Protein AF-0000000073267497 (afdb_homodimer)

Radius of gyration: 29.78 Å; Cα contacts (8 Å, |Δi|>4): 1611; chains: 2; bounding box: 82×82×64 Å

Secondary structure (DSSP, 8-state):
-TTHHHHHTSHHHHHHHHT-HHHHHHHHHHHHTTHHHHTT-EEEEET-TTSHHHHHHHHTT-SEEEEEESSTHHHHHHHHHHHTT-TTTEEEEES-TTT---SS-EEEEE----BTTBTTT--HHHHHHHHHHHEEEEEEEES-EEEEEEEEE--SHHHHHHHHHHHHHHHHHHHHHHHHHHH----GGGHHHHHHHHHHHHHSB-EEE---GGGBSSPPEEEEEEETTT--HHHHHSPEEEEEEEE-SS---EEEEEEEEEEEEEE-SSSEEEEEEEEE-S--TT---TT-EEEEEEEEEE---TT-EEEEEEEEEE-SS-TTSEEEEEEEEEEETTEE---EEEEEEE-/-THHHHHHTSHHHHHHHHT-HHHHHHHHHHHHTTHHHHTT-EEEEET-TTSHHHHHHHHTT-SEEEEEESSTHHHHHHHHHHHTT-TTTEEEEES-TTT---SS-EEEEE----BTTBTTT--HHHHHHHHHHHEEEEEEEES-EEEEEEEEE--SHHHHHHHHHHHHHHHHHHHHHHHHHHH----GGGHHHHHHHHHHHHHSB-EEE---GGGBSSPPEEEEEEETTT--HHHHHSPEEEEEEEE-SS---EEEEEEEEEEEEEE-SSSEEEEEEEEE-S--TT---TT-EEEEEEEEEE---TT-EEEEEEEEEE-SS-TTSEEEEEEEEEEETTEE---EEEEEEE-

Solvent-accessible surface area (backbone atoms only — not comparable to full-atom values): 35207 Å² total; per-residue (Å²): 86,30,42,54,72,63,42,66,50,32,60,70,49,52,51,59,56,56,67,27,52,66,58,45,44,37,56,45,44,43,27,62,56,22,26,79,76,28,45,71,27,34,33,34,22,53,61,28,50,63,29,62,64,42,50,40,40,45,74,21,37,25,54,34,27,43,27,29,14,62,52,70,28,32,59,55,13,43,52,43,37,44,73,71,70,33,58,86,34,43,45,69,41,73,35,50,73,90,73,58,85,72,100,63,66,24,44,31,40,36,46,85,45,70,32,53,64,47,60,31,62,52,40,55,59,55,52,50,51,43,44,74,73,33,46,38,90,58,34,25,31,40,54,21,32,39,36,33,34,40,24,44,21,46,62,72,58,53,58,51,37,51,49,49,45,49,48,50,52,50,50,47,53,52,47,36,51,47,41,28,71,76,66,70,43,77,51,66,86,48,46,65,61,45,52,51,54,45,44,44,56,56,52,17,39,41,35,79,37,72,51,47,55,86,32,48,29,33,62,64,27,71,46,46,76,44,52,61,88,72,58,46,71,67,64,66,73,41,68,45,73,26,59,46,60,36,50,25,72,36,56,50,50,36,26,26,37,39,26,22,31,36,36,28,31,43,30,20,94,77,44,53,43,82,42,65,35,73,41,70,28,55,61,31,89,91,53,52,49,92,59,21,23,34,35,41,54,40,83,75,52,45,80,44,52,56,67,26,30,43,37,36,36,41,37,38,37,62,33,90,92,41,65,45,26,32,35,36,40,38,36,36,27,45,33,49,89,91,45,70,50,73,77,43,80,46,62,35,31,44,122,65,54,34,53,72,62,43,67,50,33,59,69,49,52,50,59,57,57,67,27,51,67,59,45,43,38,57,45,45,44,28,62,55,22,26,79,76,29,45,70,27,35,33,35,21,52,60,28,51,64,29,60,63,41,49,40,40,44,74,20,36,24,54,32,28,44,26,28,13,64,52,71,26,32,59,55,14,44,52,44,37,44,74,70,70,32,58,87,33,43,45,69,43,71,36,49,75,91,73,59,82,70,99,64,67,23,43,32,41,36,48,84,46,70,32,53,62,46,60,30,61,51,41,55,58,52,52,50,50,44,43,75,73,32,47,37,92,61,34,24,30,38,54,19,33,39,36,32,34,40,24,46,20,45,59,72,59,52,59,52,36,49,51,51,45,50,49,50,53,50,51,47,53,53,48,36,51,47,40,27,72,76,69,70,42,78,52,65,87,47,47,64,60,43,51,50,55,45,44,45,57,57,52,17,39,42,35,79,37,73,52,47,55,85,32,47,28,32,62,64,25,72,47,46,76,44,51,61,88,72,58,45,71,68,65,66,72,39,67,43,74,29,58,47,62,37,51,24,72,37,57,50,50,35,27,26,37,39,26,21,31,36,36,29,29,43,28,20,96,78,45,54,43,83,43,63,34,71,43,70,30,56,62,31,89,91,53,50,49,93,59,20,22,35,35,42,54,39,84,76,51,43,80,43,51,55,68,25,30,42,37,37,36,40,37,38,36,63,33,91,92,41,65,48,26,34,36,35,40,38,36,35,28,45,32,49,92,92,46,71,49,73,75,44,78,45,64,35,30,43,124

InterPro domains:
  IPR025799 Protein arginine N-methyltransferase [PS51678] (1-329)
  IPR025799 Protein arginine N-methyltransferase [PTHR11006] (2-331)
  IPR029063 S-adenosyl-L-methionine-dependent methyltransferase superfamily [G3DSA:3.40.50.150] (1-143)
  IPR029063 S-adenosyl-L-methionine-dependent methyltransferase superfamily [SSF53335] (8-334)
  IPR041698 Methyltransferase domain 25 [PF13649] (43-139)
  IPR055135 Protein arginine N-methyltransferase domain [PF22528] (165-333)

Sequence (702 aa):
MANYFITYSYLYHQKDMLEDHKRTGAYYNACIQNMAQFKDKVVLDVGTGSGILAIFAARAGARKVYAVEATDMAKHARRLVAAQGLAGTVEVIQGVIESVELPEQVDIIISEWMGYFLLRESMLDSVLVARNKFLKPGGALYPSHARMFLAPITTNQTQRRQAELEAAVDGWSDFVREVKQYYDVDMSCLTEAYQEEQADYFSRTAAWADVHPSQALGPPACLKSYDLLMLTLEELKADLQASFKLRLLQPGPVEALAGYFDVQFRGSPENPADSPVTLTTAPDPTGATHWGQQVFFMHPGIQADEGTTIEGSLSMSRRSDNHRLMDVVVKHKVITGLREGQERTDLFHIEMANYFITYSYLYHQKDMLEDHKRTGAYYNACIQNMAQFKDKVVLDVGTGSGILAIFAARAGARKVYAVEATDMAKHARRLVAAQGLAGTVEVIQGVIESVELPEQVDIIISEWMGYFLLRESMLDSVLVARNKFLKPGGALYPSHARMFLAPITTNQTQRRQAELEAAVDGWSDFVREVKQYYDVDMSCLTEAYQEEQADYFSRTAAWADVHPSQALGPPACLKSYDLLMLTLEELKADLQASFKLRLLQPGPVEALAGYFDVQFRGSPENPADSPVTLTTAPDPTGATHWGQQVFFMHPGIQADEGTTIEGSLSMSRRSDNHRLMDVVVKHKVITGLREGQERTDLFHIE

Foldseek 3Di:
DPCPVVVLLDVVVVVQQCVQCLVVVLLLCLLQLQLVLLAQWEEEEAQCQQVSSVVSSVVSHHQAYEYEHAHCSLVNNCVVCVVVVNCNRYDRHHRQLLPDDDPAAGQEYEYDQAAALGCFQPSLLSVLSSCVPGHDVQGWYHQFKKWKKKFFFDDCVLVVLVVVLVVQLVVVVVVQVVCCVPPVDRPVVCSVVSSVVSCQVSAFAWDFDQDAPVGTQFDMWTFDMDRSNPDDSVNSQDKRKGKTKTAGQAWDQRFWMKMWMKTKRQIGPSRGGPDMGMRTQPRDNVTGNPSHITIRGDVPTHGGHHGKMKIWMKIKHQDPVGRSKIKIKIWIWIDDPPDIGDIDIGIHIYD/DPCPVVVLQDVVVVVQQCVQCLVVVLLLCLLQLQLVLLAQWEEEEAQCQQVSSVVSSVVSHHQAYEYEHAHPSLVNNCVVCVVVVNCNRYDRHHRQLLPDDDPAAGQEYEYDQAAALGCFQPSLLSVLSSCVPGHDVQGWYHQFKKWKKKFFFDDCVLVVLVVVLVVQLVVVVVVQVVCCVPPVDRPVVCSVVSSVVSCQVSAFAWDFDQDAPVGTQFDMWTFDMDRSNPDDSVNSQDKRKGKTKTAGQAWDQRFWMKMWMKTKRQIGPSRGGPDIGMRTQPRDNVTGNPSHITIRGDVPTHGGHHGKMKIWMKIKHADPVGRSKIKIKIWIWIDDPPDIGDIDIGIHIYD

Nearest PDB structures (foldseek):
  3r0q-assembly1_C  TM=9.680E-01  e=2.528E-49  Arabidopsis thaliana
  4y30-assembly1_A  TM=8.670E-01  e=1.097E-39  Homo sapiens
  4y2h-assembly1_A  TM=8.681E-01  e=3.129E-39  Homo sapiens
  6sq4-assembly1_B  TM=8.704E-01  e=3.463E-38  Mus musculus
  5lv4-assembly1_A-2  TM=8.665E-01  e=2.201E-37  Mus musculus

pLDDT: mean 93.8, std 9.79, range [26.23, 98.94]

Structure (mmCIF, N/CA/C/O backbone):
data_AF-0000000073267497-model_v1
#
loop_
_entity.id
_entity.type
_entity.pdbx_description
1 polymer 'Protein arginine N-methyltransferase PRMT10'
#
loop_
_atom_site.group_PDB
_atom_site.id
_atom_site.type_symbol
_atom_site.label_atom_id
_atom_site.label_alt_id
_atom_site.label_comp_id
_atom_site.label_asym_id
_atom_site.label_entity_id
_atom_site.label_seq_id
_atom_site.pdbx_PDB_ins_code
_atom_site.Cartn_x
_atom_site.Cartn_y
_atom_site.Cartn_z
_atom_site.occupancy
_atom_site.B_iso_or_equiv
_atom_site.auth_seq_id
_atom_site.auth_comp_id
_atom_site.auth_asym_id
_atom_site.auth_atom_id
_atom_site.pdbx_PDB_model_num
ATOM 1 N N . MET A 1 1 ? 1.474 -0.79 2.457 1 26.8 1 MET A N 1
ATOM 2 C CA . MET A 1 1 ? 2.162 -2.053 2.705 1 26.8 1 MET A CA 1
ATOM 3 C C . MET A 1 1 ? 1.304 -2.982 3.557 1 26.8 1 MET A C 1
ATOM 5 O O . MET A 1 1 ? 1.584 -4.18 3.652 1 26.8 1 MET A O 1
ATOM 9 N N . ALA A 1 2 ? 0.599 -2.273 4.539 1 31 2 ALA A N 1
ATOM 10 C CA . ALA A 1 2 ? -0.184 -3.055 5.492 1 31 2 ALA A CA 1
ATOM 11 C C . ALA A 1 2 ? -1.061 -4.078 4.777 1 31 2 ALA A C 1
ATOM 13 O O . ALA A 1 2 ? -1.445 -5.094 5.363 1 31 2 ALA A O 1
ATOM 14 N N . ASN A 1 3 ? -1.671 -3.688 3.6 1 35.66 3 ASN A N 1
ATOM 15 C CA . ASN A 1 3 ? -2.92 -4.387 3.316 1 35.66 3 ASN A CA 1
ATOM 16 C C . ASN A 1 3 ? -2.672 -5.699 2.576 1 35.66 3 ASN A C 1
ATOM 18 O O . ASN A 1 3 ? -3.457 -6.086 1.71 1 35.66 3 ASN A O 1
ATOM 22 N N . TYR A 1 4 ? -1.487 -6.035 2.604 1 34 4 TYR A N 1
ATOM 23 C CA . TYR A 1 4 ? -1.345 -7.195 1.735 1 34 4 TYR A CA 1
ATOM 24 C C . TYR A 1 4 ? -2.361 -8.273 2.096 1 34 4 TYR A C 1
ATOM 26 O O . TYR A 1 4 ? -3.094 -8.758 1.231 1 34 4 TYR A O 1
ATOM 34 N N . PHE A 1 5 ? -2.193 -8.852 3.416 1 36.09 5 PHE A N 1
ATOM 35 C CA . PHE A 1 5 ? -3.061 -9.977 3.74 1 36.09 5 PHE A CA 1
ATOM 36 C C . PHE A 1 5 ? -4.527 -9.586 3.625 1 36.09 5 PHE A C 1
ATOM 38 O O . PHE A 1 5 ? -5.371 -10.406 3.26 1 36.09 5 PHE A O 1
ATOM 45 N N . ILE A 1 6 ? -4.695 -8.328 3.842 1 46 6 ILE A N 1
ATOM 46 C CA . ILE A 1 6 ? -6.074 -7.852 3.795 1 46 6 ILE A CA 1
ATOM 47 C C . ILE A 1 6 ? -6.598 -7.922 2.363 1 46 6 ILE A C 1
ATOM 49 O O . ILE A 1 6 ? -7.758 -8.273 2.137 1 46 6 ILE A O 1
ATOM 53 N N . THR A 1 7 ? -5.492 -8.008 1.532 1 52.78 7 THR A N 1
ATOM 54 C CA . THR A 1 7 ? -5.945 -7.938 0.147 1 52.78 7 THR A CA 1
ATOM 55 C C . THR A 1 7 ? -6.402 -9.305 -0.345 1 52.78 7 THR A C 1
ATOM 57 O O . THR A 1 7 ? -7.363 -9.406 -1.113 1 52.78 7 THR A O 1
ATOM 60 N N . TYR A 1 8 ? -5.82 -10.344 0.304 1 55.31 8 TYR A N 1
ATOM 61 C CA . TYR A 1 8 ? -6.129 -11.672 -0.21 1 55.31 8 TYR A CA 1
ATOM 62 C C . TYR A 1 8 ? -7.496 -12.141 0.276 1 55.31 8 TYR A C 1
ATOM 64 O O . TYR A 1 8 ? -8.031 -13.133 -0.217 1 55.31 8 TYR A O 1
ATOM 72 N N . SER A 1 9 ? -8.047 -11.352 1.079 1 69.44 9 SER A N 1
ATOM 73 C CA . SER A 1 9 ? -9.336 -11.75 1.631 1 69.44 9 SER A CA 1
ATOM 74 C C . SER A 1 9 ? -10.484 -11.203 0.791 1 69.44 9 SER A C 1
ATOM 76 O O . SER A 1 9 ? -11.648 -11.516 1.049 1 69.44 9 SER A O 1
ATOM 78 N N . TYR A 1 10 ? -10.031 -10.641 -0.354 1 83.75 10 TYR A N 1
ATOM 79 C CA . TYR A 1 10 ? -11.086 -10.039 -1.159 1 83.75 10 TYR A CA 1
ATOM 80 C C . TYR A 1 10 ? -11.312 -10.828 -2.443 1 83.75 10 TYR A C 1
ATOM 82 O O . TYR A 1 10 ? -10.367 -11.328 -3.047 1 83.75 10 TYR A O 1
ATOM 90 N N . LEU A 1 11 ? -12.5 -10.883 -2.83 1 90.94 11 LEU A N 1
ATOM 91 C CA . LEU A 1 11 ? -12.891 -11.617 -4.027 1 90.94 11 LEU A CA 1
ATOM 92 C C . LEU A 1 11 ? -12.273 -11 -5.273 1 90.94 11 LEU A C 1
ATOM 94 O O . LEU A 1 11 ? -11.945 -11.703 -6.227 1 90.94 11 LEU A O 1
ATOM 98 N N . TYR A 1 12 ? -12.109 -9.711 -5.223 1 88.62 12 TYR A N 1
ATOM 99 C CA . TYR A 1 12 ? -11.523 -9.07 -6.395 1 88.62 12 TYR A CA 1
ATOM 100 C C . TYR A 1 12 ? -10.117 -9.602 -6.664 1 88.62 12 TYR A C 1
ATOM 102 O O . TYR A 1 12 ? -9.727 -9.781 -7.816 1 88.62 12 TYR A O 1
ATOM 110 N N . HIS A 1 13 ? -9.391 -9.852 -5.637 1 88.06 13 HIS A N 1
ATOM 111 C CA . HIS A 1 13 ? -8.039 -10.383 -5.789 1 88.06 13 HIS A CA 1
ATOM 112 C C . HIS A 1 13 ? -8.07 -11.812 -6.312 1 88.06 13 HIS A C 1
ATOM 114 O O . HIS A 1 13 ? -7.246 -12.188 -7.152 1 88.06 13 HIS A O 1
ATOM 120 N N . GLN A 1 14 ? -8.969 -12.594 -5.801 1 91.44 14 GLN A N 1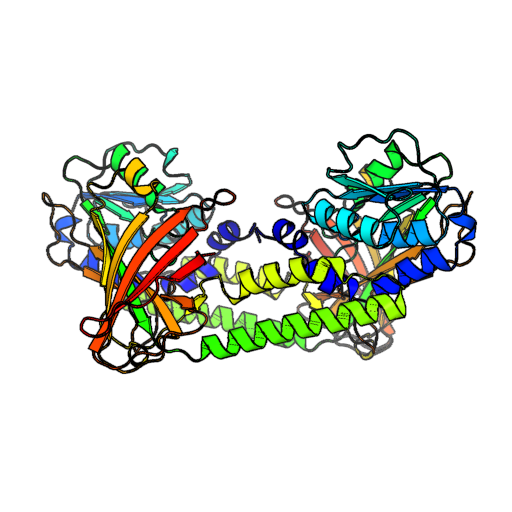
ATOM 121 C CA . GLN A 1 14 ? -9.133 -13.953 -6.305 1 91.44 14 GLN A CA 1
ATOM 122 C C . GLN A 1 14 ? -9.453 -13.953 -7.797 1 91.44 14 GLN A C 1
ATOM 124 O O . GLN A 1 14 ? -8.883 -14.734 -8.555 1 91.44 14 GLN A O 1
ATOM 129 N N . LYS A 1 15 ? -10.375 -13.07 -8.148 1 93.88 15 LYS A N 1
ATOM 130 C CA . LYS A 1 15 ? -10.742 -12.938 -9.555 1 93.88 15 LYS A CA 1
ATOM 131 C C . LYS A 1 15 ? -9.516 -12.641 -10.414 1 93.88 15 LYS A C 1
ATOM 133 O O . LYS A 1 15 ? -9.312 -13.281 -11.445 1 93.88 15 LYS A O 1
ATOM 138 N N . ASP A 1 16 ? -8.711 -11.703 -9.992 1 90.56 16 ASP A N 1
ATOM 139 C CA . ASP A 1 16 ? -7.527 -11.312 -10.742 1 90.56 16 ASP A CA 1
ATOM 140 C C . ASP A 1 16 ? -6.582 -12.492 -10.938 1 90.56 16 ASP A C 1
ATOM 142 O O . ASP A 1 16 ? -6.078 -12.727 -12.039 1 90.56 16 ASP A O 1
ATOM 146 N N . MET A 1 17 ? -6.418 -13.266 -9.922 1 92.25 17 MET A N 1
ATOM 147 C CA . MET A 1 17 ? -5.504 -14.398 -9.992 1 92.25 17 MET A CA 1
ATOM 148 C C . MET A 1 17 ? -6.07 -15.5 -10.883 1 92.25 17 MET A C 1
ATOM 150 O O . MET A 1 17 ? -5.348 -16.094 -11.68 1 92.25 17 MET A O 1
ATOM 154 N N . LEU A 1 18 ? -7.348 -15.75 -10.766 1 94.81 18 LEU A N 1
ATOM 155 C CA . LEU A 1 18 ? -7.977 -16.859 -11.477 1 94.81 18 LEU A CA 1
ATOM 156 C C . LEU A 1 18 ? -8.109 -16.547 -12.961 1 94.81 18 LEU A C 1
ATOM 158 O O . LEU A 1 18 ? -8.219 -17.453 -13.781 1 94.81 18 LEU A O 1
ATOM 162 N N . GLU A 1 19 ? -8.039 -15.242 -13.289 1 94.56 19 GLU A N 1
ATOM 163 C CA . GLU A 1 19 ? -8.125 -14.828 -14.688 1 94.56 19 GLU A CA 1
ATOM 164 C C . GLU A 1 19 ? -6.812 -15.078 -15.422 1 94.56 19 GLU A C 1
ATOM 166 O O . GLU A 1 19 ? -6.77 -15.039 -16.656 1 94.56 19 GLU A O 1
ATOM 171 N N . ASP A 1 20 ? -5.812 -15.375 -14.656 1 95.69 20 ASP A N 1
ATOM 172 C CA . ASP A 1 20 ? -4.582 -15.867 -15.266 1 95.69 20 ASP A CA 1
ATOM 173 C C . ASP A 1 20 ? -4.734 -17.312 -15.727 1 95.69 20 ASP A C 1
ATOM 175 O O . ASP A 1 20 ? -4.406 -18.25 -14.984 1 95.69 20 ASP A O 1
ATOM 179 N N . HIS A 1 21 ? -5.074 -17.469 -16.969 1 95.38 21 HIS A N 1
ATOM 180 C CA . HIS A 1 21 ? -5.43 -18.781 -17.484 1 95.38 21 HIS A CA 1
ATOM 181 C C . HIS A 1 21 ? -4.191 -19.656 -17.656 1 95.38 21 HIS A C 1
ATOM 183 O O . HIS A 1 21 ? -4.297 -20.891 -17.703 1 95.38 21 HIS A O 1
ATOM 189 N N . LYS A 1 22 ? -3.023 -19.047 -17.766 1 96.56 22 LYS A N 1
ATOM 190 C CA . LYS A 1 22 ? -1.808 -19.844 -17.781 1 96.56 22 LYS A CA 1
ATOM 191 C C . LYS A 1 22 ? -1.611 -20.578 -16.453 1 96.56 22 LYS A C 1
ATOM 193 O O . LYS A 1 22 ? -1.293 -21.766 -16.438 1 96.56 22 LYS A O 1
ATOM 198 N N . ARG A 1 23 ? -1.86 -19.828 -15.422 1 97.06 23 ARG A N 1
ATOM 199 C CA . ARG A 1 23 ? -1.748 -20.375 -14.078 1 97.06 23 ARG A CA 1
ATOM 200 C C . ARG A 1 23 ? -2.893 -21.344 -13.781 1 97.06 23 ARG A C 1
ATOM 202 O O . ARG A 1 23 ? -2.662 -22.531 -13.508 1 97.06 23 ARG A O 1
ATOM 209 N N . THR A 1 24 ? -4.133 -20.844 -13.891 1 97.75 24 THR A N 1
ATOM 210 C CA . THR A 1 24 ? -5.305 -21.641 -13.539 1 97.75 24 THR A CA 1
ATOM 211 C C . THR A 1 24 ? -5.43 -22.859 -14.445 1 97.75 24 THR A C 1
ATOM 213 O O . THR A 1 24 ? -5.75 -23.953 -13.984 1 97.75 24 THR A O 1
ATOM 216 N N . GLY A 1 25 ? -5.086 -22.625 -15.711 1 97.88 25 GLY A N 1
ATOM 217 C CA . GLY A 1 25 ? -5.133 -23.719 -16.672 1 97.88 25 GLY A CA 1
ATOM 218 C C . GLY A 1 25 ? -4.121 -24.812 -16.375 1 97.88 25 GLY A C 1
ATOM 219 O O . GLY A 1 25 ? -4.414 -26 -16.531 1 97.88 25 GLY A O 1
ATOM 220 N N . ALA A 1 26 ? -2.943 -24.438 -15.945 1 98.5 26 ALA A N 1
ATOM 221 C CA . ALA A 1 26 ? -1.923 -25.438 -15.617 1 98.5 26 ALA A CA 1
ATOM 222 C C . ALA A 1 26 ? -2.369 -26.312 -14.453 1 98.5 26 ALA A C 1
ATOM 224 O O . ALA A 1 26 ? -2.203 -27.531 -14.492 1 98.5 26 ALA A O 1
ATOM 225 N N . TYR A 1 27 ? -2.941 -25.719 -13.422 1 98.69 27 TYR A N 1
ATOM 226 C CA . TYR A 1 27 ? -3.439 -26.5 -12.289 1 98.69 27 TYR A CA 1
ATOM 227 C C . TYR A 1 27 ? -4.602 -27.391 -12.703 1 98.69 27 TYR A C 1
ATOM 229 O O . TYR A 1 27 ? -4.672 -28.547 -12.289 1 98.69 27 TYR A O 1
ATOM 237 N N . TYR A 1 28 ? -5.5 -26.812 -13.492 1 98.62 28 TYR A N 1
ATOM 238 C CA . TYR A 1 28 ? -6.617 -27.594 -14.008 1 98.62 28 TYR A CA 1
ATOM 239 C C . TYR A 1 28 ? -6.121 -28.812 -14.789 1 98.62 28 TYR A C 1
ATOM 241 O O . TYR A 1 28 ? -6.527 -29.938 -14.516 1 98.62 28 TYR A O 1
ATOM 249 N N . ASN A 1 29 ? -5.195 -28.578 -15.711 1 98.56 29 ASN A N 1
ATOM 250 C CA . ASN A 1 29 ? -4.652 -29.656 -16.547 1 98.56 29 ASN A CA 1
ATOM 251 C C . ASN A 1 29 ? -3.895 -30.688 -15.711 1 98.56 29 ASN A C 1
ATOM 253 O O . ASN A 1 29 ? -3.957 -31.875 -15.992 1 98.56 29 ASN A O 1
ATOM 257 N N . ALA A 1 30 ? -3.191 -30.203 -14.719 1 98.75 30 ALA A N 1
ATOM 258 C CA . ALA A 1 30 ? -2.441 -31.109 -13.852 1 98.75 30 ALA A CA 1
ATOM 259 C C . ALA A 1 30 ? -3.367 -32.094 -13.172 1 98.75 30 ALA A C 1
ATOM 261 O O . ALA A 1 30 ? -2.98 -33.25 -12.93 1 98.75 30 ALA A O 1
ATOM 262 N N . CYS A 1 31 ? -4.57 -31.688 -12.867 1 98.62 31 CYS A N 1
ATOM 263 C CA . CYS A 1 31 ? -5.527 -32.594 -12.227 1 98.62 31 CYS A CA 1
ATOM 264 C C . CYS A 1 31 ? -6.246 -33.438 -13.25 1 98.62 31 CYS A C 1
ATOM 266 O O . CYS A 1 31 ? -6.219 -34.688 -13.164 1 98.62 31 CYS A O 1
ATOM 268 N N . ILE A 1 32 ? -6.746 -32.812 -14.328 1 97.94 32 ILE A N 1
ATOM 269 C CA . ILE A 1 32 ? -7.676 -33.5 -15.227 1 97.94 32 ILE A CA 1
ATOM 270 C C . ILE A 1 32 ? -6.91 -34.438 -16.141 1 97.94 32 ILE A C 1
ATOM 272 O O . ILE A 1 32 ? -7.422 -35.5 -16.531 1 97.94 32 ILE A O 1
ATOM 276 N N . GLN A 1 33 ? -5.695 -34.094 -16.406 1 98.19 33 GLN A N 1
ATOM 277 C CA . GLN A 1 33 ? -4.906 -34.969 -17.266 1 98.19 33 GLN A CA 1
ATOM 278 C C . GLN A 1 33 ? -4.262 -36.094 -16.453 1 98.19 33 GLN A C 1
ATOM 280 O O . GLN A 1 33 ? -3.615 -36.969 -17.016 1 98.19 33 GLN A O 1
ATOM 285 N N . ASN A 1 34 ? -4.426 -36.062 -15.195 1 98.62 34 ASN A N 1
ATOM 286 C CA . ASN A 1 34 ? -3.863 -37.094 -14.312 1 98.62 34 ASN A CA 1
ATOM 287 C C . ASN A 1 34 ? -4.918 -37.656 -13.359 1 98.62 34 ASN A C 1
ATOM 289 O O . ASN A 1 34 ? -4.645 -37.844 -12.172 1 98.62 34 ASN A O 1
ATOM 293 N N . MET A 1 35 ? -6.078 -37.844 -13.836 1 98.31 35 MET A N 1
ATOM 294 C CA . MET A 1 35 ? -7.219 -38.281 -13.039 1 98.31 35 MET A CA 1
ATOM 295 C C . MET A 1 35 ? -6.922 -39.625 -12.359 1 98.31 35 MET A C 1
ATOM 297 O O . MET A 1 35 ? -7.391 -39.875 -11.25 1 98.31 35 MET A O 1
ATOM 301 N N . ALA A 1 36 ? -6.152 -40.469 -12.977 1 98.31 36 ALA A N 1
ATOM 302 C CA . ALA A 1 36 ? -5.805 -41.75 -12.406 1 98.31 36 ALA A CA 1
ATOM 303 C C . ALA A 1 36 ? -5.059 -41.594 -11.078 1 98.31 36 ALA A C 1
ATOM 305 O O . ALA A 1 36 ? -5.219 -42.406 -10.164 1 98.31 36 ALA A O 1
ATOM 306 N N . GLN A 1 37 ? -4.289 -40.562 -10.969 1 98.31 37 GLN A N 1
ATOM 307 C CA . GLN A 1 37 ? -3.488 -40.312 -9.781 1 98.31 37 GLN A CA 1
ATOM 308 C C . GLN A 1 37 ? -4.348 -39.75 -8.648 1 98.31 37 GLN A C 1
ATOM 310 O O . GLN A 1 37 ? -4.031 -39.938 -7.473 1 98.31 37 GLN A O 1
ATOM 315 N N . PHE A 1 38 ? -5.449 -39.125 -9.023 1 98.62 38 PHE A N 1
ATOM 316 C CA . PHE A 1 38 ? -6.297 -38.5 -8.031 1 98.62 38 PHE A CA 1
ATOM 317 C C . PHE A 1 38 ? -7.426 -39.406 -7.598 1 98.62 38 PHE A C 1
ATOM 319 O O . PHE A 1 38 ? -7.973 -39.25 -6.504 1 98.62 38 PHE A O 1
ATOM 326 N N . LYS A 1 39 ? -7.773 -40.375 -8.406 1 98.62 39 LYS A N 1
ATOM 327 C CA . LYS A 1 39 ? -8.922 -41.219 -8.164 1 98.62 39 LYS A CA 1
ATOM 328 C C . LYS A 1 39 ? -8.812 -41.938 -6.809 1 98.62 39 LYS A C 1
ATOM 330 O O . LYS A 1 39 ? -7.797 -42.562 -6.516 1 98.62 39 LYS A O 1
ATOM 335 N N . ASP A 1 40 ? -9.805 -41.719 -6.008 1 98.5 40 ASP A N 1
ATOM 336 C CA . ASP A 1 40 ? -10 -42.375 -4.715 1 98.5 40 ASP A CA 1
ATOM 337 C C . ASP A 1 40 ? -8.906 -41.969 -3.725 1 98.5 40 ASP A C 1
ATOM 339 O O . ASP A 1 40 ? -8.672 -42.656 -2.734 1 98.5 40 ASP A O 1
ATOM 343 N N . LYS A 1 41 ? -8.188 -40.906 -3.965 1 98.75 41 LYS A N 1
ATOM 344 C CA . LYS A 1 41 ? -7.105 -40.438 -3.104 1 98.75 41 LYS A CA 1
ATOM 345 C C . LYS A 1 41 ? -7.582 -39.344 -2.158 1 98.75 41 LYS A C 1
ATOM 347 O O . LYS A 1 41 ? -8.672 -38.812 -2.338 1 98.75 41 LYS A O 1
ATOM 352 N N . VAL A 1 42 ? -6.773 -39.125 -1.133 1 98.88 42 VAL A N 1
ATOM 353 C CA . VAL A 1 42 ? -6.973 -38.031 -0.209 1 98.88 42 VAL A CA 1
ATOM 354 C C . VAL A 1 42 ? -6.012 -36.875 -0.554 1 98.88 42 VAL A C 1
ATOM 356 O O . VAL A 1 42 ? -4.805 -37.094 -0.68 1 98.88 42 VAL A O 1
ATOM 359 N N . VAL A 1 43 ? -6.605 -35.656 -0.758 1 98.94 43 VAL A N 1
ATOM 360 C CA . VAL A 1 43 ? -5.82 -34.531 -1.201 1 98.94 43 VAL A CA 1
ATOM 361 C C . VAL A 1 43 ? -5.891 -33.406 -0.153 1 98.94 43 VAL A C 1
ATOM 363 O O . VAL A 1 43 ? -6.938 -33.188 0.455 1 98.94 43 VAL A O 1
ATOM 366 N N . LEU A 1 44 ? -4.73 -32.781 0.072 1 98.94 44 LEU A N 1
ATOM 367 C CA . LEU A 1 44 ? -4.664 -31.578 0.88 1 98.94 44 LEU A CA 1
ATOM 368 C C . LEU A 1 44 ? -4.359 -30.375 0.013 1 98.94 44 LEU A C 1
ATOM 370 O O . LEU A 1 44 ? -3.332 -30.328 -0.669 1 98.94 44 LEU A O 1
ATOM 374 N N . ASP A 1 45 ? -5.27 -29.422 -0.018 1 98.88 45 ASP A N 1
ATOM 375 C CA . ASP A 1 45 ? -5.086 -28.141 -0.681 1 98.88 45 ASP A CA 1
ATOM 376 C C . ASP A 1 45 ? -4.648 -27.062 0.314 1 98.88 45 ASP A C 1
ATOM 378 O O . ASP A 1 45 ? -5.461 -26.562 1.097 1 98.88 45 ASP A O 1
ATOM 382 N N . VAL A 1 46 ? -3.348 -26.688 0.255 1 98.25 46 VAL A N 1
ATOM 383 C CA . VAL A 1 46 ? -2.779 -25.719 1.195 1 98.25 46 VAL A CA 1
ATOM 384 C C . VAL A 1 46 ? -2.951 -24.297 0.654 1 98.25 46 VAL A C 1
ATOM 386 O O . VAL A 1 46 ? -2.424 -23.969 -0.41 1 98.25 46 VAL A O 1
ATOM 389 N N . GLY A 1 47 ? -3.615 -23.453 1.413 1 95.94 47 GLY A N 1
ATOM 390 C CA . GLY A 1 47 ? -3.967 -22.125 0.913 1 95.94 47 GLY A CA 1
ATOM 391 C C . GLY A 1 47 ? -4.98 -22.172 -0.215 1 95.94 47 GLY A C 1
ATOM 392 O O . GLY A 1 47 ? -4.711 -21.688 -1.316 1 95.94 47 GLY A O 1
ATOM 393 N N . THR A 1 48 ? -6.152 -22.594 0.132 1 96.94 48 THR A N 1
ATOM 394 C CA . THR A 1 48 ? -7.094 -22.969 -0.914 1 96.94 48 THR A CA 1
ATOM 395 C C . THR A 1 48 ? -7.691 -21.734 -1.581 1 96.94 48 THR A C 1
ATOM 397 O O . THR A 1 48 ? -8.195 -21.812 -2.705 1 96.94 48 THR A O 1
ATOM 400 N N . GLY A 1 49 ? -7.625 -20.578 -0.929 1 94.69 49 GLY A N 1
ATOM 401 C CA . GLY A 1 49 ? -8.258 -19.391 -1.486 1 94.69 49 GLY A CA 1
ATOM 402 C C . GLY A 1 49 ? -9.742 -19.578 -1.736 1 94.69 49 GLY A C 1
ATOM 403 O O . GLY A 1 49 ? -10.492 -19.938 -0.826 1 94.69 49 GLY A O 1
ATOM 404 N N . SER A 1 50 ? -10.164 -19.469 -2.957 1 95.06 50 SER A N 1
ATOM 405 C CA . SER A 1 50 ? -11.57 -19.609 -3.33 1 95.06 50 SER A CA 1
ATOM 406 C C . SER A 1 50 ? -11.992 -21.078 -3.324 1 95.06 50 SER A C 1
ATOM 408 O O . SER A 1 50 ? -13.18 -21.391 -3.398 1 95.06 50 SER A O 1
ATOM 410 N N . GLY A 1 51 ? -11.086 -21.969 -3.275 1 97.5 51 GLY A N 1
ATOM 411 C CA . GLY A 1 51 ? -11.391 -23.391 -3.275 1 97.5 51 GLY A CA 1
ATOM 412 C C . GLY A 1 51 ? -11.25 -24.031 -4.645 1 97.5 51 GLY A C 1
ATOM 413 O O . GLY A 1 51 ? -11.539 -25.219 -4.816 1 97.5 51 GLY A O 1
ATOM 414 N N . ILE A 1 52 ? -10.734 -23.328 -5.59 1 97.56 52 ILE A N 1
ATOM 415 C CA . ILE A 1 52 ? -10.758 -23.766 -6.984 1 97.56 52 ILE A CA 1
ATOM 416 C C . ILE A 1 52 ? -9.883 -25 -7.156 1 97.56 52 ILE A C 1
ATOM 418 O O . ILE A 1 52 ? -10.266 -25.953 -7.836 1 97.56 52 ILE A O 1
ATOM 422 N N . LEU A 1 53 ? -8.719 -25.062 -6.559 1 98.56 53 LEU A N 1
ATOM 423 C CA . LEU A 1 53 ? -7.848 -26.219 -6.707 1 98.56 53 LEU A CA 1
ATOM 424 C C . LEU A 1 53 ? -8.453 -27.438 -6.02 1 98.56 53 LEU A C 1
ATOM 426 O O . LEU A 1 53 ? -8.32 -28.562 -6.516 1 98.56 53 LEU A O 1
ATOM 430 N N . ALA A 1 54 ? -9.062 -27.203 -4.855 1 98.88 54 ALA A N 1
ATOM 431 C CA . ALA A 1 54 ? -9.766 -28.281 -4.168 1 98.88 54 ALA A CA 1
ATOM 432 C C . ALA A 1 54 ? -10.859 -28.875 -5.051 1 98.88 54 ALA A C 1
ATOM 434 O O . ALA A 1 54 ? -11.023 -30.094 -5.121 1 98.88 54 ALA A O 1
ATOM 435 N N . ILE A 1 55 ? -11.57 -28.016 -5.719 1 98.81 55 ILE A N 1
ATOM 436 C CA . ILE A 1 55 ? -12.648 -28.438 -6.613 1 98.81 55 ILE A CA 1
ATOM 437 C C . ILE A 1 55 ? -12.062 -29.219 -7.785 1 98.81 55 ILE A C 1
ATOM 439 O O . ILE A 1 55 ? -12.594 -30.266 -8.164 1 98.81 55 ILE A O 1
ATOM 443 N N . PHE A 1 56 ? -10.906 -28.719 -8.367 1 98.81 56 PHE A N 1
ATOM 444 C CA . PHE A 1 56 ? -10.242 -29.453 -9.438 1 98.81 56 PHE A CA 1
ATOM 445 C C . PHE A 1 56 ? -9.875 -30.875 -8.984 1 98.81 56 PHE A C 1
ATOM 447 O O . PHE A 1 56 ? -10.125 -31.844 -9.703 1 98.81 56 PHE A O 1
ATOM 454 N N . ALA A 1 57 ? -9.344 -31 -7.797 1 98.88 57 ALA A N 1
ATOM 455 C CA . ALA A 1 57 ? -8.93 -32.281 -7.266 1 98.88 57 ALA A CA 1
ATOM 456 C C . ALA A 1 57 ? -10.125 -33.219 -7.078 1 98.88 57 ALA A C 1
ATOM 458 O O . ALA A 1 57 ? -10.062 -34.406 -7.422 1 98.88 57 ALA A O 1
ATOM 459 N N . ALA A 1 58 ? -11.195 -32.656 -6.539 1 98.81 58 ALA A N 1
ATOM 460 C CA . ALA A 1 58 ? -12.414 -33.438 -6.344 1 98.81 58 ALA A CA 1
ATOM 461 C C . ALA A 1 58 ? -12.969 -33.938 -7.676 1 98.81 58 ALA A C 1
ATOM 463 O O . ALA A 1 58 ? -13.328 -35.094 -7.805 1 98.81 58 ALA A O 1
ATOM 464 N N . ARG A 1 59 ? -13.008 -33.094 -8.656 1 98.25 59 ARG A N 1
ATOM 465 C CA . ARG A 1 59 ? -13.531 -33.438 -9.977 1 98.25 59 ARG A CA 1
ATOM 466 C C . ARG A 1 59 ? -12.633 -34.469 -10.672 1 98.25 59 ARG A C 1
ATOM 468 O O . ARG A 1 59 ? -13.102 -35.219 -11.508 1 98.25 59 ARG A O 1
ATOM 475 N N . ALA A 1 60 ? -11.406 -34.438 -10.289 1 98.5 60 ALA A N 1
ATOM 476 C CA . ALA A 1 60 ? -10.469 -35.406 -10.852 1 98.5 60 ALA A CA 1
ATOM 477 C C . ALA A 1 60 ? -10.641 -36.781 -10.211 1 98.5 60 ALA A C 1
ATOM 479 O O . ALA A 1 60 ? -10.008 -37.75 -10.633 1 98.5 60 ALA A O 1
ATOM 480 N N . GLY A 1 61 ? -11.461 -36.875 -9.133 1 98.38 61 GLY A N 1
ATOM 481 C CA . GLY A 1 61 ? -11.805 -38.188 -8.625 1 98.38 61 GLY A CA 1
ATOM 482 C C . GLY A 1 61 ? -11.367 -38.406 -7.184 1 98.38 61 GLY A C 1
ATOM 483 O O . GLY A 1 61 ? -11.531 -39.5 -6.641 1 98.38 61 GLY A O 1
ATOM 484 N N . ALA A 1 62 ? -10.852 -37.406 -6.52 1 98.81 62 ALA A N 1
ATOM 485 C CA . ALA A 1 62 ? -10.414 -37.562 -5.133 1 98.81 62 ALA A CA 1
ATOM 486 C C . ALA A 1 62 ? -11.562 -38.062 -4.25 1 98.81 62 ALA A C 1
ATOM 488 O O . ALA A 1 62 ? -12.695 -37.594 -4.395 1 98.81 62 ALA A O 1
ATOM 489 N N . ARG A 1 63 ? -11.195 -38.906 -3.355 1 98.62 63 ARG A N 1
ATOM 490 C CA . ARG A 1 63 ? -12.18 -39.406 -2.393 1 98.62 63 ARG A CA 1
ATOM 491 C C . ARG A 1 63 ? -12.484 -38.344 -1.349 1 98.62 63 ARG A C 1
ATOM 493 O O . ARG A 1 63 ? -13.633 -38.219 -0.905 1 98.62 63 ARG A O 1
ATOM 500 N N . LYS A 1 64 ? -11.484 -37.688 -0.975 1 98.88 64 LYS A N 1
ATOM 501 C CA . LYS A 1 64 ? -11.57 -36.625 0.038 1 98.88 64 LYS A CA 1
ATOM 502 C C . LYS A 1 64 ? -10.555 -35.5 -0.235 1 98.88 64 LYS A C 1
ATOM 504 O O . LYS A 1 64 ? -9.414 -35.781 -0.616 1 98.88 64 LYS A O 1
ATOM 509 N N . VAL A 1 65 ? -11.023 -34.25 -0.051 1 98.94 65 VAL A N 1
ATOM 510 C CA . VAL A 1 65 ? -10.133 -33.094 -0.16 1 98.94 65 VAL A CA 1
ATOM 511 C C . VAL A 1 65 ? -10.25 -32.25 1.091 1 98.94 65 VAL A C 1
ATOM 513 O O . VAL A 1 65 ? -11.352 -31.812 1.452 1 98.94 65 VAL A O 1
ATOM 516 N N . TYR A 1 66 ? -9.125 -32.062 1.779 1 98.94 66 TYR A N 1
ATOM 517 C CA . TYR A 1 66 ? -9.031 -31.047 2.832 1 98.94 66 TYR A CA 1
ATOM 518 C C . TYR A 1 66 ? -8.484 -29.734 2.287 1 98.94 66 TYR A C 1
ATOM 520 O O . TYR A 1 66 ? -7.34 -29.672 1.84 1 98.94 66 TYR A O 1
ATOM 528 N N . ALA A 1 67 ? -9.336 -28.719 2.314 1 98.81 67 ALA A N 1
ATOM 529 C CA . ALA A 1 67 ? -8.961 -27.391 1.802 1 98.81 67 ALA A CA 1
ATOM 530 C C . ALA A 1 67 ? -8.727 -26.406 2.943 1 98.81 67 ALA A C 1
ATOM 532 O O . ALA A 1 67 ? -9.68 -25.984 3.609 1 98.81 67 ALA A O 1
ATOM 533 N N . VAL A 1 68 ? -7.473 -26 3.098 1 98.19 68 VAL A N 1
ATOM 534 C CA . VAL A 1 68 ? -7.121 -25.188 4.258 1 98.19 68 VAL A CA 1
ATOM 535 C C . VAL A 1 68 ? -6.887 -23.734 3.824 1 98.19 68 VAL A C 1
ATOM 537 O O . VAL A 1 68 ? -6.152 -23.484 2.867 1 98.19 68 VAL A O 1
ATOM 540 N N . GLU A 1 69 ? -7.516 -22.812 4.469 1 96.06 69 GLU A N 1
ATOM 541 C CA . GLU A 1 69 ? -7.398 -21.391 4.203 1 96.06 69 GLU A CA 1
ATOM 542 C C . GLU A 1 69 ? -7.426 -20.578 5.496 1 96.06 69 GLU A C 1
ATOM 544 O O . GLU A 1 69 ? -8.336 -20.734 6.312 1 96.06 69 GLU A O 1
ATOM 549 N N . ALA A 1 70 ? -6.418 -19.703 5.602 1 92.25 70 ALA A N 1
ATOM 550 C CA . ALA A 1 70 ? -6.246 -18.984 6.859 1 92.25 70 ALA A CA 1
ATOM 551 C C . ALA A 1 70 ? -7.238 -17.828 6.965 1 92.25 70 ALA A C 1
ATOM 553 O O . ALA A 1 70 ? -7.723 -17.516 8.055 1 92.25 70 ALA A O 1
ATOM 554 N N . THR A 1 71 ? -7.535 -17.188 5.871 1 89.75 71 THR A N 1
ATOM 555 C CA . THR A 1 71 ? -8.312 -15.961 5.902 1 89.75 71 THR A CA 1
ATOM 556 C C . THR A 1 71 ? -9.805 -16.25 5.797 1 89.75 71 THR A C 1
ATOM 558 O O . THR A 1 71 ? -10.203 -17.422 5.641 1 89.75 71 THR A O 1
ATOM 561 N N . ASP A 1 72 ? -10.641 -15.227 5.797 1 91.06 72 ASP A N 1
ATOM 562 C CA . ASP A 1 72 ? -12.094 -15.344 5.684 1 91.06 72 ASP A CA 1
ATOM 563 C C . ASP A 1 72 ? -12.5 -15.805 4.285 1 91.06 72 ASP A C 1
ATOM 565 O O . ASP A 1 72 ? -13.664 -16.141 4.055 1 91.06 72 ASP A O 1
ATOM 569 N N . MET A 1 73 ? -11.555 -15.891 3.441 1 93.75 73 MET A N 1
ATOM 570 C CA . MET A 1 73 ? -11.852 -16.453 2.125 1 93.75 73 MET A CA 1
ATOM 571 C C . MET A 1 73 ? -12.398 -17.875 2.246 1 93.75 73 MET A C 1
ATOM 573 O O . MET A 1 73 ? -13.102 -18.344 1.354 1 93.75 73 MET A O 1
ATOM 577 N N . ALA A 1 74 ? -12.086 -18.469 3.385 1 96.38 74 ALA A N 1
ATOM 578 C CA . ALA A 1 74 ? -12.586 -19.828 3.658 1 96.38 74 ALA A CA 1
ATOM 579 C C . ALA A 1 74 ? -14.109 -19.859 3.6 1 96.38 74 ALA A C 1
ATOM 581 O O . ALA A 1 74 ? -14.695 -20.859 3.168 1 96.38 74 ALA A O 1
ATOM 582 N N . LYS A 1 75 ? -14.766 -18.797 3.965 1 96.44 75 LYS A N 1
ATOM 583 C CA . LYS A 1 75 ? -16.219 -18.719 3.928 1 96.44 75 LYS A CA 1
ATOM 584 C C . LYS A 1 75 ? -16.734 -18.766 2.494 1 96.44 75 LYS A C 1
ATOM 586 O O . LYS A 1 75 ? -17.688 -19.5 2.199 1 96.44 75 LYS A O 1
ATOM 591 N N . HIS A 1 76 ? -16.078 -18.062 1.642 1 96.5 76 HIS A N 1
ATOM 592 C CA . HIS A 1 76 ? -16.438 -18.078 0.229 1 96.5 76 HIS A CA 1
ATOM 593 C C . HIS A 1 76 ? -16.141 -19.422 -0.401 1 96.5 76 HIS A C 1
ATOM 595 O O . HIS A 1 76 ? -16.906 -19.906 -1.236 1 96.5 76 HIS A O 1
ATOM 601 N N . ALA A 1 77 ? -15.016 -20 0.023 1 97.88 77 ALA A N 1
ATOM 602 C CA . ALA A 1 77 ? -14.656 -21.312 -0.481 1 97.88 77 ALA A CA 1
ATOM 603 C C . ALA A 1 77 ? -15.727 -22.344 -0.119 1 97.88 77 ALA A C 1
ATOM 605 O O . ALA A 1 77 ? -16.109 -23.172 -0.954 1 97.88 77 ALA A O 1
ATOM 606 N N . ARG A 1 78 ? -16.188 -22.297 1.119 1 98.19 78 ARG A N 1
ATOM 607 C CA . ARG A 1 78 ? -17.234 -23.203 1.571 1 98.19 78 ARG A CA 1
ATOM 608 C C . ARG A 1 78 ? -18.5 -23.047 0.734 1 98.19 78 ARG A C 1
ATOM 610 O O . ARG A 1 78 ? -19.109 -24.047 0.321 1 98.19 78 ARG A O 1
ATOM 617 N N . ARG A 1 79 ? -18.875 -21.828 0.527 1 97.69 79 ARG A N 1
ATOM 618 C CA . ARG A 1 79 ? -20.047 -21.531 -0.278 1 97.69 79 ARG A CA 1
ATOM 619 C C . ARG A 1 79 ? -19.891 -22.078 -1.693 1 97.69 79 ARG A C 1
ATOM 621 O O . ARG A 1 79 ? -20.828 -22.688 -2.232 1 97.69 79 ARG A O 1
ATOM 628 N N . LEU A 1 80 ? -18.75 -21.891 -2.264 1 98.06 80 LEU A N 1
ATOM 629 C CA . LEU A 1 80 ? -18.5 -22.344 -3.629 1 98.06 80 LEU A CA 1
ATOM 630 C C . LEU A 1 80 ? -18.531 -23.859 -3.709 1 98.06 80 LEU A C 1
ATOM 632 O O . LEU A 1 80 ? -19.156 -24.438 -4.598 1 98.06 80 LEU A O 1
ATOM 636 N N . VAL A 1 81 ? -17.891 -24.5 -2.76 1 98.44 81 VAL A N 1
ATOM 637 C CA . VAL A 1 81 ? -17.828 -25.953 -2.709 1 98.44 81 VAL A CA 1
ATOM 638 C C . VAL A 1 81 ? -19.234 -26.531 -2.611 1 98.44 81 VAL A C 1
ATOM 640 O O . VAL A 1 81 ? -19.594 -27.453 -3.348 1 98.44 81 VAL A O 1
ATOM 643 N N . ALA A 1 82 ? -19.984 -25.938 -1.752 1 98.31 82 ALA A N 1
ATOM 644 C CA . ALA A 1 82 ? -21.375 -26.375 -1.576 1 98.31 82 ALA A CA 1
ATOM 645 C C . ALA A 1 82 ? -22.172 -26.188 -2.859 1 98.31 82 ALA A C 1
ATOM 647 O O . ALA A 1 82 ? -22.922 -27.078 -3.264 1 98.31 82 ALA A O 1
ATOM 648 N N . ALA A 1 83 ? -21.984 -25.094 -3.488 1 97.81 83 ALA A N 1
ATOM 649 C CA . ALA A 1 83 ? -22.719 -24.781 -4.711 1 97.81 83 ALA A CA 1
ATOM 650 C C . ALA A 1 83 ? -22.359 -25.75 -5.832 1 97.81 83 ALA A C 1
ATOM 652 O O . ALA A 1 83 ? -23.156 -25.969 -6.746 1 97.81 83 ALA A O 1
ATOM 653 N N . GLN A 1 84 ? -21.156 -26.312 -5.793 1 97.62 84 GLN A N 1
ATOM 654 C CA . GLN A 1 84 ? -20.688 -27.266 -6.801 1 97.62 84 GLN A CA 1
ATOM 655 C C . GLN A 1 84 ? -21.156 -28.688 -6.465 1 97.62 84 GLN A C 1
ATOM 657 O O . GLN A 1 84 ? -20.828 -29.641 -7.184 1 97.62 84 GLN A O 1
ATOM 662 N N . GLY A 1 85 ? -21.859 -28.859 -5.312 1 97.81 85 GLY A N 1
ATOM 663 C CA . GLY A 1 85 ? -22.312 -30.172 -4.887 1 97.81 85 GLY A CA 1
ATOM 664 C C . GLY A 1 85 ? -21.188 -31.031 -4.34 1 97.81 85 GLY A C 1
ATOM 665 O O . GLY A 1 85 ? -21.234 -32.281 -4.43 1 97.81 85 GLY A O 1
ATOM 666 N N . LEU A 1 86 ? -20.156 -30.406 -3.791 1 98.38 86 LEU A N 1
ATOM 667 C CA . LEU A 1 86 ? -18.969 -31.156 -3.414 1 98.38 86 LEU A CA 1
ATOM 668 C C . LEU A 1 86 ? -18.75 -31.109 -1.905 1 98.38 86 LEU A C 1
ATOM 670 O O . LEU A 1 86 ? -17.656 -31.391 -1.423 1 98.38 86 LEU A O 1
ATOM 674 N N . ALA A 1 87 ? -19.766 -30.75 -1.093 1 96.69 87 ALA A N 1
ATOM 675 C CA . ALA A 1 87 ? -19.625 -30.594 0.353 1 96.69 87 ALA A CA 1
ATOM 676 C C . ALA A 1 87 ? -19.266 -31.922 1.014 1 96.69 87 ALA A C 1
ATOM 678 O O . ALA A 1 87 ? -18.719 -31.953 2.115 1 96.69 87 ALA A O 1
ATOM 679 N N . GLY A 1 88 ? -19.578 -33 0.366 1 97.12 88 GLY A N 1
ATOM 680 C CA . GLY A 1 88 ? -19.25 -34.312 0.898 1 97.12 88 GLY A CA 1
ATOM 681 C C . GLY A 1 88 ? -17.812 -34.719 0.63 1 97.12 88 GLY A C 1
ATOM 682 O O . GLY A 1 88 ? -17.25 -35.531 1.352 1 97.12 88 GLY A O 1
ATOM 683 N N . THR A 1 89 ? -17.219 -34.219 -0.349 1 98.5 89 THR A N 1
ATOM 684 C CA . THR A 1 89 ? -15.875 -34.594 -0.785 1 98.5 89 THR A CA 1
ATOM 685 C C . THR A 1 89 ? -14.844 -33.562 -0.315 1 98.5 89 THR A C 1
ATOM 687 O O . THR A 1 89 ? -13.742 -33.938 0.093 1 98.5 89 THR A O 1
ATOM 690 N N . VAL A 1 90 ? -15.211 -32.281 -0.365 1 98.88 90 VAL A N 1
ATOM 691 C CA . VAL A 1 90 ? -14.297 -31.203 -0.014 1 98.88 90 VAL A CA 1
ATOM 692 C C . VAL A 1 90 ? -14.672 -30.625 1.35 1 98.88 90 VAL A C 1
ATOM 694 O O . VAL A 1 90 ? -15.797 -30.172 1.548 1 98.88 90 VAL A O 1
ATOM 697 N N . GLU A 1 91 ? -13.797 -30.672 2.225 1 98.81 91 GLU A N 1
ATOM 698 C CA . GLU A 1 91 ? -13.945 -30.047 3.533 1 98.81 91 GLU A CA 1
ATOM 699 C C . GLU A 1 91 ? -13.062 -28.812 3.656 1 98.81 91 GLU A C 1
ATOM 701 O O . GLU A 1 91 ? -11.828 -28.922 3.645 1 98.81 91 GLU A O 1
ATOM 706 N N . VAL A 1 92 ? -13.688 -27.672 3.814 1 98.62 92 VAL A N 1
ATOM 707 C CA . VAL A 1 92 ? -12.938 -26.438 3.963 1 98.62 92 VAL A CA 1
ATOM 708 C C . VAL A 1 92 ? -12.641 -26.172 5.438 1 98.62 92 VAL A C 1
ATOM 710 O O . VAL A 1 92 ? -13.555 -26.172 6.27 1 98.62 92 VAL A O 1
ATOM 713 N N . ILE A 1 93 ? -11.414 -25.984 5.73 1 98.44 93 ILE A N 1
ATOM 714 C CA . ILE A 1 93 ? -10.961 -25.75 7.098 1 98.44 93 ILE A CA 1
ATOM 715 C C . ILE A 1 93 ? -10.312 -24.375 7.195 1 98.44 93 ILE A C 1
ATOM 717 O O . ILE A 1 93 ? -9.32 -24.109 6.516 1 98.44 93 ILE A O 1
ATOM 721 N N . GLN A 1 94 ? -10.875 -23.469 8.008 1 96.56 94 GLN A N 1
ATOM 722 C CA . GLN A 1 94 ? -10.266 -22.172 8.203 1 96.56 94 GLN A CA 1
ATOM 723 C C . GLN A 1 94 ? -9.211 -22.219 9.312 1 96.56 94 GLN A C 1
ATOM 725 O O . GLN A 1 94 ? -9.539 -22.484 10.469 1 96.56 94 GLN A O 1
ATOM 730 N N . GLY A 1 95 ? -7.973 -21.969 8.914 1 95.06 95 GLY A N 1
ATOM 731 C CA . GLY A 1 95 ? -6.84 -21.984 9.828 1 95.06 95 GLY A CA 1
ATOM 732 C C . GLY A 1 95 ? -5.5 -21.922 9.117 1 95.06 95 GLY A C 1
ATOM 733 O O . GLY A 1 95 ? -5.441 -21.984 7.887 1 95.06 95 GLY A O 1
ATOM 734 N N . VAL A 1 96 ? -4.492 -21.734 9.883 1 94.12 96 VAL A N 1
ATOM 735 C CA . VAL A 1 96 ? -3.137 -21.797 9.352 1 94.12 96 VAL A CA 1
ATOM 736 C C . VAL A 1 96 ? -2.652 -23.25 9.344 1 94.12 96 VAL A C 1
ATOM 738 O O . VAL A 1 96 ? -2.918 -24 10.289 1 94.12 96 VAL A O 1
ATOM 741 N N . ILE A 1 97 ? -1.997 -23.609 8.281 1 94.38 97 ILE A N 1
ATOM 742 C CA . ILE A 1 97 ? -1.637 -25 8.055 1 94.38 97 ILE A CA 1
ATOM 743 C C . ILE A 1 97 ? -0.792 -25.516 9.219 1 94.38 97 ILE A C 1
ATOM 745 O O . ILE A 1 97 ? -0.862 -26.703 9.57 1 94.38 97 ILE A O 1
ATOM 749 N N . GLU A 1 98 ? -0.044 -24.641 9.852 1 93.69 98 GLU A N 1
ATOM 750 C CA . GLU A 1 98 ? 0.838 -25.016 10.953 1 93.69 98 GLU A CA 1
ATOM 751 C C . GLU A 1 98 ? 0.039 -25.453 12.172 1 93.69 98 GLU A C 1
ATOM 753 O O . GLU A 1 98 ? 0.524 -26.25 12.992 1 93.69 98 GLU A O 1
ATOM 758 N N . SER A 1 99 ? -1.203 -25.031 12.219 1 95 99 SER A N 1
ATOM 759 C CA . SER A 1 99 ? -1.98 -25.266 13.43 1 95 99 SER A CA 1
ATOM 760 C C . SER A 1 99 ? -3.111 -26.25 13.172 1 95 99 SER A C 1
ATOM 762 O O . SER A 1 99 ? -3.666 -26.828 14.109 1 95 99 SER A O 1
ATOM 764 N N . VAL A 1 100 ? -3.396 -26.5 11.969 1 96.25 100 VAL A N 1
ATOM 765 C CA . VAL A 1 100 ? -4.512 -27.375 11.609 1 96.25 100 VAL A CA 1
ATOM 766 C C . VAL A 1 100 ? -4.133 -28.828 11.875 1 96.25 100 VAL A C 1
ATOM 768 O O . VAL A 1 100 ? -2.963 -29.203 11.766 1 96.25 100 VAL A O 1
ATOM 771 N N . GLU A 1 101 ? -5.207 -29.641 12.281 1 97.19 101 GLU A N 1
ATOM 772 C CA . GLU A 1 101 ? -5.078 -31.078 12.398 1 97.19 101 GLU A CA 1
ATOM 773 C C . GLU A 1 101 ? -6.027 -31.812 11.453 1 97.19 101 GLU A C 1
ATOM 775 O O . GLU A 1 101 ? -7.172 -31.391 11.273 1 97.19 101 GLU A O 1
ATOM 780 N N . LEU A 1 102 ? -5.5 -32.781 10.805 1 97.88 102 LEU A N 1
ATOM 781 C CA . LEU A 1 102 ? -6.312 -33.625 9.938 1 97.88 102 LEU A CA 1
ATOM 782 C C . LEU A 1 102 ? -6.512 -35 10.547 1 97.88 102 LEU A C 1
ATOM 784 O O . LEU A 1 102 ? -5.633 -35.531 11.25 1 97.88 102 LEU A O 1
ATOM 788 N N . PRO A 1 103 ? -7.59 -35.656 10.297 1 97.69 103 PRO A N 1
ATOM 789 C CA . PRO A 1 103 ? -7.875 -36.969 10.867 1 97.69 103 PRO A CA 1
ATOM 790 C C . PRO A 1 103 ? -7.102 -38.094 10.172 1 97.69 103 PRO A C 1
ATOM 792 O O . PRO A 1 103 ? -7.148 -39.25 10.609 1 97.69 103 PRO A O 1
ATOM 795 N N . GLU A 1 104 ? -6.414 -37.875 9.031 1 98.25 104 GLU A N 1
ATOM 796 C CA . GLU A 1 104 ? -5.645 -38.844 8.266 1 98.25 104 GLU A CA 1
ATOM 797 C C . GLU A 1 104 ? -4.535 -38.156 7.469 1 98.25 104 GLU A C 1
ATOM 799 O O . GLU A 1 104 ? -4.551 -36.938 7.285 1 98.25 104 GLU A O 1
ATOM 804 N N . GLN A 1 105 ? -3.541 -39 7.09 1 98.5 105 GLN A N 1
ATOM 805 C CA . GLN A 1 105 ? -2.533 -38.5 6.148 1 98.5 105 GLN A CA 1
ATOM 806 C C . GLN A 1 105 ? -3.098 -38.438 4.734 1 98.5 105 GLN A C 1
ATOM 808 O O . GLN A 1 105 ? -4.156 -39 4.449 1 98.5 105 GLN A O 1
ATOM 813 N N . VAL A 1 106 ? -2.365 -37.781 3.914 1 98.88 106 VAL A N 1
ATOM 814 C CA . VAL A 1 106 ? -2.918 -37.531 2.584 1 98.88 106 VAL A CA 1
ATOM 815 C C . VAL A 1 106 ? -1.992 -38.125 1.523 1 98.88 106 VAL A C 1
ATOM 817 O O . VAL A 1 106 ? -0.805 -38.344 1.778 1 98.88 106 VAL A O 1
ATOM 820 N N . ASP A 1 107 ? -2.531 -38.344 0.324 1 98.88 107 ASP A N 1
ATOM 821 C CA . ASP A 1 107 ? -1.787 -38.906 -0.798 1 98.88 107 ASP A CA 1
ATOM 822 C C . ASP A 1 107 ? -1.137 -37.812 -1.636 1 98.88 107 ASP A C 1
ATOM 824 O O . ASP A 1 107 ? -0.093 -38.031 -2.252 1 98.88 107 ASP A O 1
ATOM 828 N N . ILE A 1 108 ? -1.821 -36.719 -1.698 1 98.94 108 ILE A N 1
ATOM 829 C CA . ILE A 1 108 ? -1.408 -35.594 -2.562 1 98.94 108 ILE A CA 1
ATOM 830 C C . ILE A 1 108 ? -1.55 -34.281 -1.817 1 98.94 108 ILE A C 1
ATOM 832 O O . ILE A 1 108 ? -2.533 -34.062 -1.107 1 98.94 108 ILE A O 1
ATOM 836 N N . ILE A 1 109 ? -0.563 -33.438 -1.942 1 98.94 109 ILE A N 1
ATOM 837 C CA . ILE A 1 109 ? -0.684 -32.031 -1.532 1 98.94 109 ILE A CA 1
ATOM 838 C C . ILE A 1 109 ? -0.619 -31.125 -2.76 1 98.94 109 ILE A C 1
ATOM 840 O O . ILE A 1 109 ? 0.291 -31.25 -3.584 1 98.94 109 ILE A O 1
ATOM 844 N N . ILE A 1 110 ? -1.589 -30.328 -2.957 1 98.88 110 ILE A N 1
ATOM 845 C CA . ILE A 1 110 ? -1.636 -29.344 -4.031 1 98.88 110 ILE A CA 1
ATOM 846 C C . ILE A 1 110 ? -1.673 -27.938 -3.439 1 98.88 110 ILE A C 1
ATOM 848 O O . ILE A 1 110 ? -2.307 -27.703 -2.408 1 98.88 110 ILE A O 1
ATOM 852 N N . SER A 1 111 ? -0.914 -27 -4.008 1 98.5 111 SER A N 1
ATOM 853 C CA . SER A 1 111 ? -0.871 -25.641 -3.5 1 98.5 111 SER A CA 1
ATOM 854 C C . SER A 1 111 ? -0.33 -24.672 -4.551 1 98.5 111 SER A C 1
ATOM 856 O O . SER A 1 111 ? 0.569 -25.031 -5.316 1 98.5 111 SER A O 1
ATOM 858 N N . GLU A 1 112 ? -0.918 -23.531 -4.641 1 96.31 112 GLU A N 1
ATOM 859 C CA . GLU A 1 112 ? -0.328 -22.406 -5.367 1 96.31 112 GLU A CA 1
ATOM 860 C C . GLU A 1 112 ? 0.452 -21.484 -4.43 1 96.31 112 GLU A C 1
ATOM 862 O O . GLU A 1 112 ? -0.102 -20.531 -3.887 1 96.31 112 GLU A O 1
ATOM 867 N N . TRP A 1 113 ? 1.755 -21.703 -4.289 1 95.38 113 TRP A N 1
ATOM 868 C CA . TRP A 1 113 ? 2.527 -21.078 -3.225 1 95.38 113 TRP A CA 1
ATOM 869 C C . TRP A 1 113 ? 3.5 -20.047 -3.791 1 95.38 113 TRP A C 1
ATOM 871 O O . TRP A 1 113 ? 4.062 -19.234 -3.049 1 95.38 113 TRP A O 1
ATOM 881 N N . MET A 1 114 ? 3.639 -19.953 -5.07 1 96.12 114 MET A N 1
ATOM 882 C CA . MET A 1 114 ? 4.746 -19.188 -5.656 1 96.12 114 MET A CA 1
ATOM 883 C C . MET A 1 114 ? 4.52 -17.688 -5.508 1 96.12 114 MET A C 1
ATOM 885 O O . MET A 1 114 ? 3.379 -17.234 -5.539 1 96.12 114 MET A O 1
ATOM 889 N N . GLY A 1 115 ? 5.578 -17 -5.434 1 94.19 115 GLY A N 1
ATOM 890 C CA . GLY A 1 115 ? 5.602 -15.547 -5.504 1 94.19 115 GLY A CA 1
ATOM 891 C C . GLY A 1 115 ? 6.555 -15.016 -6.562 1 94.19 115 GLY A C 1
ATOM 892 O O . GLY A 1 115 ? 7.02 -15.773 -7.418 1 94.19 115 GLY A O 1
ATOM 893 N N . TYR A 1 116 ? 6.801 -13.688 -6.48 1 93.69 116 TYR A N 1
ATOM 894 C CA . TYR A 1 116 ? 7.73 -13.078 -7.426 1 93.69 116 TYR A CA 1
ATOM 895 C C . TYR A 1 116 ? 9.086 -13.766 -7.383 1 93.69 116 TYR A C 1
ATOM 897 O O . TYR A 1 116 ? 9.617 -14.047 -6.305 1 93.69 116 TYR A O 1
ATOM 905 N N . PHE A 1 117 ? 9.555 -14.062 -8.531 1 96.88 117 PHE A N 1
ATOM 906 C CA . PHE A 1 117 ? 10.836 -14.75 -8.68 1 96.88 117 PHE A CA 1
ATOM 907 C C . PHE A 1 117 ? 10.875 -16 -7.816 1 96.88 117 PHE A C 1
ATOM 909 O O . PHE A 1 117 ? 11.891 -16.297 -7.18 1 96.88 117 PHE A O 1
ATOM 916 N N . LEU A 1 118 ? 9.758 -16.625 -7.594 1 96.88 118 LEU A N 1
ATOM 917 C CA . LEU A 1 118 ? 9.492 -17.953 -7.035 1 96.88 118 LEU A CA 1
ATOM 918 C C . LEU A 1 118 ? 9.367 -17.891 -5.52 1 96.88 118 LEU A C 1
ATOM 920 O O . LEU A 1 118 ? 8.398 -18.391 -4.949 1 96.88 118 LEU A O 1
ATOM 924 N N . LEU A 1 119 ? 10.297 -17.188 -4.891 1 93.19 119 LEU A N 1
ATOM 925 C CA . LEU A 1 119 ? 10.445 -17.422 -3.457 1 93.19 119 LEU A CA 1
ATOM 926 C C . LEU A 1 119 ? 9.906 -16.234 -2.662 1 93.19 119 LEU A C 1
ATOM 928 O O . LEU A 1 119 ? 9.805 -16.297 -1.436 1 93.19 119 LEU A O 1
ATOM 932 N N . ARG A 1 120 ? 9.539 -15.219 -3.383 1 85.75 120 ARG A N 1
ATOM 933 C CA . ARG A 1 120 ? 8.953 -14.094 -2.662 1 85.75 120 ARG A CA 1
ATOM 934 C C . ARG A 1 120 ? 7.637 -14.492 -1.997 1 85.75 120 ARG A C 1
ATOM 936 O O . ARG A 1 120 ? 6.926 -15.367 -2.494 1 85.75 120 ARG A O 1
ATOM 943 N N . GLU A 1 121 ? 7.234 -13.93 -0.821 1 78.12 121 GLU A N 1
ATOM 944 C CA . GLU A 1 121 ? 6.074 -14.156 0.032 1 78.12 121 GLU A CA 1
ATOM 945 C C . GLU A 1 121 ? 6.32 -15.312 0.996 1 78.12 121 GLU A C 1
ATOM 947 O O . GLU A 1 121 ? 5.594 -15.477 1.98 1 78.12 121 GLU A O 1
ATOM 952 N N . SER A 1 122 ? 7.219 -16.281 0.756 1 79.5 122 SER A N 1
ATOM 953 C CA . SER A 1 122 ? 7.703 -17.328 1.665 1 79.5 122 SER A CA 1
ATOM 954 C C . SER A 1 122 ? 6.59 -18.297 2.037 1 79.5 122 SER A C 1
ATOM 956 O O . SER A 1 122 ? 6.516 -18.75 3.18 1 79.5 122 SER A O 1
ATOM 958 N N . MET A 1 123 ? 5.703 -18.547 1.037 1 88.25 123 MET A N 1
ATOM 959 C CA . MET A 1 123 ? 4.578 -19.438 1.297 1 88.25 123 MET A CA 1
ATOM 960 C C . MET A 1 123 ? 5.008 -20.891 1.185 1 88.25 123 MET A C 1
ATOM 962 O O . MET A 1 123 ? 4.332 -21.797 1.703 1 88.25 123 MET A O 1
ATOM 966 N N . LEU A 1 124 ? 6.117 -21.172 0.575 1 94.62 124 LEU A N 1
ATOM 967 C CA . LEU A 1 124 ? 6.598 -22.531 0.406 1 94.62 124 LEU A CA 1
ATOM 968 C C . LEU A 1 124 ? 6.914 -23.172 1.757 1 94.62 124 LEU A C 1
ATOM 970 O O . LEU A 1 124 ? 6.809 -24.391 1.914 1 94.62 124 LEU A O 1
ATOM 974 N N . ASP A 1 125 ? 7.234 -22.375 2.787 1 94.5 125 ASP A N 1
ATOM 975 C CA . ASP A 1 125 ? 7.457 -22.891 4.137 1 94.5 125 ASP A CA 1
ATOM 976 C C . ASP A 1 125 ? 6.254 -23.688 4.621 1 94.5 125 ASP A C 1
ATOM 978 O O . ASP A 1 125 ? 6.414 -24.812 5.129 1 94.5 125 ASP A O 1
ATOM 982 N N . SER A 1 126 ? 5.125 -23.125 4.398 1 94.88 126 SER A N 1
ATOM 983 C CA . SER A 1 126 ? 3.898 -23.75 4.875 1 94.88 126 SER A CA 1
ATOM 984 C C . SER A 1 126 ? 3.627 -25.062 4.137 1 94.88 126 SER A C 1
ATOM 986 O O . SER A 1 126 ? 3.127 -26.016 4.727 1 94.88 126 SER A O 1
ATOM 988 N N . VAL A 1 127 ? 3.932 -25.094 2.889 1 97.5 127 VAL A N 1
ATOM 989 C CA . VAL A 1 127 ? 3.729 -26.297 2.098 1 97.5 127 VAL A CA 1
ATOM 990 C C . VAL A 1 127 ? 4.648 -27.406 2.604 1 97.5 127 VAL A C 1
ATOM 992 O O . VAL A 1 127 ? 4.227 -28.562 2.727 1 97.5 127 VAL A O 1
ATOM 995 N N . LEU A 1 128 ? 5.867 -27.016 2.912 1 97.81 128 LEU A N 1
ATOM 996 C CA . LEU A 1 128 ? 6.812 -28.016 3.41 1 97.81 128 LEU A CA 1
ATOM 997 C C . LEU A 1 128 ? 6.406 -28.516 4.793 1 97.81 128 LEU A C 1
ATOM 999 O O . LEU A 1 128 ? 6.562 -29.688 5.109 1 97.81 128 LEU A O 1
ATOM 1003 N N . VAL A 1 129 ? 5.879 -27.609 5.586 1 97.62 129 VAL A N 1
ATOM 1004 C CA . VAL A 1 129 ? 5.352 -28.016 6.883 1 97.62 129 VAL A CA 1
ATOM 1005 C C . VAL A 1 129 ? 4.215 -29.016 6.688 1 97.62 129 VAL A C 1
ATOM 1007 O O . VAL A 1 129 ? 4.176 -30.062 7.348 1 97.62 129 VAL A O 1
ATOM 1010 N N . ALA A 1 130 ? 3.334 -28.734 5.797 1 98.5 130 ALA A N 1
ATOM 1011 C CA . ALA A 1 130 ? 2.221 -29.625 5.496 1 98.5 130 ALA A CA 1
ATOM 1012 C C . ALA A 1 130 ? 2.727 -30.984 5 1 98.5 130 ALA A C 1
ATOM 1014 O O . ALA A 1 130 ? 2.225 -32.031 5.418 1 98.5 130 ALA A O 1
ATOM 1015 N N . ARG A 1 131 ? 3.695 -30.938 4.109 1 98.69 131 ARG A N 1
ATOM 1016 C CA . ARG A 1 131 ? 4.289 -32.156 3.572 1 98.69 131 ARG A CA 1
ATOM 1017 C C . ARG A 1 131 ? 4.836 -33.031 4.691 1 98.69 131 ARG A C 1
ATOM 1019 O O . ARG A 1 131 ? 4.523 -34.219 4.762 1 98.69 131 ARG A O 1
ATOM 1026 N N . ASN A 1 132 ? 5.59 -32.406 5.559 1 98.19 132 ASN A N 1
ATOM 1027 C CA . ASN A 1 132 ? 6.242 -33.156 6.633 1 98.19 132 ASN A CA 1
ATOM 1028 C C . ASN A 1 132 ? 5.23 -33.719 7.625 1 98.19 132 ASN A C 1
ATOM 1030 O O . ASN A 1 132 ? 5.438 -34.812 8.188 1 98.19 132 ASN A O 1
ATOM 1034 N N . LYS A 1 133 ? 4.18 -33.062 7.762 1 97.94 133 LYS A N 1
ATOM 1035 C CA . LYS A 1 133 ? 3.199 -33.406 8.789 1 97.94 133 LYS A CA 1
ATOM 1036 C C . LYS A 1 133 ? 2.168 -34.406 8.242 1 97.94 133 LYS A C 1
ATOM 1038 O O . LYS A 1 133 ? 1.73 -35.312 8.953 1 97.94 133 LYS A O 1
ATOM 1043 N N . PHE A 1 134 ? 1.786 -34.219 6.961 1 98.69 134 PHE A N 1
ATOM 1044 C CA . PHE A 1 134 ? 0.538 -34.844 6.562 1 98.69 134 PHE A CA 1
ATOM 1045 C C . PHE A 1 134 ? 0.764 -35.812 5.387 1 98.69 134 PHE A C 1
ATOM 1047 O O . PHE A 1 134 ? -0.057 -36.688 5.121 1 98.69 134 PHE A O 1
ATOM 1054 N N . LEU A 1 135 ? 1.794 -35.594 4.57 1 98.81 135 LEU A N 1
ATOM 1055 C CA . LEU A 1 135 ? 1.947 -36.375 3.342 1 98.81 135 LEU A CA 1
ATOM 1056 C C . LEU A 1 135 ? 2.389 -37.781 3.646 1 98.81 135 LEU A C 1
ATOM 1058 O O . LEU A 1 135 ? 3.32 -38 4.426 1 98.81 135 LEU A O 1
ATOM 1062 N N . LYS A 1 136 ? 1.731 -38.781 3.068 1 98.56 136 LYS A N 1
ATOM 1063 C CA . LYS A 1 136 ? 2.137 -40.188 3.191 1 98.56 136 LYS A CA 1
ATOM 1064 C C . LYS A 1 136 ? 3.51 -40.406 2.568 1 98.56 136 LYS A C 1
ATOM 1066 O O . LYS A 1 136 ? 3.898 -39.719 1.632 1 98.56 136 LYS A O 1
ATOM 1071 N N . PRO A 1 137 ? 4.207 -41.406 3.127 1 97.69 137 PRO A N 1
ATOM 1072 C CA . PRO A 1 137 ? 5.406 -41.812 2.387 1 97.69 137 PRO A CA 1
ATOM 1073 C C . PRO A 1 137 ? 5.117 -42.125 0.92 1 97.69 137 PRO A C 1
ATOM 1075 O O . PRO A 1 137 ? 4.18 -42.875 0.619 1 97.69 137 PRO A O 1
ATOM 1078 N N . GLY A 1 138 ? 5.828 -41.5 0.066 1 97.75 138 GLY A N 1
ATOM 1079 C CA . GLY A 1 138 ? 5.633 -41.719 -1.357 1 97.75 138 GLY A CA 1
ATOM 1080 C C . GLY A 1 138 ? 4.543 -40.844 -1.953 1 97.75 138 GLY A C 1
ATOM 1081 O O . GLY A 1 138 ? 4.258 -40.938 -3.148 1 97.75 138 GLY A O 1
ATOM 1082 N N . GLY A 1 139 ? 3.889 -40.031 -1.144 1 98.69 139 GLY A N 1
ATOM 1083 C CA . GLY A 1 139 ? 2.855 -39.125 -1.631 1 98.69 139 GLY A CA 1
ATOM 1084 C C . GLY A 1 139 ? 3.375 -38.094 -2.629 1 98.69 139 GLY A C 1
ATOM 1085 O O . GLY A 1 139 ? 4.586 -37.969 -2.801 1 98.69 139 GLY A O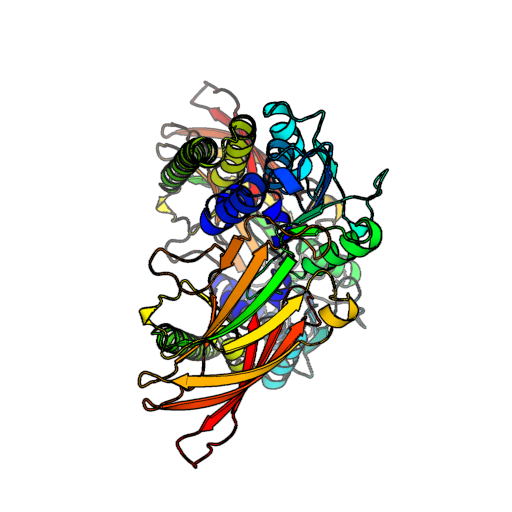 1
ATOM 1086 N N . ALA A 1 140 ? 2.463 -37.438 -3.299 1 98.81 140 ALA A N 1
ATOM 1087 C CA . ALA A 1 140 ? 2.84 -36.562 -4.402 1 98.81 140 ALA A CA 1
ATOM 1088 C C . ALA A 1 140 ? 2.588 -35.094 -4.047 1 98.81 140 ALA A C 1
ATOM 1090 O O . ALA A 1 140 ? 1.733 -34.781 -3.211 1 98.81 140 ALA A O 1
ATOM 1091 N N . LEU A 1 141 ? 3.373 -34.25 -4.68 1 98.81 141 LEU A N 1
ATOM 1092 C CA . LEU A 1 141 ? 3.17 -32.812 -4.578 1 98.81 141 LEU A CA 1
ATOM 1093 C C . LEU A 1 141 ? 2.795 -32.219 -5.934 1 98.81 141 LEU A C 1
ATOM 1095 O O . LEU A 1 141 ? 3.354 -32.594 -6.961 1 98.81 141 LEU A O 1
ATOM 1099 N N . TYR A 1 142 ? 1.881 -31.344 -5.934 1 98.81 142 TYR A N 1
ATOM 1100 C CA . TYR A 1 142 ? 1.452 -30.594 -7.109 1 98.81 142 TYR A CA 1
ATOM 1101 C C . TYR A 1 142 ? 1.511 -29.094 -6.852 1 98.81 142 TYR A C 1
ATOM 1103 O O . TYR A 1 142 ? 0.585 -28.516 -6.273 1 98.81 142 TYR A O 1
ATOM 1111 N N . PRO A 1 143 ? 2.561 -28.422 -7.359 1 98.75 143 PRO A N 1
ATOM 1112 C CA . PRO A 1 143 ? 3.66 -28.938 -8.18 1 98.75 143 PRO A CA 1
ATOM 1113 C C . PRO A 1 143 ? 4.711 -29.688 -7.352 1 98.75 143 PRO A C 1
ATOM 1115 O O . PRO A 1 143 ? 4.777 -29.516 -6.133 1 98.75 143 PRO A O 1
ATOM 1118 N N . SER A 1 144 ? 5.566 -30.422 -8.055 1 98.81 144 SER A N 1
ATOM 1119 C CA . SER A 1 144 ? 6.547 -31.266 -7.383 1 98.81 144 SER A CA 1
ATOM 1120 C C . SER A 1 144 ? 7.957 -30.719 -7.539 1 98.81 144 SER A C 1
ATOM 1122 O O . SER A 1 144 ? 8.859 -31.062 -6.773 1 98.81 144 SER A O 1
ATOM 1124 N N . HIS A 1 145 ? 8.195 -29.922 -8.57 1 98.81 145 HIS A N 1
ATOM 1125 C CA . HIS A 1 145 ? 9.508 -29.359 -8.859 1 98.81 145 HIS A CA 1
ATOM 1126 C C . HIS A 1 145 ? 9.406 -27.891 -9.242 1 98.81 145 HIS A C 1
ATOM 1128 O O . HIS A 1 145 ? 8.375 -27.453 -9.75 1 98.81 145 HIS A O 1
ATOM 1134 N N . ALA A 1 146 ? 10.406 -27.172 -9.008 1 98.69 146 ALA A N 1
ATOM 1135 C CA . ALA A 1 146 ? 10.484 -25.75 -9.375 1 98.69 146 ALA A CA 1
ATOM 1136 C C . ALA A 1 146 ? 11.898 -25.391 -9.82 1 98.69 146 ALA A C 1
ATOM 1138 O O . ALA A 1 146 ? 12.875 -25.969 -9.352 1 98.69 146 ALA A O 1
ATOM 1139 N N . ARG A 1 147 ? 12.016 -24.469 -10.742 1 98.56 147 ARG A N 1
ATOM 1140 C CA . ARG A 1 147 ? 13.297 -23.953 -11.203 1 98.56 147 ARG A CA 1
ATOM 1141 C C . ARG A 1 147 ? 13.266 -22.438 -11.328 1 98.56 147 ARG A C 1
ATOM 1143 O O . ARG A 1 147 ? 12.219 -21.859 -11.648 1 98.56 147 ARG A O 1
ATOM 1150 N N . MET A 1 148 ? 14.359 -21.797 -11.109 1 98.5 148 MET A N 1
ATOM 1151 C CA . MET A 1 148 ? 14.539 -20.359 -11.273 1 98.5 148 MET A CA 1
ATOM 1152 C C . MET A 1 148 ? 15.508 -20.062 -12.414 1 98.5 148 MET A C 1
ATOM 1154 O O . MET A 1 148 ? 16.516 -20.766 -12.586 1 98.5 148 MET A O 1
ATOM 1158 N N . PHE A 1 149 ? 15.211 -19 -13.109 1 98.69 149 PHE A N 1
ATOM 1159 C CA . PHE A 1 149 ? 16.016 -18.656 -14.281 1 98.69 149 PHE A CA 1
ATOM 1160 C C . PHE A 1 149 ? 16.406 -17.188 -14.266 1 98.69 149 PHE A C 1
ATOM 1162 O O . PHE A 1 149 ? 15.75 -16.375 -13.617 1 98.69 149 PHE A O 1
ATOM 1169 N N . LEU A 1 150 ? 17.453 -16.875 -15 1 98.44 150 LEU A N 1
ATOM 1170 C CA . LEU A 1 150 ? 17.938 -15.523 -15.25 1 98.44 150 LEU A CA 1
ATOM 1171 C C . LEU A 1 150 ? 18.297 -15.344 -16.719 1 98.44 150 LEU A C 1
ATOM 1173 O O . LEU A 1 150 ? 18.938 -16.203 -17.328 1 98.44 150 LEU A O 1
ATOM 1177 N N . ALA A 1 151 ? 17.906 -14.227 -17.281 1 98.38 151 ALA A N 1
ATOM 1178 C CA . ALA A 1 151 ? 18.203 -13.953 -18.688 1 98.38 151 ALA A CA 1
ATOM 1179 C C . ALA A 1 151 ? 18.656 -12.508 -18.875 1 98.38 151 ALA A C 1
ATOM 1181 O O . ALA A 1 151 ? 18.109 -11.594 -18.25 1 98.38 151 ALA A O 1
ATOM 1182 N N . PRO A 1 152 ? 19.609 -12.305 -19.734 1 98.25 152 PRO A N 1
ATOM 1183 C CA . PRO A 1 152 ? 19.969 -10.93 -20.062 1 98.25 152 PRO A CA 1
ATOM 1184 C C . PRO A 1 152 ? 18.984 -10.273 -21.031 1 98.25 152 PRO A C 1
ATOM 1186 O O . PRO A 1 152 ? 18.609 -10.883 -22.031 1 98.25 152 PRO A O 1
ATOM 1189 N N . ILE A 1 153 ? 18.594 -9.07 -20.766 1 98.25 153 ILE A N 1
ATOM 1190 C CA . ILE A 1 153 ? 17.625 -8.438 -21.641 1 98.25 153 ILE A CA 1
ATOM 1191 C C . ILE A 1 153 ? 18.031 -6.988 -21.906 1 98.25 153 ILE A C 1
ATOM 1193 O O . ILE A 1 153 ? 18.844 -6.426 -21.188 1 98.25 153 ILE A O 1
ATOM 1197 N N . THR A 1 154 ? 17.438 -6.5 -22.969 1 96.75 154 THR A N 1
ATOM 1198 C CA . THR A 1 154 ? 17.438 -5.062 -23.219 1 96.75 154 THR A CA 1
ATOM 1199 C C . THR A 1 154 ? 16.078 -4.457 -22.922 1 96.75 154 THR A C 1
ATOM 1201 O O . THR A 1 154 ? 15.055 -5.137 -23.016 1 96.75 154 THR A O 1
ATOM 1204 N N . THR A 1 155 ? 16.094 -3.285 -22.359 1 94.81 155 THR A N 1
ATOM 1205 C CA . THR A 1 155 ? 14.836 -2.609 -22.031 1 94.81 155 THR A CA 1
ATOM 1206 C C . THR A 1 155 ? 15.031 -1.097 -22.016 1 94.81 155 THR A C 1
ATOM 1208 O O . THR A 1 155 ? 16.109 -0.608 -21.672 1 94.81 155 THR A O 1
ATOM 1211 N N . ASN A 1 156 ? 13.961 -0.376 -22.359 1 89.19 156 ASN A N 1
ATOM 1212 C CA . ASN A 1 156 ? 14.008 1.08 -22.297 1 89.19 156 ASN A CA 1
ATOM 1213 C C . ASN A 1 156 ? 13.625 1.588 -20.906 1 89.19 156 ASN A C 1
ATOM 1215 O O . ASN A 1 156 ? 13.688 2.791 -20.641 1 89.19 156 ASN A O 1
ATOM 1219 N N . GLN A 1 157 ? 13.305 0.739 -20.062 1 88.69 157 GLN A N 1
ATOM 1220 C CA . GLN A 1 157 ? 12.867 1.109 -18.719 1 88.69 157 GLN A CA 1
ATOM 1221 C C . GLN A 1 157 ? 14.031 1.653 -17.891 1 88.69 157 GLN A C 1
ATOM 1223 O O . GLN A 1 157 ? 13.836 2.479 -17 1 88.69 157 GLN A O 1
ATOM 1228 N N . THR A 1 158 ? 15.227 1.202 -18.25 1 86.12 158 THR A N 1
ATOM 1229 C CA . THR A 1 158 ? 16.406 1.654 -17.516 1 86.12 158 THR A CA 1
ATOM 1230 C C . THR A 1 158 ? 16.609 3.158 -17.703 1 86.12 158 THR A C 1
ATOM 1232 O O . THR A 1 158 ? 16.844 3.875 -16.719 1 86.12 158 THR A O 1
ATOM 1235 N N . GLN A 1 159 ? 16.438 3.539 -18.875 1 85.62 159 GLN A N 1
ATOM 1236 C CA . GLN A 1 159 ? 16.578 4.961 -19.172 1 85.62 159 GLN A CA 1
ATOM 1237 C C . GLN A 1 159 ? 15.508 5.777 -18.453 1 85.62 159 GLN A C 1
ATOM 1239 O O . GLN A 1 159 ? 15.789 6.852 -17.922 1 85.62 159 GLN A O 1
ATOM 1244 N N . ARG A 1 160 ? 14.367 5.273 -18.469 1 87.69 160 ARG A N 1
ATOM 1245 C CA . ARG A 1 160 ? 13.258 5.953 -17.812 1 87.69 160 ARG A CA 1
ATOM 1246 C C . ARG A 1 160 ? 13.508 6.059 -16.312 1 87.69 160 ARG A C 1
ATOM 1248 O O . ARG A 1 160 ? 13.297 7.121 -15.711 1 87.69 160 ARG A O 1
ATOM 1255 N N . ARG A 1 161 ? 13.969 5.035 -15.75 1 88.31 161 ARG A N 1
ATOM 1256 C CA . ARG A 1 161 ? 14.234 5.004 -14.312 1 88.31 161 ARG A CA 1
ATOM 1257 C C . ARG A 1 161 ? 15.367 5.957 -13.945 1 88.31 161 ARG A C 1
ATOM 1259 O O . ARG A 1 161 ? 15.305 6.629 -12.914 1 88.31 161 ARG A O 1
ATOM 1266 N N . GLN A 1 162 ? 16.297 6.012 -14.789 1 87.31 162 GLN A N 1
ATOM 1267 C CA . GLN A 1 162 ? 17.406 6.949 -14.578 1 87.31 162 GLN A CA 1
ATOM 1268 C C . GLN A 1 162 ? 16.922 8.391 -14.664 1 87.31 162 GLN A C 1
ATOM 1270 O O . GLN A 1 162 ? 17.344 9.242 -13.875 1 87.31 162 GLN A O 1
ATOM 1275 N N . ALA A 1 163 ? 16.094 8.578 -15.625 1 90.62 163 ALA A N 1
ATOM 1276 C CA . ALA A 1 163 ? 15.523 9.914 -15.773 1 90.62 163 ALA A CA 1
ATOM 1277 C C . ALA A 1 163 ? 14.695 10.297 -14.555 1 90.62 163 ALA A C 1
ATOM 1279 O O . ALA A 1 163 ? 14.75 11.438 -14.094 1 90.62 163 ALA A O 1
ATOM 1280 N N . GLU A 1 164 ? 14.016 9.375 -14.094 1 90.12 164 GLU A N 1
ATOM 1281 C CA . GLU A 1 164 ? 13.203 9.609 -12.898 1 90.12 164 GLU A CA 1
ATOM 1282 C C . GLU A 1 164 ? 14.086 9.891 -11.688 1 90.12 164 GLU A C 1
ATOM 1284 O O . GLU A 1 164 ? 13.766 10.758 -10.867 1 90.12 164 GLU A O 1
ATOM 1289 N N . LEU A 1 165 ? 15.133 9.164 -11.555 1 90.56 165 LEU A N 1
ATOM 1290 C CA . LEU A 1 165 ? 16.094 9.398 -10.477 1 90.56 165 LEU A CA 1
ATOM 1291 C C . LEU A 1 165 ? 16.672 10.812 -10.562 1 90.56 165 LEU A C 1
ATOM 1293 O O . LEU A 1 165 ? 16.719 11.531 -9.562 1 90.56 165 LEU A O 1
ATOM 1297 N N . GLU A 1 166 ? 17 11.18 -11.734 1 92.44 166 GLU A N 1
ATOM 1298 C CA . GLU A 1 166 ? 17.547 12.516 -11.945 1 92.44 166 GLU A CA 1
ATOM 1299 C C . GLU A 1 166 ? 16.516 13.594 -11.609 1 92.44 166 GLU A C 1
ATOM 1301 O O . GLU A 1 166 ? 16.844 14.602 -10.984 1 92.44 166 GLU A O 1
ATOM 1306 N N . ALA A 1 167 ? 15.391 13.336 -12.039 1 93.69 167 ALA A N 1
ATOM 1307 C CA . ALA A 1 167 ? 14.312 14.273 -11.734 1 93.69 167 ALA A CA 1
ATOM 1308 C C . ALA A 1 167 ? 14.094 14.391 -10.227 1 93.69 167 ALA A C 1
ATOM 1310 O O . ALA A 1 167 ? 13.859 15.484 -9.719 1 93.69 167 ALA A O 1
ATOM 1311 N N . ALA A 1 168 ? 14.172 13.312 -9.555 1 92.5 168 ALA A N 1
ATOM 1312 C CA . ALA A 1 168 ? 14.016 13.312 -8.102 1 92.5 168 ALA A CA 1
ATOM 1313 C C . ALA A 1 168 ? 15.117 14.125 -7.434 1 92.5 168 ALA A C 1
ATOM 1315 O O . ALA A 1 168 ? 14.859 14.891 -6.5 1 92.5 168 ALA A O 1
ATOM 1316 N N . VAL A 1 169 ? 16.297 13.977 -7.922 1 93.62 169 VAL A N 1
ATOM 1317 C CA . VAL A 1 169 ? 17.438 14.688 -7.375 1 93.62 169 VAL A CA 1
ATOM 1318 C C . VAL A 1 169 ? 17.281 16.188 -7.629 1 93.62 169 VAL A C 1
ATOM 1320 O O . VAL A 1 169 ? 17.516 17 -6.734 1 93.62 169 VAL A O 1
ATOM 1323 N N . ASP A 1 170 ? 16.859 16.484 -8.812 1 95.62 170 ASP A N 1
ATOM 1324 C CA . ASP A 1 170 ? 16.609 17.891 -9.141 1 95.62 170 ASP A CA 1
ATOM 1325 C C . ASP A 1 170 ? 15.484 18.469 -8.281 1 95.62 170 ASP A C 1
ATOM 1327 O O . ASP A 1 170 ? 15.586 19.594 -7.797 1 95.62 170 ASP A O 1
ATOM 1331 N N . GLY A 1 171 ? 14.484 17.688 -8.164 1 95.88 171 GLY A N 1
ATOM 1332 C CA . GLY A 1 171 ? 13.391 18.109 -7.305 1 95.88 171 GLY A CA 1
ATOM 1333 C C . GLY A 1 171 ? 13.82 18.391 -5.875 1 95.88 171 GLY A C 1
ATOM 1334 O O . GLY A 1 171 ? 13.344 19.328 -5.246 1 95.88 171 GLY A O 1
ATOM 1335 N N . TRP A 1 172 ? 14.68 17.562 -5.391 1 96.75 172 TRP A N 1
ATOM 1336 C CA . TRP A 1 172 ? 15.211 17.766 -4.047 1 96.75 172 TRP A CA 1
ATOM 1337 C C . TRP A 1 172 ? 15.977 19.078 -3.949 1 96.75 172 TRP A C 1
ATOM 1339 O O . TRP A 1 172 ? 15.812 19.828 -2.984 1 96.75 172 TRP A O 1
ATOM 1349 N N . SER A 1 173 ? 16.797 19.406 -4.934 1 97 173 SER A N 1
ATOM 1350 C CA . SER A 1 173 ? 17.562 20.656 -4.953 1 97 173 SER A CA 1
ATOM 1351 C C . SER A 1 173 ? 16.641 21.859 -4.91 1 97 173 SER A C 1
ATOM 1353 O O . SER A 1 173 ? 16.891 22.812 -4.172 1 97 173 SER A O 1
ATOM 1355 N N . ASP A 1 174 ? 15.609 21.781 -5.676 1 97.19 174 ASP A N 1
ATOM 1356 C CA . ASP A 1 174 ? 14.625 22.859 -5.676 1 97.19 174 ASP A CA 1
ATOM 1357 C C . ASP A 1 174 ? 13.953 22.984 -4.309 1 97.19 174 ASP A C 1
ATOM 1359 O O . ASP A 1 174 ? 13.758 24.094 -3.807 1 97.19 174 ASP A O 1
ATOM 1363 N N . PHE A 1 175 ? 13.688 21.922 -3.777 1 97.25 175 PHE A N 1
ATOM 1364 C CA . PHE A 1 175 ? 13.055 21.859 -2.465 1 97.25 175 PHE A CA 1
ATOM 1365 C C . PHE A 1 175 ? 13.945 22.5 -1.406 1 97.25 175 PHE A C 1
ATOM 1367 O O . PHE A 1 175 ? 13.484 23.328 -0.623 1 97.25 175 PHE A O 1
ATOM 1374 N N . VAL A 1 176 ? 15.18 22.109 -1.383 1 97.5 176 VAL A N 1
ATOM 1375 C CA . VAL A 1 176 ? 16.141 22.641 -0.422 1 97.5 176 VAL A CA 1
ATOM 1376 C C . VAL A 1 176 ? 16.25 24.156 -0.585 1 97.5 176 VAL A C 1
ATOM 1378 O O . VAL A 1 176 ? 16.219 24.906 0.402 1 97.5 176 VAL A O 1
ATOM 1381 N N . ARG A 1 177 ? 16.281 24.609 -1.797 1 97.25 177 ARG A N 1
ATOM 1382 C CA . ARG A 1 177 ? 16.344 26.031 -2.08 1 97.25 177 ARG A CA 1
ATOM 1383 C C . ARG A 1 177 ? 15.102 26.75 -1.579 1 97.25 177 ARG A C 1
ATOM 1385 O O . ARG A 1 177 ? 15.203 27.812 -0.946 1 97.25 177 ARG A O 1
ATOM 1392 N N . GLU A 1 178 ? 13.977 26.234 -1.792 1 96.44 178 GLU A N 1
ATOM 1393 C CA . GLU A 1 178 ? 12.711 26.859 -1.412 1 96.44 178 GLU A CA 1
ATOM 1394 C C . GLU A 1 178 ? 12.57 26.922 0.105 1 96.44 178 GLU A C 1
ATOM 1396 O O . GLU A 1 178 ? 12.164 27.953 0.647 1 96.44 178 GLU A O 1
ATOM 1401 N N . VAL A 1 179 ? 12.883 25.844 0.757 1 96.81 179 VAL A N 1
ATOM 1402 C CA . VAL A 1 179 ? 12.758 25.812 2.211 1 96.81 179 VAL A CA 1
ATOM 1403 C C . VAL A 1 179 ? 13.695 26.844 2.83 1 96.81 179 VAL A C 1
ATOM 1405 O O . VAL A 1 179 ? 13.336 27.531 3.791 1 96.81 179 VAL A O 1
ATOM 1408 N N . LYS A 1 180 ? 14.875 26.953 2.252 1 97.44 180 LYS A N 1
ATOM 1409 C CA . LYS A 1 180 ? 15.812 27.984 2.719 1 97.44 180 LYS A CA 1
ATOM 1410 C C . LYS A 1 180 ? 15.266 29.375 2.457 1 97.44 180 LYS A C 1
ATOM 1412 O O . LYS A 1 180 ? 15.305 30.25 3.338 1 97.44 180 LYS A O 1
ATOM 1417 N N . GLN A 1 181 ? 14.727 29.562 1.299 1 96.94 181 GLN A N 1
ATOM 1418 C CA . GLN A 1 181 ? 14.227 30.859 0.9 1 96.94 181 GLN A CA 1
ATOM 1419 C C . GLN A 1 181 ? 13.016 31.266 1.735 1 96.94 181 GLN A C 1
ATOM 1421 O O . GLN A 1 181 ? 12.938 32.406 2.217 1 96.94 181 GLN A O 1
ATOM 1426 N N . TYR A 1 182 ? 12.117 30.359 1.968 1 96.56 182 TYR A N 1
ATOM 1427 C CA . TYR A 1 182 ? 10.844 30.703 2.584 1 96.56 182 TYR A CA 1
ATOM 1428 C C . TYR A 1 182 ? 10.93 30.625 4.102 1 96.56 182 TYR A C 1
ATOM 1430 O O . TYR A 1 182 ? 10.281 31.406 4.805 1 96.56 182 TYR A O 1
ATOM 1438 N N . TYR A 1 183 ? 11.805 29.719 4.652 1 97.06 183 TYR A N 1
ATOM 1439 C CA . TYR A 1 183 ? 11.727 29.438 6.082 1 97.06 183 TYR A CA 1
ATOM 1440 C C . TYR A 1 183 ? 13.094 29.547 6.738 1 97.06 183 TYR A C 1
ATOM 1442 O O . TYR A 1 183 ? 13.234 29.344 7.945 1 97.06 183 TYR A O 1
ATOM 1450 N N . ASP A 1 184 ? 14.156 29.781 5.945 1 96.62 184 ASP A N 1
ATOM 1451 C CA . ASP A 1 184 ? 15.523 29.969 6.414 1 96.62 184 ASP A CA 1
ATOM 1452 C C . ASP A 1 184 ? 16.047 28.703 7.098 1 96.62 184 ASP A C 1
ATOM 1454 O O . ASP A 1 184 ? 16.672 28.781 8.164 1 96.62 184 ASP A O 1
ATOM 1458 N N . VAL A 1 185 ? 15.711 27.594 6.543 1 97.19 185 VAL A N 1
ATOM 1459 C CA . VAL A 1 185 ? 16.234 26.297 6.992 1 97.19 185 VAL A CA 1
ATOM 1460 C C . VAL A 1 185 ? 17 25.625 5.852 1 97.19 185 VAL A C 1
ATOM 1462 O O . VAL A 1 185 ? 16.406 25.312 4.812 1 97.19 185 VAL A O 1
ATOM 1465 N N . ASP A 1 186 ? 18.234 25.484 6.027 1 97.56 186 ASP A N 1
ATOM 1466 C CA . ASP A 1 186 ? 19.062 24.812 5.035 1 97.56 186 ASP A CA 1
ATOM 1467 C C . ASP A 1 186 ? 19.078 23.297 5.258 1 97.56 186 ASP A C 1
ATOM 1469 O O . ASP A 1 186 ? 19.688 22.797 6.207 1 97.56 186 ASP A O 1
ATOM 1473 N N . MET A 1 187 ? 18.469 22.547 4.371 1 97.12 187 MET A N 1
ATOM 1474 C CA . MET A 1 187 ? 18.328 21.094 4.531 1 97.12 187 MET A CA 1
ATOM 1475 C C . MET A 1 187 ? 19.359 20.359 3.682 1 97.12 187 MET A C 1
ATOM 1477 O O . MET A 1 187 ? 19.234 19.156 3.465 1 97.12 187 MET A O 1
ATOM 1481 N N . SER A 1 188 ? 20.391 21 3.199 1 97.31 188 SER A N 1
ATOM 1482 C CA . SER A 1 188 ? 21.359 20.406 2.277 1 97.31 188 SER A CA 1
ATOM 1483 C C . SER A 1 188 ? 22.109 19.266 2.93 1 97.31 188 SER A C 1
ATOM 1485 O O . SER A 1 188 ? 22.609 18.359 2.24 1 97.31 188 SER A O 1
ATOM 1487 N N . CYS A 1 189 ? 22.188 19.25 4.266 1 97.25 189 CYS A N 1
ATOM 1488 C CA . CYS A 1 189 ? 22.906 18.188 4.98 1 97.25 189 CYS A CA 1
ATOM 1489 C C . CYS A 1 189 ? 22.203 16.844 4.797 1 97.25 189 CYS A C 1
ATOM 1491 O O . CYS A 1 189 ? 22.797 15.797 5.07 1 97.25 189 CYS A O 1
ATOM 1493 N N . LEU A 1 190 ? 20.938 16.875 4.336 1 97.25 190 LEU A N 1
ATOM 1494 C CA . LEU A 1 190 ? 20.172 15.641 4.156 1 97.25 190 LEU A CA 1
ATOM 1495 C C . LEU A 1 190 ? 20.219 15.188 2.705 1 97.25 190 LEU A C 1
ATOM 1497 O O . LEU A 1 190 ? 19.609 14.164 2.354 1 97.25 190 LEU A O 1
ATOM 1501 N N . THR A 1 191 ? 20.891 15.898 1.851 1 96.94 191 THR A N 1
ATOM 1502 C CA . THR A 1 191 ? 20.906 15.656 0.412 1 96.94 191 THR A CA 1
ATOM 1503 C C . THR A 1 191 ? 21.469 14.266 0.102 1 96.94 191 THR A C 1
ATOM 1505 O O . THR A 1 191 ? 20.859 13.508 -0.664 1 96.94 191 THR A O 1
ATOM 1508 N N . GLU A 1 192 ? 22.594 13.906 0.754 1 95.44 192 GLU A N 1
ATOM 1509 C CA . GLU A 1 192 ? 23.203 12.602 0.495 1 95.44 192 GLU A CA 1
ATOM 1510 C C . GLU A 1 192 ? 22.266 11.469 0.915 1 95.44 192 GLU A C 1
ATOM 1512 O O . GLU A 1 192 ? 22.125 10.477 0.191 1 95.44 192 GLU A O 1
ATOM 1517 N N . ALA A 1 193 ? 21.703 11.68 2.037 1 93.88 193 ALA A N 1
ATOM 1518 C CA . ALA A 1 193 ? 20.766 10.656 2.525 1 93.88 193 ALA A CA 1
ATOM 1519 C C . ALA A 1 193 ? 19.578 10.508 1.588 1 93.88 193 ALA A C 1
ATOM 1521 O O . ALA A 1 193 ? 19.125 9.391 1.314 1 93.88 193 ALA A O 1
ATOM 1522 N N . TYR A 1 194 ? 19.016 11.594 1.051 1 95.19 194 TYR A N 1
ATOM 1523 C CA . TYR A 1 194 ? 17.906 11.562 0.106 1 95.19 194 TYR A CA 1
ATOM 1524 C C . TYR A 1 194 ? 18.312 10.859 -1.185 1 95.19 194 TYR A C 1
ATOM 1526 O O . TYR A 1 194 ? 17.562 10.016 -1.692 1 95.19 194 TYR A O 1
ATOM 1534 N N . GLN A 1 195 ? 19.484 11.195 -1.68 1 91.94 195 GLN A N 1
ATOM 1535 C CA . GLN A 1 195 ? 19.969 10.609 -2.922 1 91.94 195 GLN A CA 1
ATOM 1536 C C . GLN A 1 195 ? 20.156 9.102 -2.779 1 91.94 195 GLN A C 1
ATOM 1538 O O . GLN A 1 195 ? 19.828 8.336 -3.689 1 91.94 195 GLN A O 1
ATOM 1543 N N . GLU A 1 196 ? 20.656 8.719 -1.648 1 89.38 196 GLU A N 1
ATOM 1544 C CA . GLU A 1 196 ? 20.828 7.293 -1.391 1 89.38 196 GLU A CA 1
ATOM 1545 C C . GLU A 1 196 ? 19.484 6.578 -1.335 1 89.38 196 GLU A C 1
ATOM 1547 O O . GLU A 1 196 ? 19.328 5.48 -1.88 1 89.38 196 GLU A O 1
ATOM 1552 N N . GLU A 1 197 ? 18.547 7.18 -0.68 1 89.25 197 GLU A N 1
ATOM 1553 C CA . GLU A 1 197 ? 17.188 6.648 -0.612 1 89.25 197 GLU A CA 1
ATOM 1554 C C . GLU A 1 197 ? 16.594 6.496 -2.006 1 89.25 197 GLU A C 1
ATOM 1556 O O . GLU A 1 197 ? 15.984 5.469 -2.316 1 89.25 197 GLU A O 1
ATOM 1561 N N . GLN A 1 198 ? 16.75 7.469 -2.867 1 88.69 198 GLN A N 1
ATOM 1562 C CA . GLN A 1 198 ? 16.203 7.453 -4.219 1 88.69 198 GLN A CA 1
ATOM 1563 C C . GLN A 1 198 ? 16.922 6.441 -5.098 1 88.69 198 GLN A C 1
ATOM 1565 O O . GLN A 1 198 ? 16.297 5.746 -5.902 1 88.69 198 GLN A O 1
ATOM 1570 N N . ALA A 1 199 ? 18.203 6.395 -4.883 1 83.75 199 ALA A N 1
ATOM 1571 C CA . ALA A 1 199 ? 18.984 5.406 -5.629 1 83.75 199 ALA A CA 1
ATOM 1572 C C . ALA A 1 199 ? 18.531 3.986 -5.289 1 83.75 199 ALA A C 1
ATOM 1574 O O . ALA A 1 199 ? 18.406 3.139 -6.176 1 83.75 199 ALA A O 1
ATOM 1575 N N . ASP A 1 200 ? 18.297 3.803 -4.055 1 82.38 200 ASP A N 1
ATOM 1576 C CA . ASP A 1 200 ? 17.812 2.496 -3.617 1 82.38 200 ASP A CA 1
ATOM 1577 C C . ASP A 1 200 ? 16.469 2.16 -4.273 1 82.38 200 ASP A C 1
ATOM 1579 O O . ASP A 1 200 ? 16.281 1.045 -4.762 1 82.38 200 ASP A O 1
ATOM 1583 N N . TYR A 1 201 ? 15.633 3.055 -4.387 1 80.12 201 TYR A N 1
ATOM 1584 C CA . TYR A 1 201 ? 14.297 2.852 -4.934 1 80.12 201 TYR A CA 1
ATOM 1585 C C . TYR A 1 201 ? 14.344 2.66 -6.441 1 80.12 201 TYR A C 1
ATOM 1587 O O . TYR A 1 201 ? 13.766 1.711 -6.973 1 80.12 201 TYR A O 1
ATOM 1595 N N . PHE A 1 202 ? 15.047 3.516 -7.113 1 77.5 202 PHE A N 1
ATOM 1596 C CA . PHE A 1 202 ? 15 3.531 -8.57 1 77.5 202 PHE A CA 1
ATOM 1597 C C . PHE A 1 202 ? 15.969 2.514 -9.156 1 77.5 202 PHE A C 1
ATOM 1599 O O . PHE A 1 202 ? 15.727 1.961 -10.227 1 77.5 202 PHE A O 1
ATOM 1606 N N . SER A 1 203 ? 17.016 2.211 -8.336 1 77.94 203 SER A N 1
ATOM 1607 C CA . SER A 1 203 ? 18.062 1.408 -8.961 1 77.94 203 SER A CA 1
ATOM 1608 C C . SER A 1 203 ? 18.156 0.029 -8.312 1 77.94 203 SER A C 1
ATOM 1610 O O . SER A 1 203 ? 18.688 -0.908 -8.914 1 77.94 203 SER A O 1
ATOM 1612 N N . ARG A 1 204 ? 17.641 -0.116 -7.176 1 83.44 204 ARG A N 1
ATOM 1613 C CA . ARG A 1 204 ? 17.922 -1.368 -6.48 1 83.44 204 ARG A CA 1
ATOM 1614 C C . ARG A 1 204 ? 16.641 -2.16 -6.246 1 83.44 204 ARG A C 1
ATOM 1616 O O . ARG A 1 204 ? 16.672 -3.246 -5.664 1 83.44 204 ARG A O 1
ATOM 1623 N N . THR A 1 205 ? 15.609 -1.641 -6.695 1 84.12 205 THR A N 1
ATOM 1624 C CA . THR A 1 205 ? 14.367 -2.389 -6.57 1 84.12 205 THR A CA 1
ATOM 1625 C C . THR A 1 205 ? 14.008 -3.07 -7.887 1 84.12 205 THR A C 1
ATOM 1627 O O . THR A 1 205 ? 13.883 -2.408 -8.922 1 84.12 205 THR A O 1
ATOM 1630 N N . ALA A 1 206 ? 13.891 -4.352 -7.758 1 91.44 206 ALA A N 1
ATOM 1631 C CA . ALA A 1 206 ? 13.422 -5.09 -8.93 1 91.44 206 ALA A CA 1
ATOM 1632 C C . ALA A 1 206 ? 11.992 -4.695 -9.289 1 91.44 206 ALA A C 1
ATOM 1634 O O . ALA A 1 206 ? 11.211 -4.297 -8.422 1 91.44 206 ALA A O 1
ATOM 1635 N N . ALA A 1 207 ? 11.727 -4.793 -10.578 1 91.12 207 ALA A N 1
ATOM 1636 C CA . ALA A 1 207 ? 10.398 -4.395 -11.031 1 91.12 207 ALA A CA 1
ATOM 1637 C C . ALA A 1 207 ? 9.672 -5.57 -11.68 1 91.12 207 ALA A C 1
ATOM 1639 O O . ALA A 1 207 ? 10.273 -6.367 -12.398 1 91.12 207 ALA A O 1
ATOM 1640 N N . TRP A 1 208 ? 8.406 -5.613 -11.336 1 93.75 208 TRP A N 1
ATOM 1641 C CA . TRP A 1 208 ? 7.527 -6.477 -12.117 1 93.75 208 TRP A CA 1
ATOM 1642 C C . TRP A 1 208 ? 7.477 -6.031 -13.57 1 93.75 208 TRP A C 1
ATOM 1644 O O . TRP A 1 208 ? 7.41 -4.836 -13.859 1 93.75 208 TRP A O 1
ATOM 1654 N N . ALA A 1 209 ? 7.578 -6.957 -14.531 1 95.44 209 ALA A N 1
ATOM 1655 C CA . ALA A 1 209 ? 7.461 -6.602 -15.945 1 95.44 209 ALA A CA 1
ATOM 1656 C C . ALA A 1 209 ? 6.84 -7.738 -16.75 1 95.44 209 ALA A C 1
ATOM 1658 O O . ALA A 1 209 ? 6.891 -8.898 -16.328 1 95.44 209 ALA A O 1
ATOM 1659 N N . ASP A 1 210 ? 6.172 -7.336 -17.781 1 97.38 210 ASP A N 1
ATOM 1660 C CA . ASP A 1 210 ? 5.812 -8.25 -18.875 1 97.38 210 ASP A CA 1
ATOM 1661 C C . ASP A 1 210 ? 6.844 -8.203 -19.984 1 97.38 210 ASP A C 1
ATOM 1663 O O . ASP A 1 210 ? 6.656 -7.508 -20.984 1 97.38 210 ASP A O 1
ATOM 1667 N N . VAL A 1 211 ? 7.945 -8.953 -19.766 1 97.56 211 VAL A N 1
ATOM 1668 C CA . VAL A 1 211 ? 9.07 -8.938 -20.688 1 97.56 211 VAL A CA 1
ATOM 1669 C C . VAL A 1 211 ? 8.688 -9.648 -21.984 1 97.56 211 VAL A C 1
ATOM 1671 O O . VAL A 1 211 ? 8.156 -10.758 -21.953 1 97.56 211 VAL A O 1
ATOM 1674 N N . HIS A 1 212 ? 8.898 -9.031 -23.078 1 97.25 212 HIS A N 1
ATOM 1675 C CA . HIS A 1 212 ? 8.688 -9.672 -24.375 1 97.25 212 HIS A CA 1
ATOM 1676 C C . HIS A 1 212 ? 9.891 -10.531 -24.75 1 97.25 212 HIS A C 1
ATOM 1678 O O . HIS A 1 212 ? 11.039 -10.141 -24.531 1 97.25 212 HIS A O 1
ATOM 1684 N N . PRO A 1 213 ? 9.602 -11.648 -25.359 1 96.94 213 PRO A N 1
ATOM 1685 C CA . PRO A 1 213 ? 10.711 -12.539 -25.734 1 96.94 213 PRO A CA 1
ATOM 1686 C C . PRO A 1 213 ? 11.742 -11.852 -26.625 1 96.94 213 PRO A C 1
ATOM 1688 O O . PRO A 1 213 ? 12.922 -12.211 -26.594 1 96.94 213 PRO A O 1
ATOM 1691 N N . SER A 1 214 ? 11.367 -10.82 -27.375 1 96.06 214 SER A N 1
ATOM 1692 C CA . SER A 1 214 ? 12.281 -10.133 -28.281 1 96.06 214 SER A CA 1
ATOM 1693 C C . SER A 1 214 ? 13.312 -9.32 -27.516 1 96.06 214 SER A C 1
ATOM 1695 O O . SER A 1 214 ? 14.32 -8.883 -28.078 1 96.06 214 SER A O 1
ATOM 1697 N N . GLN A 1 215 ? 13.086 -9.148 -26.266 1 97.5 215 GLN A N 1
ATOM 1698 C CA . GLN A 1 215 ? 14.008 -8.367 -25.453 1 97.5 215 GLN A CA 1
ATOM 1699 C C . GLN A 1 215 ? 15.195 -9.211 -25 1 97.5 215 GLN A C 1
ATOM 1701 O O . GLN A 1 215 ? 16.188 -8.672 -24.5 1 97.5 215 GLN A O 1
ATOM 1706 N N . ALA A 1 216 ? 15.094 -10.484 -25.109 1 97.69 216 ALA A N 1
ATOM 1707 C CA . ALA A 1 216 ? 16.156 -11.383 -24.672 1 97.69 216 ALA A CA 1
ATOM 1708 C C . ALA A 1 216 ? 17.375 -11.273 -25.578 1 97.69 216 ALA A C 1
ATOM 1710 O O . ALA A 1 216 ? 17.25 -11.266 -26.797 1 97.69 216 ALA A O 1
ATOM 1711 N N . LEU A 1 217 ? 18.5 -11.242 -24.984 1 98.25 217 LEU A N 1
ATOM 1712 C CA . LEU A 1 217 ? 19.75 -11.125 -25.75 1 98.25 217 LEU A CA 1
ATOM 1713 C C . LEU A 1 217 ? 20.469 -12.469 -25.828 1 98.25 217 LEU A C 1
ATOM 1715 O O . LEU A 1 217 ? 21.469 -12.602 -26.547 1 98.25 217 LEU A O 1
ATOM 1719 N N . GLY A 1 218 ? 20.031 -13.453 -25.125 1 97.81 218 GLY A N 1
ATOM 1720 C CA . GLY A 1 218 ? 20.547 -14.812 -25.047 1 97.81 218 GLY A CA 1
ATOM 1721 C C . GLY A 1 218 ? 19.641 -15.75 -24.266 1 97.81 218 GLY A C 1
ATOM 1722 O O . GLY A 1 218 ? 18.641 -15.32 -23.703 1 97.81 218 GLY A O 1
ATOM 1723 N N . PRO A 1 219 ? 19.984 -16.984 -24.297 1 97.62 219 PRO A N 1
ATOM 1724 C CA . PRO A 1 219 ? 19.188 -17.953 -23.531 1 97.62 219 PRO A CA 1
ATOM 1725 C C . PRO A 1 219 ? 19.297 -17.734 -22.016 1 97.62 219 PRO A C 1
ATOM 1727 O O . PRO A 1 219 ? 20.297 -17.172 -21.547 1 97.62 219 PRO A O 1
ATOM 1730 N N . PRO A 1 220 ? 18.312 -18.141 -21.328 1 98.31 220 PRO A N 1
ATOM 1731 C CA . PRO A 1 220 ? 18.391 -18.031 -19.859 1 98.31 220 PRO A CA 1
ATOM 1732 C C . PRO A 1 220 ? 19.328 -19.062 -19.234 1 98.31 220 PRO A C 1
ATOM 1734 O O . PRO A 1 220 ? 19.625 -20.094 -19.859 1 98.31 220 PRO A O 1
ATOM 1737 N N . ALA A 1 221 ? 19.812 -18.734 -18.141 1 98.31 221 ALA A N 1
ATOM 1738 C CA . ALA A 1 221 ? 20.531 -19.688 -17.281 1 98.31 221 ALA A CA 1
ATOM 1739 C C . ALA A 1 221 ? 19.625 -20.188 -16.156 1 98.31 221 ALA A C 1
ATOM 1741 O O . ALA A 1 221 ? 18.875 -19.422 -15.547 1 98.31 221 ALA A O 1
ATOM 1742 N N . CYS A 1 222 ? 19.609 -21.453 -15.891 1 98.31 222 CYS A N 1
ATOM 1743 C CA . CYS A 1 222 ? 18.922 -22 -14.719 1 98.31 222 CYS A CA 1
ATOM 1744 C C . CYS A 1 222 ? 19.719 -21.75 -13.445 1 98.31 222 CYS A C 1
ATOM 1746 O O . CYS A 1 222 ? 20.844 -22.234 -13.305 1 98.31 222 CYS A O 1
ATOM 1748 N N . LEU A 1 223 ? 19.203 -21.062 -12.594 1 98 223 LEU A N 1
ATOM 1749 C CA . LEU A 1 223 ? 19.891 -20.672 -11.367 1 98 223 LEU A CA 1
ATOM 1750 C C . LEU A 1 223 ? 19.797 -21.781 -10.32 1 98 223 LEU A C 1
ATOM 1752 O O . LEU A 1 223 ? 20.781 -22.094 -9.656 1 98 223 LEU A O 1
ATOM 1756 N N . LYS A 1 224 ? 18.625 -22.266 -10.148 1 97.69 224 LYS A N 1
ATOM 1757 C CA . LYS A 1 224 ? 18.328 -23.219 -9.07 1 97.69 224 LYS A CA 1
ATOM 1758 C C . LYS A 1 224 ? 17.203 -24.156 -9.453 1 97.69 224 LYS A C 1
ATOM 1760 O O . LYS A 1 224 ? 16.234 -23.75 -10.094 1 97.69 224 LYS A O 1
ATOM 1765 N N . SER A 1 225 ? 17.344 -25.375 -9.078 1 98 225 SER A N 1
ATOM 1766 C CA . SER A 1 225 ? 16.297 -26.391 -9.242 1 98 225 SER A CA 1
ATOM 1767 C C . SER A 1 225 ? 15.906 -26.984 -7.895 1 98 225 SER A C 1
ATOM 1769 O O . SER A 1 225 ? 16.766 -27.422 -7.129 1 98 225 SER A O 1
ATOM 1771 N N . TYR A 1 226 ? 14.641 -27.016 -7.625 1 98 226 TYR A N 1
ATOM 1772 C CA . TYR A 1 226 ? 14.141 -27.562 -6.375 1 98 226 TYR A CA 1
ATOM 1773 C C . TYR A 1 226 ? 13.32 -28.828 -6.625 1 98 226 TYR A C 1
ATOM 1775 O O . TYR A 1 226 ? 12.477 -28.859 -7.523 1 98 226 TYR A O 1
ATOM 1783 N N . ASP A 1 227 ? 13.633 -29.859 -5.934 1 98.62 227 ASP A N 1
ATOM 1784 C CA . ASP A 1 227 ? 12.734 -30.984 -5.711 1 98.62 227 ASP A CA 1
ATOM 1785 C C . ASP A 1 227 ? 11.969 -30.828 -4.398 1 98.62 227 ASP A C 1
ATOM 1787 O O . ASP A 1 227 ? 12.539 -31.016 -3.318 1 98.62 227 ASP A O 1
ATOM 1791 N N . LEU A 1 228 ? 10.719 -30.531 -4.512 1 98.44 228 LEU A N 1
ATOM 1792 C CA . LEU A 1 228 ? 9.945 -30.141 -3.338 1 98.44 228 LEU A CA 1
ATOM 1793 C C . LEU A 1 228 ? 9.695 -31.344 -2.436 1 98.44 228 LEU A C 1
ATOM 1795 O O . LEU A 1 228 ? 9.344 -31.188 -1.264 1 98.44 228 LEU A O 1
ATOM 1799 N N . LEU A 1 229 ? 9.812 -32.531 -2.971 1 98.31 229 LEU A N 1
ATOM 1800 C CA . LEU A 1 229 ? 9.625 -33.75 -2.178 1 98.31 229 LEU A CA 1
ATOM 1801 C C . LEU A 1 229 ? 10.797 -33.938 -1.224 1 98.31 229 LEU A C 1
ATOM 1803 O O . LEU A 1 229 ? 10.648 -34.594 -0.191 1 98.31 229 LEU A O 1
ATOM 1807 N N . MET A 1 230 ? 11.945 -33.312 -1.586 1 97.75 230 MET A N 1
ATOM 1808 C CA . MET A 1 230 ? 13.164 -33.562 -0.821 1 97.75 230 MET A CA 1
ATOM 1809 C C . MET A 1 230 ? 13.641 -32.312 -0.112 1 97.75 230 MET A C 1
ATOM 1811 O O . MET A 1 230 ? 14.438 -32.375 0.827 1 97.75 230 MET A O 1
ATOM 1815 N N . LEU A 1 231 ? 13.203 -31.203 -0.54 1 97.94 231 LEU A N 1
ATOM 1816 C CA . LEU A 1 231 ? 13.656 -29.922 -0.024 1 97.94 231 LEU A CA 1
ATOM 1817 C C . LEU A 1 231 ? 13.328 -29.781 1.46 1 97.94 231 LEU A C 1
ATOM 1819 O O . LEU A 1 231 ? 12.188 -30 1.87 1 97.94 231 LEU A O 1
ATOM 1823 N N . THR A 1 232 ? 14.297 -29.422 2.289 1 97.62 232 THR A N 1
ATOM 1824 C CA . THR A 1 232 ? 14.055 -29.25 3.715 1 97.62 232 THR A CA 1
ATOM 1825 C C . THR A 1 232 ? 13.773 -27.781 4.031 1 97.62 232 THR A C 1
ATOM 1827 O O . THR A 1 232 ? 14.133 -26.891 3.252 1 97.62 232 THR A O 1
ATOM 1830 N N . LEU A 1 233 ? 13.141 -27.609 5.113 1 96 233 LEU A N 1
ATOM 1831 C CA . LEU A 1 233 ? 12.875 -26.25 5.57 1 96 233 LEU A CA 1
ATOM 1832 C C . LEU A 1 233 ? 14.172 -25.484 5.797 1 96 233 LEU A C 1
ATOM 1834 O O . LEU A 1 233 ? 14.258 -24.281 5.496 1 96 233 LEU A O 1
ATOM 1838 N N . GLU A 1 234 ? 15.18 -26.125 6.305 1 95.94 234 GLU A N 1
ATOM 1839 C CA . GLU A 1 234 ? 16.484 -25.516 6.543 1 95.94 234 GLU A CA 1
ATOM 1840 C C . GLU A 1 234 ? 17.125 -25.047 5.238 1 95.94 234 GLU A C 1
ATOM 1842 O O . GLU A 1 234 ? 17.641 -23.938 5.156 1 95.94 234 GLU A O 1
ATOM 1847 N N . GLU A 1 235 ? 17.062 -25.906 4.25 1 95.12 235 GLU A N 1
ATOM 1848 C CA . GLU A 1 235 ? 17.609 -25.562 2.941 1 95.12 235 GLU A CA 1
ATOM 1849 C C . GLU A 1 235 ? 16.875 -24.359 2.338 1 95.12 235 GLU A C 1
ATOM 1851 O O . GLU A 1 235 ? 17.5 -23.484 1.742 1 95.12 235 GLU A O 1
ATOM 1856 N N . LEU A 1 236 ? 15.57 -24.391 2.496 1 94.31 236 LEU A N 1
ATOM 1857 C CA . LEU A 1 236 ? 14.75 -23.312 1.935 1 94.31 236 LEU A CA 1
ATOM 1858 C C . LEU A 1 236 ? 15.039 -21.984 2.617 1 94.31 236 LEU A C 1
ATOM 1860 O O . LEU A 1 236 ? 15.062 -20.938 1.963 1 94.31 236 LEU A O 1
ATOM 1864 N N . LYS A 1 237 ? 15.281 -21.984 3.893 1 91.5 237 LYS A N 1
ATOM 1865 C CA . LYS A 1 237 ? 15.469 -20.766 4.676 1 91.5 237 LYS A CA 1
ATOM 1866 C C . LYS A 1 237 ? 16.891 -20.219 4.52 1 91.5 237 LYS A C 1
ATOM 1868 O O . LYS A 1 237 ? 17.156 -19.047 4.797 1 91.5 237 LYS A O 1
ATOM 1873 N N . ALA A 1 238 ? 17.797 -21.109 4.062 1 92.5 238 ALA A N 1
ATOM 1874 C CA . ALA A 1 238 ? 19.156 -20.672 3.828 1 92.5 238 ALA A CA 1
ATOM 1875 C C . ALA A 1 238 ? 19.25 -19.75 2.613 1 92.5 238 ALA A C 1
ATOM 1877 O O . ALA A 1 238 ? 18.375 -19.781 1.745 1 92.5 238 ALA A O 1
ATOM 1878 N N . ASP A 1 239 ? 20.25 -18.906 2.604 1 93.56 239 ASP A N 1
ATOM 1879 C CA . ASP A 1 239 ? 20.453 -18.047 1.451 1 93.56 239 ASP A CA 1
ATOM 1880 C C . ASP A 1 239 ? 20.641 -18.859 0.174 1 93.56 239 ASP A C 1
ATOM 1882 O O . ASP A 1 239 ? 21.406 -19.828 0.153 1 93.56 239 ASP A O 1
ATOM 1886 N N . LEU A 1 240 ? 19.906 -18.469 -0.777 1 95.69 240 LEU A N 1
ATOM 1887 C CA . LEU A 1 240 ? 20.109 -19.078 -2.084 1 95.69 240 LEU A CA 1
ATOM 1888 C C . LEU A 1 240 ? 21.391 -18.578 -2.736 1 95.69 240 LEU A C 1
ATOM 1890 O O . LEU A 1 240 ? 21.625 -17.375 -2.805 1 95.69 240 LEU A O 1
ATOM 1894 N N . GLN A 1 241 ? 22.234 -19.5 -3.094 1 96.56 241 GLN A N 1
ATOM 1895 C CA . GLN A 1 241 ? 23.453 -19.203 -3.84 1 96.56 241 GLN A CA 1
ATOM 1896 C C . GLN A 1 241 ? 23.484 -19.938 -5.172 1 96.56 241 GLN A C 1
ATOM 1898 O O . GLN A 1 241 ? 23.281 -21.156 -5.219 1 96.56 241 GLN A O 1
ATOM 1903 N N . ALA A 1 242 ? 23.672 -19.188 -6.191 1 97.56 242 ALA A N 1
ATOM 1904 C CA . ALA A 1 242 ? 23.703 -19.797 -7.52 1 97.56 242 ALA A CA 1
ATOM 1905 C C . ALA A 1 242 ? 24.734 -19.125 -8.414 1 97.56 242 ALA A C 1
ATOM 1907 O O . ALA A 1 242 ? 24.938 -17.922 -8.352 1 97.56 242 ALA A O 1
ATOM 1908 N N . SER A 1 243 ? 25.406 -19.922 -9.195 1 97.81 243 SER A N 1
ATOM 1909 C CA . SER A 1 243 ? 26.266 -19.406 -10.258 1 97.81 243 SER A CA 1
ATOM 1910 C C . SER A 1 243 ? 25.547 -19.406 -11.602 1 97.81 243 SER A C 1
ATOM 1912 O O . SER A 1 243 ? 24.625 -20.188 -11.82 1 97.81 243 SER A O 1
ATOM 1914 N N . PHE A 1 244 ? 25.969 -18.453 -12.43 1 98.19 244 PHE A N 1
ATOM 1915 C CA . PHE A 1 244 ? 25.344 -18.422 -13.742 1 98.19 244 PHE A CA 1
ATOM 1916 C C . PHE A 1 244 ? 26.344 -18.047 -14.82 1 98.19 244 PHE A C 1
ATOM 1918 O O . PHE A 1 244 ? 27.391 -17.469 -14.523 1 98.19 244 PHE A O 1
ATOM 1925 N N . LYS A 1 245 ? 26.031 -18.469 -15.992 1 97.75 245 LYS A N 1
ATOM 1926 C CA . LYS A 1 245 ? 26.719 -18.094 -17.219 1 97.75 245 LYS A CA 1
ATOM 1927 C C . LYS A 1 245 ? 25.719 -17.719 -18.312 1 97.75 245 LYS A C 1
ATOM 1929 O O . LYS A 1 245 ? 24.891 -18.547 -18.719 1 97.75 245 LYS A O 1
ATOM 1934 N N . LEU A 1 246 ? 25.812 -16.5 -18.75 1 97.88 246 LEU A N 1
ATOM 1935 C CA . LEU A 1 246 ? 24.906 -16 -19.781 1 97.88 246 LEU A CA 1
ATOM 1936 C C . LEU A 1 246 ? 25.656 -15.695 -21.078 1 97.88 246 LEU A C 1
ATOM 1938 O O . LEU A 1 246 ? 26.484 -14.781 -21.109 1 97.88 246 LEU A O 1
ATOM 1942 N N . ARG A 1 247 ? 25.328 -16.438 -22.062 1 97.25 247 ARG A N 1
ATOM 1943 C CA . ARG A 1 247 ? 25.938 -16.188 -23.359 1 97.25 247 ARG A CA 1
ATOM 1944 C C . ARG A 1 247 ? 25.047 -15.312 -24.234 1 97.25 247 ARG A C 1
ATOM 1946 O O . ARG A 1 247 ? 23.891 -15.664 -24.5 1 97.25 247 ARG A O 1
ATOM 1953 N N . LEU A 1 248 ? 25.594 -14.25 -24.75 1 97.44 248 LEU A N 1
ATOM 1954 C CA . LEU A 1 248 ? 24.828 -13.344 -25.594 1 97.44 248 LEU A CA 1
ATOM 1955 C C . LEU A 1 248 ? 24.812 -13.82 -27.047 1 97.44 248 LEU A C 1
ATOM 1957 O O . LEU A 1 248 ? 25.859 -14.125 -27.609 1 97.44 248 LEU A O 1
ATOM 1961 N N . LEU A 1 249 ? 23.703 -13.883 -27.594 1 97.19 249 LEU A N 1
ATOM 1962 C CA . LEU A 1 249 ? 23.562 -14.227 -29 1 97.19 249 LEU A CA 1
ATOM 1963 C C . LEU A 1 249 ? 23.266 -12.992 -29.844 1 97.19 249 LEU A C 1
ATOM 1965 O O . LEU A 1 249 ? 23.266 -13.047 -31.062 1 97.19 249 LEU A O 1
ATOM 1969 N N . GLN A 1 250 ? 22.969 -11.914 -29.219 1 95.81 250 GLN A N 1
ATOM 1970 C CA . GLN A 1 250 ? 22.797 -10.594 -29.812 1 95.81 250 GLN A CA 1
ATOM 1971 C C . GLN A 1 250 ? 23.625 -9.547 -29.078 1 95.81 250 GLN A C 1
ATOM 1973 O O . GLN A 1 250 ? 23.922 -9.711 -27.891 1 95.81 250 GLN A O 1
ATOM 1978 N N . PRO A 1 251 ? 23.938 -8.57 -29.844 1 94.5 251 PRO A N 1
ATOM 1979 C CA . PRO A 1 251 ? 24.703 -7.531 -29.141 1 94.5 251 PRO A CA 1
ATOM 1980 C C . PRO A 1 251 ? 23.859 -6.746 -28.141 1 94.5 251 PRO A C 1
ATOM 1982 O O . PRO A 1 251 ? 22.656 -6.586 -28.344 1 94.5 251 PRO A O 1
ATOM 1985 N N . GLY A 1 252 ? 24.547 -6.176 -27.109 1 89.94 252 GLY A N 1
ATOM 1986 C CA . GLY A 1 252 ? 23.891 -5.363 -26.094 1 89.94 252 GLY A CA 1
ATOM 1987 C C . GLY A 1 252 ? 23.5 -3.984 -26.594 1 89.94 252 GLY A C 1
ATOM 1988 O O . GLY A 1 252 ? 23.391 -3.768 -27.797 1 89.94 252 GLY A O 1
ATOM 1989 N N . PRO A 1 253 ? 23.203 -3.26 -25.641 1 94.88 253 PRO A N 1
ATOM 1990 C CA . PRO A 1 253 ? 23.562 -3.311 -24.219 1 94.88 253 PRO A CA 1
ATOM 1991 C C . PRO A 1 253 ? 22.641 -4.238 -23.422 1 94.88 253 PRO A C 1
ATOM 1993 O O . PRO A 1 253 ? 21.453 -4.312 -23.703 1 94.88 253 PRO A O 1
ATOM 1996 N N . VAL A 1 254 ? 23.25 -4.945 -22.438 1 96.75 254 VAL A N 1
ATOM 1997 C CA . VAL A 1 254 ? 22.469 -5.629 -21.406 1 96.75 254 VAL A CA 1
ATOM 1998 C C . VAL A 1 254 ? 22.031 -4.633 -20.344 1 96.75 254 VAL A C 1
ATOM 2000 O O . VAL A 1 254 ? 22.812 -4.258 -19.469 1 96.75 254 VAL A O 1
ATOM 2003 N N . GLU A 1 255 ? 20.734 -4.293 -20.406 1 95.69 255 GLU A N 1
ATOM 2004 C CA . GLU A 1 255 ? 20.234 -3.238 -19.547 1 95.69 255 GLU A CA 1
ATOM 2005 C C . GLU A 1 255 ? 19.672 -3.811 -18.25 1 95.69 255 GLU A C 1
ATOM 2007 O O . GLU A 1 255 ? 19.531 -3.092 -17.25 1 95.69 255 GLU A O 1
ATOM 2012 N N . ALA A 1 256 ? 19.344 -5.074 -18.25 1 96.88 256 ALA A N 1
ATOM 2013 C CA . ALA A 1 256 ? 18.797 -5.703 -17.062 1 96.88 256 ALA A CA 1
ATOM 2014 C C . ALA A 1 256 ? 18.906 -7.223 -17.141 1 96.88 256 ALA A C 1
ATOM 2016 O O . ALA A 1 256 ? 19.25 -7.777 -18.188 1 96.88 256 ALA A O 1
ATOM 2017 N N . LEU A 1 257 ? 18.734 -7.812 -16.016 1 97.56 257 LEU A N 1
ATOM 2018 C CA . LEU A 1 257 ? 18.516 -9.25 -15.914 1 97.56 257 LEU A CA 1
ATOM 2019 C C . LEU A 1 257 ? 17.078 -9.562 -15.57 1 97.56 257 LEU A C 1
ATOM 2021 O O . LEU A 1 257 ? 16.516 -8.984 -14.633 1 97.56 257 LEU A O 1
ATOM 2025 N N . ALA A 1 258 ? 16.469 -10.422 -16.328 1 98.31 258 ALA A N 1
ATOM 2026 C CA . ALA A 1 258 ? 15.102 -10.844 -16.047 1 98.31 258 ALA A CA 1
ATOM 2027 C C . ALA A 1 258 ? 15.086 -12.172 -15.297 1 98.31 258 ALA A C 1
ATOM 2029 O O . ALA A 1 258 ? 15.617 -13.172 -15.773 1 98.31 258 ALA A O 1
ATOM 2030 N N . GLY A 1 259 ? 14.477 -12.133 -14.117 1 98.38 259 GLY A N 1
ATOM 2031 C CA . GLY A 1 259 ? 14.297 -13.344 -13.328 1 98.38 259 GLY A CA 1
ATOM 2032 C C . GLY A 1 259 ? 12.891 -13.906 -13.414 1 98.38 259 GLY A C 1
ATOM 2033 O O . GLY A 1 259 ? 11.906 -13.156 -13.352 1 98.38 259 GLY A O 1
ATOM 2034 N N . TYR A 1 260 ? 12.789 -15.164 -13.617 1 98.56 260 TYR A N 1
ATOM 2035 C CA . TYR A 1 260 ? 11.492 -15.836 -13.656 1 98.56 260 TYR A CA 1
ATOM 2036 C C . TYR A 1 260 ? 11.617 -17.297 -13.234 1 98.56 260 TYR A C 1
ATOM 2038 O O . TYR A 1 260 ? 12.672 -17.719 -12.766 1 98.56 260 TYR A O 1
ATOM 2046 N N . PHE A 1 261 ? 10.492 -18.078 -13.266 1 98.75 261 PHE A N 1
ATOM 2047 C CA . PHE A 1 261 ? 10.539 -19.453 -12.758 1 98.75 261 PHE A CA 1
ATOM 2048 C C . PHE A 1 261 ? 9.578 -20.344 -13.539 1 98.75 261 PHE A C 1
ATOM 2050 O O . PHE A 1 261 ? 8.742 -19.859 -14.297 1 98.75 261 PHE A O 1
ATOM 2057 N N . ASP A 1 262 ? 9.773 -21.594 -13.438 1 98.38 262 ASP A N 1
ATOM 2058 C CA . ASP A 1 262 ? 8.766 -22.578 -13.812 1 98.38 262 ASP A CA 1
ATOM 2059 C C . ASP A 1 262 ? 8.562 -23.609 -12.711 1 98.38 262 ASP A C 1
ATOM 2061 O O . ASP A 1 262 ? 9.398 -23.734 -11.812 1 98.38 262 ASP A O 1
ATOM 2065 N N . VAL A 1 263 ? 7.402 -24.172 -12.703 1 98.75 263 VAL A N 1
ATOM 2066 C CA . VAL A 1 263 ? 7.109 -25.297 -11.82 1 98.75 263 VAL A CA 1
ATOM 2067 C C . VAL A 1 263 ? 6.574 -26.469 -12.633 1 98.75 263 VAL A C 1
ATOM 2069 O O . VAL A 1 263 ? 6 -26.281 -13.711 1 98.75 263 VAL A O 1
ATOM 2072 N N . GLN A 1 264 ? 6.852 -27.672 -12.125 1 98.81 264 GLN A N 1
ATOM 2073 C CA . GLN A 1 264 ? 6.43 -28.875 -12.828 1 98.81 264 GLN A CA 1
ATOM 2074 C C . GLN A 1 264 ? 5.57 -29.766 -11.93 1 98.81 264 GLN A C 1
ATOM 2076 O O . GLN A 1 264 ? 5.855 -29.922 -10.742 1 98.81 264 GLN A O 1
ATOM 2081 N N . PHE A 1 265 ? 4.488 -30.25 -12.531 1 98.88 265 PHE A N 1
ATOM 2082 C CA . PHE A 1 265 ? 3.582 -31.203 -11.898 1 98.88 265 PHE A CA 1
ATOM 2083 C C . PHE A 1 265 ? 3.906 -32.625 -12.32 1 98.88 265 PHE A C 1
ATOM 2085 O O . PHE A 1 265 ? 3.32 -33.156 -13.266 1 98.88 265 PHE A O 1
ATOM 2092 N N . ARG A 1 266 ? 4.84 -33.25 -11.508 1 98.56 266 ARG A N 1
ATOM 2093 C CA . ARG A 1 266 ? 5.316 -34.594 -11.883 1 98.56 266 ARG A CA 1
ATOM 2094 C C . ARG A 1 266 ? 4.832 -35.656 -10.891 1 98.56 266 ARG A C 1
ATOM 2096 O O . ARG A 1 266 ? 5.078 -36.844 -11.07 1 98.56 266 ARG A O 1
ATOM 2103 N N . GLY A 1 267 ? 4.168 -35.25 -9.906 1 98.38 267 GLY A N 1
ATOM 2104 C CA . GLY A 1 267 ? 3.799 -36.188 -8.844 1 98.38 267 GLY A CA 1
ATOM 2105 C C . GLY A 1 267 ? 4.977 -36.594 -7.984 1 98.38 267 GLY A C 1
ATOM 2106 O O . GLY A 1 267 ? 5.664 -35.75 -7.414 1 98.38 267 GLY A O 1
ATOM 2107 N N . SER A 1 268 ? 5.141 -37.844 -7.734 1 98.5 268 SER A N 1
ATOM 2108 C CA . SER A 1 268 ? 6.258 -38.438 -7.012 1 98.5 268 SER A CA 1
ATOM 2109 C C . SER A 1 268 ? 6.797 -39.656 -7.734 1 98.5 268 SER A C 1
ATOM 2111 O O . SER A 1 268 ? 6.184 -40.156 -8.688 1 98.5 268 SER A O 1
ATOM 2113 N N . PRO A 1 269 ? 8.023 -40.094 -7.367 1 97.75 269 PRO A N 1
ATOM 2114 C CA . PRO A 1 269 ? 8.539 -41.312 -7.984 1 97.75 269 PRO A CA 1
ATOM 2115 C C . PRO A 1 269 ? 7.605 -42.531 -7.785 1 97.75 269 PRO A C 1
ATOM 2117 O O . PRO A 1 269 ? 7.469 -43.344 -8.688 1 97.75 269 PRO A O 1
ATOM 2120 N N . GLU A 1 270 ? 6.887 -42.594 -6.715 1 97.38 270 GLU A N 1
ATOM 2121 C CA . GLU A 1 270 ? 5.992 -43.719 -6.398 1 97.38 270 GLU A CA 1
ATOM 2122 C C . GLU A 1 270 ? 4.629 -43.531 -7.059 1 97.38 270 GLU A C 1
ATOM 2124 O O . GLU A 1 270 ? 3.92 -44.5 -7.32 1 97.38 270 GLU A O 1
ATOM 2129 N N . ASN A 1 271 ? 4.309 -42.25 -7.316 1 97.25 271 ASN A N 1
ATOM 2130 C CA . ASN A 1 271 ? 3.062 -41.875 -7.973 1 97.25 271 ASN A CA 1
ATOM 2131 C C . ASN A 1 271 ? 3.289 -40.812 -9.047 1 97.25 271 ASN A C 1
ATOM 2133 O O . ASN A 1 271 ? 2.809 -39.688 -8.922 1 97.25 271 ASN A O 1
ATOM 2137 N N . PRO A 1 272 ? 3.934 -41.188 -10.094 1 98.38 272 PRO A N 1
ATOM 2138 C CA . PRO A 1 272 ? 4.254 -40.219 -11.141 1 98.38 272 PRO A CA 1
ATOM 2139 C C . PRO A 1 272 ? 3.021 -39.781 -11.93 1 98.38 272 PRO A C 1
ATOM 2141 O O . PRO A 1 272 ? 2.125 -40.594 -12.188 1 98.38 272 PRO A O 1
ATOM 2144 N N . ALA A 1 273 ? 2.994 -38.531 -12.281 1 98.5 273 ALA A N 1
ATOM 2145 C CA . ALA A 1 273 ? 1.924 -38.062 -13.148 1 98.5 273 ALA A CA 1
ATOM 2146 C C . ALA A 1 273 ? 1.934 -38.781 -14.492 1 98.5 273 ALA A C 1
ATOM 2148 O O . ALA A 1 273 ? 2.998 -39.031 -15.062 1 98.5 273 ALA A O 1
ATOM 2149 N N . ASP A 1 274 ? 0.819 -39.125 -15.023 1 98.25 274 ASP A N 1
ATOM 2150 C CA . ASP A 1 274 ? 0.711 -39.688 -16.359 1 98.25 274 ASP A CA 1
ATOM 2151 C C . ASP A 1 274 ? 1.057 -38.656 -17.422 1 98.25 274 ASP A C 1
ATOM 2153 O O . ASP A 1 274 ? 1.707 -38.969 -18.422 1 98.25 274 ASP A O 1
ATOM 2157 N N . SER A 1 275 ? 0.642 -37.438 -17.141 1 98.06 275 SER A N 1
ATOM 2158 C CA . SER A 1 275 ? 0.882 -36.312 -18.031 1 98.06 275 SER A CA 1
ATOM 2159 C C . SER A 1 275 ? 1.455 -35.125 -17.266 1 98.06 275 SER A C 1
ATOM 2161 O O . SER A 1 275 ? 0.71 -34.219 -16.812 1 98.06 275 SER A O 1
ATOM 2163 N N . PRO A 1 276 ? 2.758 -35.094 -17.188 1 98.25 276 PRO A N 1
ATOM 2164 C CA . PRO A 1 276 ? 3.35 -33.938 -16.484 1 98.25 276 PRO A CA 1
ATOM 2165 C C . PRO A 1 276 ? 3.016 -32.625 -17.141 1 98.25 276 PRO A C 1
ATOM 2167 O O . PRO A 1 276 ? 2.971 -32.531 -18.375 1 98.25 276 PRO A O 1
ATOM 2170 N N . VAL A 1 277 ? 2.707 -31.625 -16.375 1 98.62 277 VAL A N 1
ATOM 2171 C CA . VAL A 1 277 ? 2.389 -30.266 -16.828 1 98.62 277 VAL A CA 1
ATOM 2172 C C . VAL A 1 277 ? 3.451 -29.297 -16.312 1 98.62 277 VAL A C 1
ATOM 2174 O O . VAL A 1 277 ? 3.959 -29.453 -15.195 1 98.62 277 VAL A O 1
ATOM 2177 N N . THR A 1 278 ? 3.824 -28.375 -17.141 1 98.62 278 THR A N 1
ATOM 2178 C CA . THR A 1 278 ? 4.754 -27.328 -16.734 1 98.62 278 THR A CA 1
ATOM 2179 C C . THR A 1 278 ? 4.082 -25.953 -16.766 1 98.62 278 THR A C 1
ATOM 2181 O O . THR A 1 278 ? 3.412 -25.609 -17.75 1 98.62 278 THR A O 1
ATOM 2184 N N . LEU A 1 279 ? 4.105 -25.234 -15.688 1 98.69 279 LEU A N 1
ATOM 2185 C CA . LEU A 1 279 ? 3.73 -23.828 -15.602 1 98.69 279 LEU A CA 1
ATOM 2186 C C . LEU A 1 279 ? 4.965 -22.922 -15.633 1 98.69 279 LEU A C 1
ATOM 2188 O O . LEU A 1 279 ? 5.82 -23.016 -14.75 1 98.69 279 LEU A O 1
ATOM 2192 N N . THR A 1 280 ? 5.07 -22.062 -16.625 1 98.44 280 THR A N 1
ATOM 2193 C CA . THR A 1 280 ? 6.254 -21.219 -16.766 1 98.44 280 THR A CA 1
ATOM 2194 C C . THR A 1 280 ? 5.879 -19.75 -16.688 1 98.44 280 THR A C 1
ATOM 2196 O O . THR A 1 280 ? 4.797 -19.344 -17.125 1 98.44 280 THR A O 1
ATOM 2199 N N . THR A 1 281 ? 6.727 -18.922 -16.094 1 98.38 281 THR A N 1
ATOM 2200 C CA . THR A 1 281 ? 6.582 -17.469 -16.062 1 98.38 281 THR A CA 1
ATOM 2201 C C . THR A 1 281 ? 7.578 -16.812 -17.016 1 98.38 281 THR A C 1
ATOM 2203 O O . THR A 1 281 ? 7.836 -15.609 -16.906 1 98.38 281 THR A O 1
ATOM 2206 N N . ALA A 1 282 ? 8.188 -17.594 -17.906 1 98.25 282 ALA A N 1
ATOM 2207 C CA . ALA A 1 282 ? 9.117 -17.062 -18.891 1 98.25 282 ALA A CA 1
ATOM 2208 C C . ALA A 1 282 ? 8.438 -16.031 -19.797 1 98.25 282 ALA A C 1
ATOM 2210 O O . ALA A 1 282 ? 7.215 -16.047 -19.938 1 98.25 282 ALA A O 1
ATOM 2211 N N . PRO A 1 283 ? 9.227 -15.141 -20.359 1 97.81 283 PRO A N 1
ATOM 2212 C CA . PRO A 1 283 ? 8.656 -14.211 -21.344 1 97.81 283 PRO A CA 1
ATOM 2213 C C . PRO A 1 283 ? 7.828 -14.914 -22.406 1 97.81 283 PRO A C 1
ATOM 2215 O O . PRO A 1 283 ? 8.234 -15.953 -22.922 1 97.81 283 PRO A O 1
ATOM 2218 N N . ASP A 1 284 ? 6.695 -14.352 -22.656 1 97.31 284 ASP A N 1
ATOM 2219 C CA . ASP A 1 284 ? 5.723 -14.906 -23.594 1 97.31 284 ASP A CA 1
ATOM 2220 C C . ASP A 1 284 ? 5.074 -13.797 -24.422 1 97.31 284 ASP A C 1
ATOM 2222 O O . ASP A 1 284 ? 4.66 -12.773 -23.891 1 97.31 284 ASP A O 1
ATOM 2226 N N . PRO A 1 285 ? 5.023 -13.953 -25.797 1 95.12 285 PRO A N 1
ATOM 2227 C CA . PRO A 1 285 ? 4.473 -12.906 -26.656 1 95.12 285 PRO A CA 1
ATOM 2228 C C . PRO A 1 285 ? 2.994 -12.641 -26.391 1 95.12 285 PRO A C 1
ATOM 2230 O O . PRO A 1 285 ? 2.486 -11.562 -26.734 1 95.12 285 PRO A O 1
ATOM 2233 N N . THR A 1 286 ? 2.266 -13.609 -25.75 1 94.44 286 THR A N 1
ATOM 2234 C CA . THR A 1 286 ? 0.833 -13.445 -25.531 1 94.44 286 THR A CA 1
ATOM 2235 C C . THR A 1 286 ? 0.57 -12.812 -24.172 1 94.44 286 THR A C 1
ATOM 2237 O O . THR A 1 286 ? -0.584 -12.633 -23.781 1 94.44 286 THR A O 1
ATOM 2240 N N . GLY A 1 287 ? 1.619 -12.508 -23.422 1 94.81 287 GLY A N 1
ATOM 2241 C CA . GLY A 1 287 ? 1.474 -11.859 -22.141 1 94.81 287 GLY A CA 1
ATOM 2242 C C . GLY A 1 287 ? 2.023 -12.68 -20.984 1 94.81 287 GLY A C 1
ATOM 2243 O O . GLY A 1 287 ? 2.195 -13.891 -21.109 1 94.81 287 GLY A O 1
ATOM 2244 N N . ALA A 1 288 ? 2.25 -11.977 -19.891 1 95.75 288 ALA A N 1
ATOM 2245 C CA . ALA A 1 288 ? 2.85 -12.617 -18.719 1 95.75 288 ALA A CA 1
ATOM 2246 C C . ALA A 1 288 ? 1.777 -13.188 -17.797 1 95.75 288 ALA A C 1
ATOM 2248 O O . ALA A 1 288 ? 0.602 -12.836 -17.906 1 95.75 288 ALA A O 1
ATOM 2249 N N . THR A 1 289 ? 2.152 -14.133 -16.969 1 96.69 289 THR A N 1
ATOM 2250 C CA . THR A 1 289 ? 1.354 -14.508 -15.805 1 96.69 289 THR A CA 1
ATOM 2251 C C . THR A 1 289 ? 1.258 -13.352 -14.82 1 96.69 289 THR A C 1
ATOM 2253 O O . THR A 1 289 ? 1.895 -12.312 -15.008 1 96.69 289 THR A O 1
ATOM 2256 N N . HIS A 1 290 ? 0.462 -13.5 -13.812 1 93.69 290 HIS A N 1
ATOM 2257 C CA . HIS A 1 290 ? 0.324 -12.438 -12.82 1 93.69 290 HIS A CA 1
ATOM 2258 C C . HIS A 1 290 ? 1.639 -12.195 -12.086 1 93.69 290 HIS A C 1
ATOM 2260 O O . HIS A 1 290 ? 1.844 -11.125 -11.508 1 93.69 290 HIS A O 1
ATOM 2266 N N . TRP A 1 291 ? 2.527 -13.148 -12.094 1 95.19 291 TRP A N 1
ATOM 2267 C CA . TRP A 1 291 ? 3.822 -12.977 -11.445 1 95.19 291 TRP A CA 1
ATOM 2268 C C . TRP A 1 291 ? 4.77 -12.164 -12.32 1 95.19 291 TRP A C 1
ATOM 2270 O O . TRP A 1 291 ? 5.684 -11.508 -11.812 1 95.19 291 TRP A O 1
ATOM 2280 N N . GLY A 1 292 ? 4.504 -12.227 -13.68 1 96.81 292 GLY A N 1
ATOM 2281 C CA . GLY A 1 292 ? 5.441 -11.609 -14.602 1 96.81 292 GLY A CA 1
ATOM 2282 C C . GLY A 1 292 ? 6.867 -12.086 -14.422 1 96.81 292 GLY A C 1
ATOM 2283 O O . GLY A 1 292 ? 7.105 -13.273 -14.188 1 96.81 292 GLY A O 1
ATOM 2284 N N . GLN A 1 293 ? 7.77 -11.148 -14.75 1 97.88 293 GLN A N 1
ATOM 2285 C CA . GLN A 1 293 ? 9.188 -11.32 -14.469 1 97.88 293 GLN A CA 1
ATOM 2286 C C . GLN A 1 293 ? 9.703 -10.234 -13.531 1 97.88 293 GLN A C 1
ATOM 2288 O O . GLN A 1 293 ? 9.117 -9.156 -13.438 1 97.88 293 GLN A O 1
ATOM 2293 N N . GLN A 1 294 ? 10.641 -10.602 -12.758 1 96.94 294 GLN A N 1
ATOM 2294 C CA . GLN A 1 294 ? 11.359 -9.586 -11.992 1 96.94 294 GLN A CA 1
ATOM 2295 C C . GLN A 1 294 ? 12.578 -9.07 -12.766 1 96.94 294 GLN A C 1
ATOM 2297 O O . GLN A 1 294 ? 13.445 -9.859 -13.156 1 96.94 294 GLN A O 1
ATOM 2302 N N . VAL A 1 295 ? 12.57 -7.797 -12.984 1 96.88 295 VAL A N 1
ATOM 2303 C CA . VAL A 1 295 ? 13.641 -7.203 -13.781 1 96.88 295 VAL A CA 1
ATOM 2304 C C . VAL A 1 295 ? 14.625 -6.473 -12.875 1 96.88 295 VAL A C 1
ATOM 2306 O O . VAL A 1 295 ? 14.242 -5.559 -12.141 1 96.88 295 VAL A O 1
ATOM 2309 N N . PHE A 1 296 ? 15.836 -6.906 -12.914 1 96.06 296 PHE A N 1
ATOM 2310 C CA . PHE A 1 296 ? 16.938 -6.309 -12.172 1 96.06 296 PHE A CA 1
ATOM 2311 C C . PHE A 1 296 ? 17.734 -5.363 -13.062 1 96.06 296 PHE A C 1
ATOM 2313 O O . PHE A 1 296 ? 18.578 -5.805 -13.852 1 96.06 296 PHE A O 1
ATOM 2320 N N . PHE A 1 297 ? 17.547 -4.113 -12.891 1 93.75 297 PHE A N 1
ATOM 2321 C CA . PHE A 1 297 ? 18.125 -3.119 -13.781 1 93.75 297 PHE A CA 1
ATOM 2322 C C . PHE A 1 297 ? 19.609 -2.926 -13.477 1 93.75 297 PHE A C 1
ATOM 2324 O O . PHE A 1 297 ? 19.984 -2.676 -12.328 1 93.75 297 PHE A O 1
ATOM 2331 N N . MET A 1 298 ? 20.359 -3.051 -14.516 1 90.5 298 MET A N 1
ATOM 2332 C CA . MET A 1 298 ? 21.812 -2.875 -14.391 1 90.5 298 MET A CA 1
ATOM 2333 C C . MET A 1 298 ? 22.219 -1.443 -14.719 1 90.5 298 MET A C 1
ATOM 2335 O O . MET A 1 298 ? 21.922 -0.948 -15.812 1 90.5 298 MET A O 1
ATOM 2339 N N . HIS A 1 299 ? 22.922 -0.822 -13.758 1 85.12 299 HIS A N 1
ATOM 2340 C CA . HIS A 1 299 ? 23.391 0.538 -13.992 1 85.12 299 HIS A CA 1
ATOM 2341 C C . HIS A 1 299 ? 24.875 0.669 -13.664 1 85.12 299 HIS A C 1
ATOM 2343 O O . HIS A 1 299 ? 25.281 0.47 -12.516 1 85.12 299 HIS A O 1
ATOM 2349 N N . PRO A 1 300 ? 25.703 1.069 -14.555 1 86.56 300 PRO A N 1
ATOM 2350 C CA . PRO A 1 300 ? 25.328 1.218 -15.969 1 86.56 300 PRO A CA 1
ATOM 2351 C C . PRO A 1 300 ? 25.094 -0.122 -16.656 1 86.56 300 PRO A C 1
ATOM 2353 O O . PRO A 1 300 ? 25.531 -1.164 -16.172 1 86.56 300 PRO A O 1
ATOM 2356 N N . GLY A 1 301 ? 24.375 -0.049 -17.734 1 91.81 301 GLY A N 1
ATOM 2357 C CA . GLY A 1 301 ? 24.219 -1.244 -18.562 1 91.81 301 GLY A CA 1
ATOM 2358 C C . GLY A 1 301 ? 25.547 -1.781 -19.078 1 91.81 301 GLY A C 1
ATOM 2359 O O . GLY A 1 301 ? 26.547 -1.073 -19.094 1 91.81 301 GLY A O 1
ATOM 2360 N N . ILE A 1 302 ? 25.531 -3.049 -19.5 1 93.75 302 ILE A N 1
ATOM 2361 C CA . ILE A 1 302 ? 26.75 -3.688 -19.984 1 93.75 302 ILE A CA 1
ATOM 2362 C C . ILE A 1 302 ? 26.781 -3.645 -21.516 1 93.75 302 ILE A C 1
ATOM 2364 O O . ILE A 1 302 ? 25.969 -4.297 -22.172 1 93.75 302 ILE A O 1
ATOM 2368 N N . GLN A 1 303 ? 27.703 -2.92 -22.016 1 93.38 303 GLN A N 1
ATOM 2369 C CA . GLN A 1 303 ? 27.953 -2.973 -23.453 1 93.38 303 GLN A CA 1
ATOM 2370 C C . GLN A 1 303 ? 28.688 -4.254 -23.844 1 93.38 303 GLN A C 1
ATOM 2372 O O . GLN A 1 303 ? 29.766 -4.539 -23.297 1 93.38 303 GLN A O 1
ATOM 2377 N N . ALA A 1 304 ? 28.078 -5.023 -24.703 1 93.38 304 ALA A N 1
ATOM 2378 C CA . ALA A 1 304 ? 28.688 -6.297 -25.062 1 93.38 304 ALA A CA 1
ATOM 2379 C C . ALA A 1 304 ? 28.312 -6.715 -26.484 1 93.38 304 ALA A C 1
ATOM 2381 O O . ALA A 1 304 ? 27.188 -6.465 -26.922 1 93.38 304 ALA A O 1
ATOM 2382 N N . ASP A 1 305 ? 29.234 -7.355 -27.141 1 93.81 305 ASP A N 1
ATOM 2383 C CA . ASP A 1 305 ? 29 -7.875 -28.484 1 93.81 305 ASP A CA 1
ATOM 2384 C C . ASP A 1 305 ? 28.406 -9.281 -28.422 1 93.81 305 ASP A C 1
ATOM 2386 O O . ASP A 1 305 ? 28.422 -9.93 -27.375 1 93.81 305 ASP A O 1
ATOM 2390 N N . GLU A 1 306 ? 27.922 -9.586 -29.578 1 95 306 GLU A N 1
ATOM 2391 C CA . GLU A 1 306 ? 27.5 -10.969 -29.719 1 95 306 GLU A CA 1
ATOM 2392 C C . GLU A 1 306 ? 28.625 -11.938 -29.375 1 95 306 GLU A C 1
ATOM 2394 O O . GLU A 1 306 ? 29.781 -11.711 -29.766 1 95 306 GLU A O 1
ATOM 2399 N N . GLY A 1 307 ? 28.266 -12.938 -28.656 1 94 307 GLY A N 1
ATOM 2400 C CA . GLY A 1 307 ? 29.266 -13.93 -28.297 1 94 307 GLY A CA 1
ATOM 2401 C C . GLY A 1 307 ? 29.859 -13.695 -26.922 1 94 307 GLY A C 1
ATOM 2402 O O . GLY A 1 307 ? 30.516 -14.578 -26.359 1 94 307 GLY A O 1
ATOM 2403 N N . THR A 1 308 ? 29.609 -12.531 -26.406 1 95.12 308 THR A N 1
ATOM 2404 C CA . THR A 1 308 ? 30.078 -12.219 -25.062 1 95.12 308 THR A CA 1
ATOM 2405 C C . THR A 1 308 ? 29.391 -13.086 -24.031 1 95.12 308 THR A C 1
ATOM 2407 O O . THR A 1 308 ? 28.219 -13.469 -24.203 1 95.12 308 THR A O 1
ATOM 2410 N N . THR A 1 309 ? 30.172 -13.422 -22.984 1 97.12 309 THR A N 1
ATOM 2411 C CA . THR A 1 309 ? 29.594 -14.172 -21.859 1 97.12 309 THR A CA 1
ATOM 2412 C C . THR A 1 309 ? 29.641 -13.344 -20.578 1 97.12 309 THR A C 1
ATOM 2414 O O . THR A 1 309 ? 30.641 -12.695 -20.281 1 97.12 309 THR A O 1
ATOM 2417 N N . ILE A 1 310 ? 28.531 -13.289 -19.906 1 97.25 310 ILE A N 1
ATOM 2418 C CA . ILE A 1 310 ? 28.484 -12.727 -18.562 1 97.25 310 ILE A CA 1
ATOM 2419 C C . ILE A 1 310 ? 28.438 -13.844 -17.531 1 97.25 310 ILE A C 1
ATOM 2421 O O . ILE A 1 310 ? 27.516 -14.664 -17.531 1 97.25 310 ILE A O 1
ATOM 2425 N N . GLU A 1 311 ? 29.438 -13.883 -16.703 1 97.19 311 GLU A N 1
ATOM 2426 C CA . GLU A 1 311 ? 29.516 -14.906 -15.664 1 97.19 311 GLU A CA 1
ATOM 2427 C C . GLU A 1 311 ? 29.438 -14.289 -14.273 1 97.19 311 GLU A C 1
ATOM 2429 O O . GLU A 1 311 ? 29.938 -13.18 -14.047 1 97.19 311 GLU A O 1
ATOM 2434 N N . GLY A 1 312 ? 28.781 -15.078 -13.375 1 97.06 312 GLY A N 1
ATOM 2435 C CA . GLY A 1 312 ? 28.688 -14.523 -12.039 1 97.06 312 GLY A CA 1
ATOM 2436 C C . GLY A 1 312 ? 27.906 -15.398 -11.078 1 97.06 312 GLY A C 1
ATOM 2437 O O . GLY A 1 312 ? 27.781 -16.609 -11.297 1 97.06 312 GLY A O 1
ATOM 2438 N N . SER A 1 313 ? 27.594 -14.758 -10 1 97.81 313 SER A N 1
A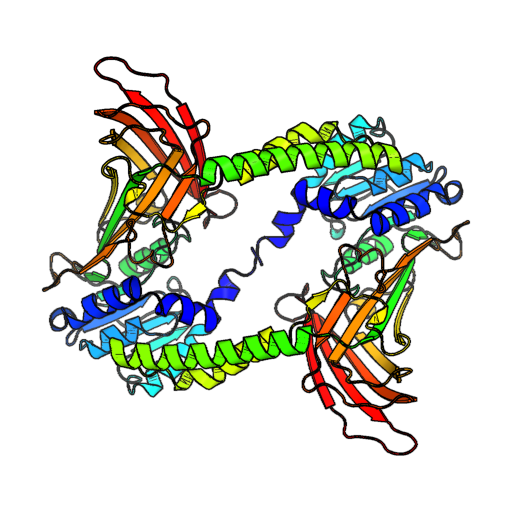TOM 2439 C CA . SER A 1 313 ? 26.828 -15.438 -8.961 1 97.81 313 SER A CA 1
ATOM 2440 C C . SER A 1 313 ? 25.703 -14.562 -8.445 1 97.81 313 SER A C 1
ATOM 2442 O O . SER A 1 313 ? 25.781 -13.328 -8.5 1 97.81 313 SER A O 1
ATOM 2444 N N . LEU A 1 314 ? 24.641 -15.203 -8.07 1 97.75 314 LEU A N 1
ATOM 2445 C CA . LEU A 1 314 ? 23.484 -14.555 -7.469 1 97.75 314 LEU A CA 1
ATOM 2446 C C . LEU A 1 314 ? 23.203 -15.117 -6.082 1 97.75 314 LEU A C 1
ATOM 2448 O O . LEU A 1 314 ? 23.203 -16.344 -5.891 1 97.75 314 LEU A O 1
ATOM 2452 N N . SER A 1 315 ? 23.062 -14.227 -5.145 1 97.12 315 SER A N 1
ATOM 2453 C CA . SER A 1 315 ? 22.641 -14.586 -3.797 1 97.12 315 SER A CA 1
ATOM 2454 C C . SER A 1 315 ? 21.312 -13.938 -3.445 1 97.12 315 SER A C 1
ATOM 2456 O O . SER A 1 315 ? 21.094 -12.766 -3.736 1 97.12 315 SER A O 1
ATOM 2458 N N . MET A 1 316 ? 20.422 -14.688 -2.906 1 95.69 316 MET A N 1
ATOM 2459 C CA . MET A 1 316 ? 19.109 -14.195 -2.51 1 95.69 316 MET A CA 1
ATOM 2460 C C . MET A 1 316 ? 18.797 -14.578 -1.067 1 95.69 316 MET A C 1
ATOM 2462 O O . MET A 1 316 ? 18.953 -15.742 -0.678 1 95.69 316 MET A O 1
ATOM 2466 N N . SER A 1 317 ? 18.391 -13.594 -0.276 1 94.31 317 SER A N 1
ATOM 2467 C CA . SER A 1 317 ? 18.078 -13.828 1.132 1 94.31 317 SER A CA 1
ATOM 2468 C C . SER A 1 317 ? 16.828 -13.047 1.557 1 94.31 317 SER A C 1
ATOM 2470 O O . SER A 1 317 ? 16.516 -12.016 0.967 1 94.31 317 SER A O 1
ATOM 2472 N N . ARG A 1 318 ? 16.125 -13.609 2.551 1 89.88 318 ARG A N 1
ATOM 2473 C CA . ARG A 1 318 ? 15 -12.898 3.139 1 89.88 318 ARG A CA 1
ATOM 2474 C C . ARG A 1 318 ? 15.461 -11.656 3.891 1 89.88 318 ARG A C 1
ATOM 2476 O O . ARG A 1 318 ? 16.484 -11.688 4.574 1 89.88 318 ARG A O 1
ATOM 2483 N N . ARG A 1 319 ? 14.734 -10.609 3.723 1 85.5 319 ARG A N 1
ATOM 2484 C CA . ARG A 1 319 ? 15.078 -9.391 4.449 1 85.5 319 ARG A CA 1
ATOM 2485 C C . ARG A 1 319 ? 14.898 -9.578 5.953 1 85.5 319 ARG A C 1
ATOM 2487 O O . ARG A 1 319 ? 13.953 -10.234 6.391 1 85.5 319 ARG A O 1
ATOM 2494 N N . SER A 1 320 ? 15.68 -8.922 6.676 1 80.19 320 SER A N 1
ATOM 2495 C CA . SER A 1 320 ? 15.664 -9.078 8.125 1 80.19 320 SER A CA 1
ATOM 2496 C C . SER A 1 320 ? 14.422 -8.43 8.734 1 80.19 320 SER A C 1
ATOM 2498 O O . SER A 1 320 ? 13.891 -8.922 9.734 1 80.19 320 SER A O 1
ATOM 2500 N N . ASP A 1 321 ? 13.922 -7.379 8.117 1 73.88 321 ASP A N 1
ATOM 2501 C CA . ASP A 1 321 ? 12.812 -6.633 8.688 1 73.88 321 ASP A CA 1
ATOM 2502 C C . ASP A 1 321 ? 11.469 -7.211 8.234 1 73.88 321 ASP A C 1
ATOM 2504 O O . ASP A 1 321 ? 10.43 -6.934 8.836 1 73.88 321 ASP A O 1
ATOM 2508 N N . ASN A 1 322 ? 11.492 -7.898 7.156 1 73.88 322 ASN A N 1
ATOM 2509 C CA . ASN A 1 322 ? 10.289 -8.508 6.598 1 73.88 322 ASN A CA 1
ATOM 2510 C C . ASN A 1 322 ? 10.625 -9.766 5.797 1 73.88 322 ASN A C 1
ATOM 2512 O O . ASN A 1 322 ? 11.023 -9.672 4.633 1 73.88 322 ASN A O 1
ATOM 2516 N N . HIS A 1 323 ? 10.352 -10.828 6.324 1 74.69 323 HIS A N 1
ATOM 2517 C CA . HIS A 1 323 ? 10.781 -12.094 5.75 1 74.69 323 HIS A CA 1
ATOM 2518 C C . HIS A 1 323 ? 10.086 -12.367 4.422 1 74.69 323 HIS A C 1
ATOM 2520 O O . HIS A 1 323 ? 10.477 -13.273 3.684 1 74.69 323 HIS A O 1
ATOM 2526 N N . ARG A 1 324 ? 9.125 -11.586 4.078 1 74.69 324 ARG A N 1
ATOM 2527 C CA . ARG A 1 324 ? 8.406 -11.781 2.822 1 74.69 324 ARG A CA 1
ATOM 2528 C C . ARG A 1 324 ? 9.086 -11.031 1.683 1 74.69 324 ARG A C 1
ATOM 2530 O O . ARG A 1 324 ? 8.75 -11.234 0.513 1 74.69 324 ARG A O 1
ATOM 2537 N N . LEU A 1 325 ? 10.016 -10.211 2.01 1 80.88 325 LEU A N 1
ATOM 2538 C CA . LEU A 1 325 ? 10.797 -9.461 1.028 1 80.88 325 LEU A CA 1
ATOM 2539 C C . LEU A 1 325 ? 12.18 -10.062 0.861 1 80.88 325 LEU A C 1
ATOM 2541 O O . LEU A 1 325 ? 12.664 -10.789 1.741 1 80.88 325 LEU A O 1
ATOM 2545 N N . MET A 1 326 ? 12.727 -9.852 -0.346 1 91.19 326 MET A N 1
ATOM 2546 C CA . MET A 1 326 ? 14 -10.508 -0.637 1 91.19 326 MET A CA 1
ATOM 2547 C C . MET A 1 326 ? 15.07 -9.484 -0.999 1 91.19 326 MET A C 1
ATOM 2549 O O . MET A 1 326 ? 14.781 -8.477 -1.646 1 91.19 326 MET A O 1
ATOM 2553 N N . ASP A 1 327 ? 16.25 -9.82 -0.551 1 92.69 327 ASP A N 1
ATOM 2554 C CA . ASP A 1 327 ? 17.453 -9.141 -1.038 1 92.69 327 ASP A CA 1
ATOM 2555 C C . ASP A 1 327 ? 18.203 -10.008 -2.047 1 92.69 327 ASP A C 1
ATOM 2557 O O . ASP A 1 327 ? 18.312 -11.227 -1.866 1 92.69 327 ASP A O 1
ATOM 2561 N N . VAL A 1 328 ? 18.641 -9.328 -3.086 1 95.69 328 VAL A N 1
ATOM 2562 C CA . VAL A 1 328 ? 19.344 -10.055 -4.137 1 95.69 328 VAL A CA 1
ATOM 2563 C C . VAL A 1 328 ? 20.688 -9.375 -4.414 1 95.69 328 VAL A C 1
ATOM 2565 O O . VAL A 1 328 ? 20.75 -8.156 -4.617 1 95.69 328 VAL A O 1
ATOM 2568 N N . VAL A 1 329 ? 21.766 -10.148 -4.367 1 96.06 329 VAL A N 1
ATOM 2569 C CA . VAL A 1 329 ? 23.109 -9.672 -4.719 1 96.06 329 VAL A CA 1
ATOM 2570 C C . VAL A 1 329 ? 23.594 -10.391 -5.969 1 96.06 329 VAL A C 1
ATOM 2572 O O . VAL A 1 329 ? 23.641 -11.625 -6.008 1 96.06 329 VAL A O 1
ATOM 2575 N N . VAL A 1 330 ? 23.969 -9.609 -6.938 1 96.88 330 VAL A N 1
ATOM 2576 C CA . VAL A 1 330 ? 24.5 -10.188 -8.172 1 96.88 330 VAL A CA 1
ATOM 2577 C C . VAL A 1 330 ? 25.938 -9.742 -8.375 1 96.88 330 VAL A C 1
ATOM 2579 O O . VAL A 1 330 ? 26.219 -8.547 -8.484 1 96.88 330 VAL A O 1
ATOM 2582 N N . LYS A 1 331 ? 26.797 -10.688 -8.391 1 97.38 331 LYS A N 1
ATOM 2583 C CA . LYS A 1 331 ? 28.188 -10.461 -8.781 1 97.38 331 LYS A CA 1
ATOM 2584 C C . LYS A 1 331 ? 28.469 -11 -10.188 1 97.38 331 LYS A C 1
ATOM 2586 O O . LYS A 1 331 ? 28.078 -12.125 -10.508 1 97.38 331 LYS A O 1
ATOM 2591 N N . HIS A 1 332 ? 29.062 -10.133 -10.992 1 96.94 332 HIS A N 1
ATOM 2592 C CA . HIS A 1 332 ? 29.219 -10.586 -12.375 1 96.94 332 HIS A CA 1
ATOM 2593 C C . HIS A 1 332 ? 30.438 -9.945 -13.023 1 96.94 332 HIS A C 1
ATOM 2595 O O . HIS A 1 332 ? 30.938 -8.922 -12.555 1 96.94 332 HIS A O 1
ATOM 2601 N N . LYS A 1 333 ? 30.938 -10.57 -14.047 1 96.75 333 LYS A N 1
ATOM 2602 C CA . LYS A 1 333 ? 32 -10.055 -14.906 1 96.75 333 LYS A CA 1
ATOM 2603 C C . LYS A 1 333 ? 31.75 -10.414 -16.359 1 96.75 333 LYS A C 1
ATOM 2605 O O . LYS A 1 333 ? 31.062 -11.398 -16.656 1 96.75 333 LYS A O 1
ATOM 2610 N N . VAL A 1 334 ? 32.281 -9.617 -17.203 1 96.12 334 VAL A N 1
ATOM 2611 C CA . VAL A 1 334 ? 32.125 -9.82 -18.641 1 96.12 334 VAL A CA 1
ATOM 2612 C C . VAL A 1 334 ? 33.375 -10.555 -19.188 1 96.12 334 VAL A C 1
ATOM 2614 O O . VAL A 1 334 ? 34.5 -10.195 -18.859 1 96.12 334 VAL A O 1
ATOM 2617 N N . ILE A 1 335 ? 33.062 -11.578 -19.906 1 94.19 335 ILE A N 1
ATOM 2618 C CA . ILE A 1 335 ? 34.125 -12.352 -20.531 1 94.19 335 ILE A CA 1
ATOM 2619 C C . ILE A 1 335 ? 34 -12.273 -22.047 1 94.19 335 ILE A C 1
ATOM 2621 O O . ILE A 1 335 ? 33 -12.688 -22.625 1 94.19 335 ILE A O 1
ATOM 2625 N N . THR A 1 336 ? 34.969 -11.75 -22.625 1 90 336 THR A N 1
ATOM 2626 C CA . THR A 1 336 ? 35.094 -11.703 -24.078 1 90 336 THR A CA 1
ATOM 2627 C C . THR A 1 336 ? 36.312 -12.469 -24.562 1 90 336 THR A C 1
ATOM 2629 O O . THR A 1 336 ? 37.438 -11.992 -24.438 1 90 336 THR A O 1
ATOM 2632 N N . GLY A 1 337 ? 36.062 -13.602 -25.25 1 84 337 GLY A N 1
ATOM 2633 C CA . GLY A 1 337 ? 37.188 -14.445 -25.578 1 84 337 GLY A CA 1
ATOM 2634 C C . GLY A 1 337 ? 38 -14.867 -24.359 1 84 337 GLY A C 1
ATOM 2635 O O . GLY A 1 337 ? 37.469 -15.469 -23.438 1 84 337 GLY A O 1
ATOM 2636 N N . LEU A 1 338 ? 39.25 -14.438 -24.344 1 84.75 338 LEU A N 1
ATOM 2637 C CA . LEU A 1 338 ? 40.125 -14.82 -23.234 1 84.75 338 LEU A CA 1
ATOM 2638 C C . LEU A 1 338 ? 40.219 -13.688 -22.219 1 84.75 338 LEU A C 1
ATOM 2640 O O . LEU A 1 338 ? 40.875 -13.836 -21.172 1 84.75 338 LEU A O 1
ATOM 2644 N N . ARG A 1 339 ? 39.562 -12.508 -22.484 1 87.44 339 ARG A N 1
ATOM 2645 C CA . ARG A 1 339 ? 39.656 -11.344 -21.609 1 87.44 339 ARG A CA 1
ATOM 2646 C C . ARG A 1 339 ? 38.531 -11.32 -20.594 1 87.44 339 ARG A C 1
ATOM 2648 O O . ARG A 1 339 ? 37.344 -11.453 -20.969 1 87.44 339 ARG A O 1
ATOM 2655 N N . GLU A 1 340 ? 38.906 -11.211 -19.391 1 90.62 340 GLU A N 1
ATOM 2656 C CA . GLU A 1 340 ? 37.938 -11.094 -18.297 1 90.62 340 GLU A CA 1
ATOM 2657 C C . GLU A 1 340 ? 37.844 -9.656 -17.812 1 90.62 340 GLU A C 1
ATOM 2659 O O . GLU A 1 340 ? 38.844 -9.023 -17.516 1 90.62 340 GLU A O 1
ATOM 2664 N N . GLY A 1 341 ? 36.656 -9.234 -17.781 1 91.56 341 GLY A N 1
ATOM 2665 C CA . GLY A 1 341 ? 36.438 -7.891 -17.266 1 91.56 341 GLY A CA 1
ATOM 2666 C C . GLY A 1 341 ? 36.438 -7.824 -15.75 1 91.56 341 GLY A C 1
ATOM 2667 O O . GLY A 1 341 ? 36.594 -8.852 -15.078 1 91.56 341 GLY A O 1
ATOM 2668 N N . GLN A 1 342 ? 36.312 -6.613 -15.281 1 92.94 342 GLN A N 1
ATOM 2669 C CA . GLN A 1 342 ? 36.25 -6.391 -13.844 1 92.94 342 GLN A CA 1
ATOM 2670 C C . GLN A 1 342 ? 34.938 -6.867 -13.266 1 92.94 342 GLN A C 1
ATOM 2672 O O . GLN A 1 342 ? 33.875 -6.68 -13.875 1 92.94 342 GLN A O 1
ATOM 2677 N N . GLU A 1 343 ? 35.031 -7.441 -12.086 1 94.81 343 GLU A N 1
ATOM 2678 C CA . GLU A 1 343 ? 33.844 -7.906 -11.406 1 94.81 343 GLU A CA 1
ATOM 2679 C C . GLU A 1 343 ? 33.031 -6.738 -10.836 1 94.81 343 GLU A C 1
ATOM 2681 O O . GLU A 1 343 ? 33.594 -5.805 -10.273 1 94.81 343 GLU A O 1
ATOM 2686 N N . ARG A 1 344 ? 31.766 -6.816 -11.07 1 95 344 ARG A N 1
ATOM 2687 C CA . ARG A 1 344 ? 30.828 -5.84 -10.547 1 95 344 ARG A CA 1
ATOM 2688 C C . ARG A 1 344 ? 29.828 -6.5 -9.602 1 95 344 ARG A C 1
ATOM 2690 O O . ARG A 1 344 ? 29.453 -7.66 -9.789 1 95 344 ARG A O 1
ATOM 2697 N N . THR A 1 345 ? 29.469 -5.762 -8.523 1 94.44 345 THR A N 1
ATOM 2698 C CA . THR A 1 345 ? 28.453 -6.23 -7.598 1 94.44 345 THR A CA 1
ATOM 2699 C C . THR A 1 345 ? 27.234 -5.297 -7.609 1 94.44 345 THR A C 1
ATOM 2701 O O . THR A 1 345 ? 27.375 -4.09 -7.422 1 94.44 345 THR A O 1
ATOM 2704 N N . ASP A 1 346 ? 26.125 -5.855 -7.891 1 92.69 346 ASP A N 1
ATOM 270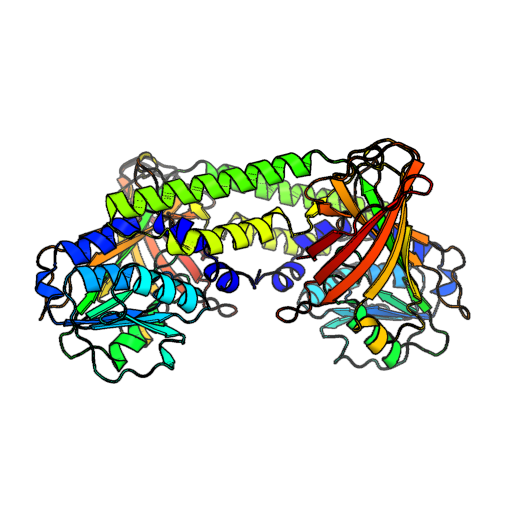5 C CA . ASP A 1 346 ? 24.859 -5.113 -7.863 1 92.69 346 ASP A CA 1
ATOM 2706 C C . ASP A 1 346 ? 23.938 -5.648 -6.773 1 92.69 346 ASP A C 1
ATOM 2708 O O . ASP A 1 346 ? 23.797 -6.863 -6.605 1 92.69 346 ASP A O 1
ATOM 2712 N N . LEU A 1 347 ? 23.344 -4.73 -6.062 1 91.69 347 LEU A N 1
ATOM 2713 C CA . LEU A 1 347 ? 22.406 -5.082 -5 1 91.69 347 LEU A CA 1
ATOM 2714 C C . LEU A 1 347 ? 20.969 -4.75 -5.402 1 91.69 347 LEU A C 1
ATOM 2716 O O . LEU A 1 347 ? 20.719 -3.674 -5.941 1 91.69 347 LEU A O 1
ATOM 2720 N N . PHE A 1 348 ? 20.062 -5.707 -5.129 1 93.12 348 PHE A N 1
ATOM 2721 C CA . PHE A 1 348 ? 18.672 -5.504 -5.477 1 93.12 348 PHE A CA 1
ATOM 2722 C C . PHE A 1 348 ? 17.75 -5.926 -4.324 1 93.12 348 PHE A C 1
ATOM 2724 O O . PHE A 1 348 ? 18.188 -6.633 -3.414 1 93.12 348 PHE A O 1
ATOM 2731 N N . HIS A 1 349 ? 16.5 -5.422 -4.414 1 90.88 349 HIS A N 1
ATOM 2732 C CA . HIS A 1 349 ? 15.406 -5.82 -3.525 1 90.88 349 HIS A CA 1
ATOM 2733 C C . HIS A 1 349 ? 14.18 -6.25 -4.32 1 90.88 349 HIS A C 1
ATOM 2735 O O . HIS A 1 349 ? 13.852 -5.648 -5.344 1 90.88 349 HIS A O 1
ATOM 2741 N N . ILE A 1 350 ? 13.633 -7.309 -3.879 1 89.94 350 ILE A N 1
ATOM 2742 C CA . ILE A 1 350 ? 12.312 -7.688 -4.383 1 89.94 350 ILE A CA 1
ATOM 2743 C C . ILE A 1 350 ? 11.25 -7.383 -3.326 1 89.94 350 ILE A C 1
ATOM 2745 O O . ILE A 1 350 ? 11.25 -7.977 -2.246 1 89.94 350 ILE A O 1
ATOM 2749 N N . GLU A 1 351 ? 10.383 -6.492 -3.676 1 83 351 GLU A N 1
ATOM 2750 C CA . GLU A 1 351 ? 9.367 -6.074 -2.717 1 83 351 GLU A CA 1
ATOM 2751 C C . GLU A 1 351 ? 8.023 -6.734 -3.014 1 83 351 GLU A C 1
ATOM 2753 O O . GLU A 1 351 ? 7.734 -7.078 -4.164 1 83 351 GLU A O 1
ATOM 2758 N N . MET B 1 1 ? -1.104 -2.297 3.953 1 26.23 1 MET B N 1
ATOM 2759 C CA . MET B 1 1 ? -1.293 -1.727 5.285 1 26.23 1 MET B CA 1
ATOM 2760 C C . MET B 1 1 ? 0.047 -1.52 5.984 1 26.23 1 MET B C 1
ATOM 2762 O O . MET B 1 1 ? 0.148 -0.729 6.922 1 26.23 1 MET B O 1
ATOM 2766 N N . ALA B 1 2 ? 0.872 -2.584 5.664 1 30.56 2 ALA B N 1
ATOM 2767 C CA . ALA B 1 2 ? 2.156 -2.604 6.363 1 30.56 2 ALA B CA 1
ATOM 2768 C C . ALA B 1 2 ? 2.881 -1.269 6.215 1 30.56 2 ALA B C 1
ATOM 2770 O O . ALA B 1 2 ? 3.666 -0.881 7.082 1 30.56 2 ALA B O 1
ATOM 2771 N N . ASN B 1 3 ? 2.812 -0.65 4.926 1 35.03 3 ASN B N 1
ATOM 2772 C CA . ASN B 1 3 ? 3.955 0.225 4.688 1 35.03 3 ASN B CA 1
ATOM 2773 C C . ASN B 1 3 ? 3.73 1.615 5.277 1 35.03 3 ASN B C 1
ATOM 2775 O O . ASN B 1 3 ? 4.355 2.586 4.848 1 35.03 3 ASN B O 1
ATOM 2779 N N . TYR B 1 4 ? 2.613 1.707 5.852 1 33.16 4 TYR B N 1
ATOM 2780 C CA . TYR B 1 4 ? 2.406 3.107 6.203 1 33.16 4 TYR B CA 1
ATOM 2781 C C . TYR B 1 4 ? 3.6 3.66 6.973 1 33.16 4 TYR B C 1
ATOM 2783 O O . TYR B 1 4 ? 4.156 4.699 6.605 1 33.16 4 TYR B O 1
ATOM 2791 N N . PHE B 1 5 ? 3.824 3.027 8.281 1 35.78 5 PHE B N 1
ATOM 2792 C CA . PHE B 1 5 ? 4.867 3.623 9.109 1 35.78 5 PHE B CA 1
ATOM 2793 C C . PHE B 1 5 ? 6.215 3.584 8.391 1 35.78 5 PHE B C 1
ATOM 2795 O O . PHE B 1 5 ? 7.047 4.473 8.578 1 35.78 5 PHE B O 1
ATOM 2802 N N . ILE B 1 6 ? 6.297 2.654 7.555 1 45.12 6 ILE B N 1
ATOM 2803 C CA . ILE B 1 6 ? 7.566 2.506 6.852 1 45.12 6 ILE B CA 1
ATOM 2804 C C . ILE B 1 6 ? 7.762 3.676 5.891 1 45.12 6 ILE B C 1
ATOM 2806 O O . ILE B 1 6 ? 8.875 4.195 5.754 1 45.12 6 ILE B O 1
ATOM 2810 N N . THR B 1 7 ? 6.535 4.25 5.668 1 52.84 7 THR B N 1
ATOM 2811 C CA . THR B 1 7 ? 6.66 5.293 4.656 1 52.84 7 THR B CA 1
ATOM 2812 C C . THR B 1 7 ? 7.145 6.598 5.285 1 52.84 7 THR B C 1
ATOM 2814 O O . THR B 1 7 ? 7.914 7.34 4.672 1 52.84 7 THR B O 1
ATOM 2817 N N . TYR B 1 8 ? 6.836 6.723 6.59 1 54.94 8 TYR B N 1
ATOM 2818 C CA . TYR B 1 8 ? 7.164 8.008 7.203 1 54.94 8 TYR B CA 1
ATOM 2819 C C . TYR B 1 8 ? 8.641 8.07 7.57 1 54.94 8 TYR B C 1
ATOM 2821 O O . TYR B 1 8 ? 9.156 9.133 7.91 1 54.94 8 TYR B O 1
ATOM 2829 N N . SER B 1 9 ? 9.273 7.012 7.355 1 69.94 9 SER B N 1
ATOM 2830 C CA . SER B 1 9 ? 10.688 6.969 7.723 1 69.94 9 SER B CA 1
ATOM 2831 C C . SER B 1 9 ? 11.578 7.355 6.547 1 69.94 9 SER B C 1
ATOM 2833 O O . SER B 1 9 ? 12.797 7.465 6.695 1 69.94 9 SER B O 1
ATOM 2835 N N . TYR B 1 10 ? 10.836 7.824 5.512 1 84.19 10 TYR B N 1
ATOM 2836 C CA . TYR B 1 10 ? 11.641 8.133 4.328 1 84.19 10 TYR B CA 1
ATOM 2837 C C . TYR B 1 10 ? 11.664 9.641 4.07 1 84.19 10 TYR B C 1
ATOM 2839 O O . TYR B 1 10 ? 10.664 10.328 4.27 1 84.19 10 TYR B O 1
ATOM 2847 N N . LEU B 1 11 ? 12.75 10.078 3.629 1 91.25 11 LEU B N 1
ATOM 2848 C CA . LEU B 1 11 ? 12.953 11.492 3.355 1 91.25 11 LEU B CA 1
ATOM 2849 C C . LEU B 1 11 ? 12.031 11.969 2.234 1 91.25 11 LEU B C 1
ATOM 2851 O O . LEU B 1 11 ? 11.586 13.117 2.242 1 91.25 11 LEU B O 1
ATOM 2855 N N . TYR B 1 12 ? 11.758 11.086 1.33 1 88.88 12 TYR B N 1
ATOM 2856 C CA . TYR B 1 12 ? 10.891 11.5 0.236 1 88.88 12 TYR B CA 1
ATOM 2857 C C . TYR B 1 12 ? 9.516 11.906 0.756 1 88.88 12 TYR B C 1
ATOM 2859 O O . TYR B 1 12 ? 8.906 12.852 0.253 1 88.88 12 TYR B O 1
ATOM 2867 N N . HIS B 1 13 ? 9.047 11.219 1.751 1 88.25 13 HIS B N 1
ATOM 2868 C CA . HIS B 1 13 ? 7.75 11.547 2.334 1 88.25 13 HIS B CA 1
ATOM 2869 C C . HIS B 1 13 ? 7.801 12.875 3.08 1 88.25 13 HIS B C 1
ATOM 2871 O O . HIS B 1 13 ? 6.863 13.672 3.004 1 88.25 13 HIS B O 1
ATOM 2877 N N . GLN B 1 14 ? 8.852 13.094 3.812 1 91.62 14 GLN B N 1
ATOM 2878 C CA . GLN B 1 14 ? 9.039 14.375 4.488 1 91.62 14 GLN B CA 1
ATOM 2879 C C . GLN B 1 14 ? 9.039 15.523 3.49 1 91.62 14 GLN B C 1
ATOM 2881 O O . GLN B 1 14 ? 8.398 16.547 3.723 1 91.62 14 GLN B O 1
ATOM 2886 N N . LYS B 1 15 ? 9.773 15.305 2.402 1 93.94 15 LYS B N 1
ATOM 2887 C CA . LYS B 1 15 ? 9.828 16.312 1.348 1 93.94 15 LYS B CA 1
ATOM 2888 C C . LYS B 1 15 ? 8.43 16.656 0.841 1 93.94 15 LYS B C 1
ATOM 2890 O O . LYS B 1 15 ? 8.07 17.828 0.722 1 93.94 15 LYS B O 1
ATOM 2895 N N . ASP B 1 16 ? 7.645 15.648 0.563 1 90.62 16 ASP B N 1
ATOM 2896 C CA . ASP B 1 16 ? 6.297 15.844 0.041 1 90.62 16 ASP B CA 1
ATOM 2897 C C . ASP B 1 16 ? 5.445 16.656 1.008 1 90.62 16 ASP B C 1
ATOM 2899 O O . ASP B 1 16 ? 4.746 17.594 0.596 1 90.62 16 ASP B O 1
ATOM 2903 N N . MET B 1 17 ? 5.578 16.375 2.26 1 92.19 17 MET B N 1
ATOM 2904 C CA . MET B 1 17 ? 4.781 17.078 3.264 1 92.19 17 MET B CA 1
ATOM 2905 C C . MET B 1 17 ? 5.25 18.516 3.428 1 92.19 17 MET B C 1
ATOM 2907 O O . MET B 1 17 ? 4.434 19.438 3.52 1 92.19 17 MET B O 1
ATOM 2911 N N . LEU B 1 18 ? 6.539 18.719 3.424 1 94.81 18 LEU B N 1
ATOM 2912 C CA . LEU B 1 18 ? 7.102 20.047 3.689 1 94.81 18 LEU B CA 1
ATOM 2913 C C . LEU B 1 18 ? 6.902 20.969 2.496 1 94.81 18 LEU B C 1
ATOM 2915 O O . LEU B 1 18 ? 6.926 22.203 2.646 1 94.81 18 LEU B O 1
ATOM 2919 N N . GLU B 1 19 ? 6.637 20.359 1.323 1 94.56 19 GLU B N 1
ATOM 2920 C CA . GLU B 1 19 ? 6.391 21.156 0.119 1 94.56 19 GLU B CA 1
ATOM 2921 C C . GLU B 1 19 ? 4.984 21.75 0.128 1 94.56 19 GLU B C 1
ATOM 2923 O O . GLU B 1 19 ? 4.684 22.656 -0.655 1 94.56 19 GLU B O 1
ATOM 2928 N N . ASP B 1 20 ? 4.195 21.266 1.029 1 95.69 20 ASP B N 1
ATOM 2929 C CA . ASP B 1 20 ? 2.918 21.938 1.278 1 95.69 20 ASP B CA 1
ATOM 2930 C C . ASP B 1 20 ? 3.111 23.234 2.055 1 95.69 20 ASP B C 1
ATOM 2932 O O . ASP B 1 20 ? 3.035 23.25 3.285 1 95.69 20 ASP B O 1
ATOM 2936 N N . HIS B 1 21 ? 3.205 24.297 1.328 1 95.31 21 HIS B N 1
ATOM 2937 C CA . HIS B 1 21 ? 3.568 25.562 1.936 1 95.31 21 HIS B CA 1
ATOM 2938 C C . HIS B 1 21 ? 2.41 26.141 2.742 1 95.31 21 HIS B C 1
ATOM 2940 O O . HIS B 1 21 ? 2.617 27 3.613 1 95.31 21 HIS B O 1
ATOM 2946 N N . LYS B 1 22 ? 1.184 25.734 2.449 1 96.5 22 LYS B N 1
ATOM 2947 C CA . LYS B 1 22 ? 0.072 26.141 3.301 1 96.5 22 LYS B CA 1
ATOM 2948 C C . LYS B 1 22 ? 0.233 25.594 4.715 1 96.5 22 LYS B C 1
ATOM 2950 O O . LYS B 1 22 ? 0.042 26.328 5.691 1 96.5 22 LYS B O 1
ATOM 2955 N N . ARG B 1 23 ? 0.625 24.359 4.75 1 97.06 23 ARG B N 1
ATOM 2956 C CA . ARG B 1 23 ? 0.85 23.703 6.027 1 97.06 23 ARG B CA 1
ATOM 2957 C C . ARG B 1 23 ? 2.117 24.219 6.699 1 97.06 23 ARG B C 1
ATOM 2959 O O . ARG B 1 23 ? 2.066 24.75 7.809 1 97.06 23 ARG B O 1
ATOM 2966 N N . THR B 1 24 ? 3.26 24.094 5.992 1 97.75 24 THR B N 1
ATOM 2967 C CA . THR B 1 24 ? 4.551 24.453 6.562 1 97.75 24 THR B CA 1
ATOM 2968 C C . THR B 1 24 ? 4.602 25.953 6.891 1 97.75 24 THR B C 1
ATOM 2970 O O . THR B 1 24 ? 5.113 26.344 7.941 1 97.75 24 THR B O 1
ATOM 2973 N N . GLY B 1 25 ? 3.977 26.719 6.004 1 97.81 25 GLY B N 1
ATOM 2974 C CA . GLY B 1 25 ? 3.928 28.156 6.227 1 97.81 25 GLY B CA 1
ATOM 2975 C C . GLY B 1 25 ? 3.107 28.547 7.441 1 97.81 25 GLY B C 1
ATOM 2976 O O . GLY B 1 25 ? 3.471 29.469 8.172 1 97.81 25 GLY B O 1
ATOM 2977 N N . ALA B 1 26 ? 2.016 27.859 7.676 1 98.5 26 ALA B N 1
ATOM 2978 C CA . ALA B 1 26 ? 1.187 28.156 8.844 1 98.5 26 ALA B CA 1
ATOM 2979 C C . ALA B 1 26 ? 1.949 27.906 10.141 1 98.5 26 ALA B C 1
ATOM 2981 O O . ALA B 1 26 ? 1.896 28.703 11.07 1 98.5 26 ALA B O 1
ATOM 2982 N N . TYR B 1 27 ? 2.668 26.797 10.219 1 98.69 27 TYR B N 1
ATOM 2983 C CA . TYR B 1 27 ? 3.465 26.484 11.398 1 98.69 27 TYR B CA 1
ATOM 2984 C C . TYR B 1 27 ? 4.594 27.5 11.578 1 98.69 27 TYR B C 1
ATOM 2986 O O . TYR B 1 27 ? 4.863 27.953 12.688 1 98.69 27 TYR B O 1
ATOM 2994 N N . TYR B 1 28 ? 5.242 27.812 10.453 1 98.62 28 TYR B N 1
ATOM 2995 C CA . TYR B 1 28 ? 6.297 28.812 10.484 1 98.62 28 TYR B CA 1
ATOM 2996 C C . TYR B 1 28 ? 5.77 30.141 11.016 1 98.62 28 TYR B C 1
ATOM 2998 O O . TYR B 1 28 ? 6.336 30.719 11.953 1 98.62 28 TYR B O 1
ATOM 3006 N N . ASN B 1 29 ? 4.656 30.594 10.477 1 98.56 29 ASN B N 1
ATOM 3007 C CA . ASN B 1 29 ? 4.055 31.875 10.875 1 98.56 29 ASN B CA 1
ATOM 3008 C C . ASN B 1 29 ? 3.592 31.844 12.328 1 98.56 29 ASN B C 1
ATOM 3010 O O . ASN B 1 29 ? 3.711 32.844 13.039 1 98.56 29 ASN B O 1
ATOM 3014 N N . ALA B 1 30 ? 3.076 30.703 12.727 1 98.75 30 ALA B N 1
ATOM 3015 C CA . ALA B 1 30 ? 2.613 30.578 14.109 1 98.75 30 ALA B CA 1
ATOM 3016 C C . ALA B 1 30 ? 3.754 30.812 15.094 1 98.75 30 ALA B C 1
ATOM 3018 O O . ALA B 1 30 ? 3.539 31.328 16.188 1 98.75 30 ALA B O 1
ATOM 3019 N N . CYS B 1 31 ? 4.941 30.422 14.719 1 98.62 31 CYS B N 1
ATOM 3020 C CA . CYS B 1 31 ? 6.094 30.609 15.594 1 98.62 31 CYS B CA 1
ATOM 3021 C C . CYS B 1 31 ? 6.66 32.031 15.453 1 98.62 31 CYS B C 1
ATOM 3023 O O . CYS B 1 31 ? 6.773 32.75 16.438 1 98.62 31 CYS B O 1
ATOM 3025 N N . ILE B 1 32 ? 6.859 32.469 14.203 1 97.94 32 ILE B N 1
ATOM 3026 C CA . ILE B 1 32 ? 7.641 33.656 13.953 1 97.94 32 ILE B CA 1
ATOM 3027 C C . ILE B 1 32 ? 6.793 34.906 14.25 1 97.94 32 ILE B C 1
ATOM 3029 O O . ILE B 1 32 ? 7.316 35.938 14.703 1 97.94 32 ILE B O 1
ATOM 3033 N N . GLN B 1 33 ? 5.527 34.75 14.086 1 98.19 33 GLN B N 1
ATOM 3034 C CA . GLN B 1 33 ? 4.668 35.906 14.375 1 98.19 33 GLN B CA 1
ATOM 3035 C C . GLN B 1 33 ? 4.312 35.969 15.859 1 98.19 33 GLN B C 1
ATOM 3037 O O . GLN B 1 33 ? 3.646 36.906 16.312 1 98.19 33 GLN B O 1
ATOM 3042 N N . ASN B 1 34 ? 4.738 35 16.594 1 98.62 34 ASN B N 1
ATOM 3043 C CA . ASN B 1 34 ? 4.473 34.969 18.031 1 98.62 34 ASN B CA 1
ATOM 3044 C C . ASN B 1 34 ? 5.75 34.719 18.828 1 98.62 34 ASN B C 1
ATOM 3046 O O . ASN B 1 34 ? 5.754 33.938 19.766 1 98.62 34 ASN B O 1
ATOM 3050 N N . MET B 1 35 ? 6.801 35.312 18.422 1 98.31 35 MET B N 1
ATOM 3051 C CA . MET B 1 35 ? 8.117 35.094 19.016 1 98.31 35 MET B CA 1
ATOM 3052 C C . MET B 1 35 ? 8.102 35.438 20.516 1 98.31 35 MET B C 1
ATOM 3054 O O . MET B 1 35 ? 8.812 34.812 21.297 1 98.31 35 MET B O 1
ATOM 3058 N N . ALA B 1 36 ? 7.305 36.375 20.938 1 98.25 36 ALA B N 1
ATOM 3059 C CA . ALA B 1 36 ? 7.215 36.75 22.344 1 98.25 36 ALA B CA 1
ATOM 3060 C C . ALA B 1 36 ? 6.75 35.562 23.188 1 98.25 36 ALA B C 1
ATOM 3062 O O . ALA B 1 36 ? 7.168 35.406 24.344 1 98.25 36 ALA B O 1
ATOM 3063 N N . GLN B 1 37 ? 5.922 34.75 22.656 1 98.25 37 GLN B N 1
ATOM 3064 C CA . GLN B 1 37 ? 5.367 33.594 23.375 1 98.25 37 GLN B CA 1
ATOM 3065 C C . GLN B 1 37 ? 6.387 32.469 23.469 1 98.25 37 GLN B C 1
ATOM 3067 O O . GLN B 1 37 ? 6.344 31.672 24.406 1 98.25 37 GLN B O 1
ATOM 3072 N N . PHE B 1 38 ? 7.324 32.469 22.531 1 98.62 38 PHE B N 1
ATOM 3073 C CA . PHE B 1 38 ? 8.297 31.375 22.484 1 98.62 38 PHE B CA 1
ATOM 3074 C C . PHE B 1 38 ? 9.578 31.766 23.219 1 98.62 38 PHE B C 1
ATOM 3076 O O . PHE B 1 38 ? 10.32 30.891 23.672 1 98.62 38 PHE B O 1
ATOM 3083 N N . LYS B 1 39 ? 9.828 33.031 23.359 1 98.62 39 LYS B N 1
ATOM 3084 C CA . LYS B 1 39 ? 11.078 33.531 23.922 1 98.62 39 LYS B CA 1
ATOM 3085 C C . LYS B 1 39 ? 11.32 32.938 25.312 1 98.62 39 LYS B C 1
ATOM 3087 O O . LYS B 1 39 ? 10.461 33.031 26.188 1 98.62 39 LYS B O 1
ATOM 3092 N N . ASP B 1 40 ? 12.438 32.281 25.469 1 98.5 40 ASP B N 1
ATOM 3093 C CA . ASP B 1 40 ? 12.953 31.766 26.734 1 98.5 40 ASP B CA 1
ATOM 3094 C C . ASP B 1 40 ? 12.062 30.656 27.266 1 98.5 40 ASP B C 1
ATOM 3096 O O . ASP B 1 40 ? 12.102 30.328 28.453 1 98.5 40 ASP B O 1
ATOM 3100 N N . LYS B 1 41 ? 11.219 30.062 26.469 1 98.75 41 LYS B N 1
ATOM 3101 C CA . LYS B 1 41 ? 10.297 29 26.891 1 98.75 41 LYS B CA 1
ATOM 3102 C C . LYS B 1 41 ? 10.852 27.625 26.547 1 98.75 41 LYS B C 1
ATOM 3104 O O . LYS B 1 41 ? 11.82 27.516 25.797 1 98.75 41 LYS B O 1
ATOM 3109 N N . VAL B 1 42 ? 10.258 26.641 27.188 1 98.88 42 VAL B N 1
ATOM 3110 C CA . VAL B 1 42 ? 10.539 25.234 26.891 1 98.88 42 VAL B CA 1
ATOM 3111 C C . VAL B 1 42 ? 9.422 24.656 26.016 1 98.88 42 VAL B C 1
ATOM 3113 O O . VAL B 1 42 ? 8.242 24.781 26.359 1 98.88 42 VAL B O 1
ATOM 3116 N N . VAL B 1 43 ? 9.844 24.078 24.844 1 98.94 43 VAL B N 1
ATOM 3117 C CA . VAL B 1 43 ? 8.883 23.578 23.875 1 98.94 43 VAL B CA 1
ATOM 3118 C C . VAL B 1 43 ? 9.062 22.078 23.672 1 98.94 43 VAL B C 1
ATOM 3120 O O . VAL B 1 43 ? 10.188 21.578 23.672 1 98.94 43 VAL B O 1
ATOM 3123 N N . LEU B 1 44 ? 7.918 21.406 23.594 1 98.94 44 LEU B N 1
ATOM 3124 C CA . LEU B 1 44 ? 7.906 20 23.203 1 98.94 44 LEU B CA 1
ATOM 3125 C C . LEU B 1 44 ? 7.309 19.828 21.812 1 98.94 44 LEU B C 1
ATOM 3127 O O . LEU B 1 44 ? 6.16 20.219 21.578 1 98.94 44 LEU B O 1
ATOM 3131 N N . ASP B 1 45 ? 8.094 19.328 20.891 1 98.88 45 ASP B N 1
ATOM 3132 C CA . ASP B 1 45 ? 7.652 18.969 19.547 1 98.88 45 ASP B CA 1
ATOM 3133 C C . ASP B 1 45 ? 7.332 17.469 19.453 1 98.88 45 ASP B C 1
ATOM 3135 O O . ASP B 1 45 ? 8.242 16.641 19.391 1 98.88 45 ASP B O 1
ATOM 3139 N N . VAL B 1 46 ? 6.02 17.141 19.391 1 98.25 46 VAL B N 1
ATOM 3140 C CA . VAL B 1 46 ? 5.57 15.75 19.375 1 98.25 46 VAL B CA 1
ATOM 3141 C C . VAL B 1 46 ? 5.484 15.258 17.938 1 98.25 46 VAL B C 1
ATOM 3143 O O . VAL B 1 46 ? 4.715 15.789 17.141 1 98.25 46 VAL B O 1
ATOM 3146 N N . GLY B 1 47 ? 6.211 14.203 17.609 1 95.94 47 GLY B N 1
ATOM 3147 C CA . GLY B 1 47 ? 6.324 13.758 16.234 1 95.94 47 GLY B CA 1
ATOM 3148 C C . GLY B 1 47 ? 7.078 14.734 15.352 1 95.94 47 GLY B C 1
ATOM 3149 O O . GLY B 1 47 ? 6.539 15.227 14.359 1 95.94 47 GLY B O 1
ATOM 3150 N N . THR B 1 48 ? 8.336 14.859 15.633 1 96.94 48 THR B N 1
ATOM 3151 C CA . THR B 1 48 ? 9.07 15.984 15.07 1 96.94 48 THR B CA 1
ATOM 3152 C C . THR B 1 48 ? 9.391 15.742 13.602 1 96.94 48 THR B C 1
ATOM 3154 O O . THR B 1 48 ? 9.648 16.688 12.852 1 96.94 48 THR B O 1
ATOM 3157 N N . GLY B 1 49 ? 9.352 14.484 13.148 1 94.69 49 GLY B N 1
ATOM 3158 C CA . GLY B 1 49 ? 9.742 14.195 11.773 1 94.69 49 GLY B CA 1
ATOM 3159 C C . GLY B 1 49 ? 11.148 14.648 11.445 1 94.69 49 GLY B C 1
ATOM 3160 O O . GLY B 1 49 ? 12.102 14.281 12.133 1 94.69 49 GLY B O 1
ATOM 3161 N N . SER B 1 50 ? 11.289 15.539 10.508 1 95.06 50 SER B N 1
ATOM 3162 C CA . SER B 1 50 ? 12.586 16.062 10.086 1 95.06 50 SER B CA 1
ATOM 3163 C C . SER B 1 50 ? 13.141 17.047 11.109 1 95.06 50 SER B C 1
ATOM 3165 O O . SER B 1 50 ? 14.312 17.422 11.047 1 95.06 50 SER B O 1
ATOM 3167 N N . GLY B 1 51 ? 12.359 17.5 12.008 1 97.56 51 GLY B N 1
ATOM 3168 C CA . GLY B 1 51 ? 12.789 18.453 13.023 1 97.56 51 GLY B CA 1
ATOM 3169 C C . GLY B 1 51 ? 12.43 19.891 12.672 1 97.56 51 GLY B C 1
ATOM 3170 O O . GLY B 1 51 ? 12.789 20.812 13.398 1 97.56 51 GLY B O 1
ATOM 3171 N N . ILE B 1 52 ? 11.656 20.094 11.656 1 97.56 52 ILE B N 1
ATOM 3172 C CA . ILE B 1 52 ? 11.422 21.422 11.109 1 97.56 52 ILE B CA 1
ATOM 3173 C C . ILE B 1 52 ? 10.656 22.281 12.117 1 97.56 52 ILE B C 1
ATOM 3175 O O . ILE B 1 52 ? 10.984 23.453 12.328 1 97.56 52 ILE B O 1
ATOM 3179 N N . LEU B 1 53 ? 9.656 21.75 12.781 1 98.56 53 LEU B N 1
ATOM 3180 C CA . LEU B 1 53 ? 8.898 22.531 13.742 1 98.56 53 LEU B CA 1
ATOM 3181 C C . LEU B 1 53 ? 9.75 22.875 14.969 1 98.56 53 LEU B C 1
ATOM 3183 O O . LEU B 1 53 ? 9.625 23.953 15.531 1 98.56 53 LEU B O 1
ATOM 3187 N N . ALA B 1 54 ? 10.562 21.891 15.383 1 98.88 54 ALA B N 1
ATOM 3188 C CA . ALA B 1 54 ? 11.492 22.156 16.484 1 98.88 54 ALA B CA 1
ATOM 3189 C C . ALA B 1 54 ? 12.43 23.312 16.141 1 98.88 54 ALA B C 1
ATOM 3191 O O . ALA B 1 54 ? 12.695 24.172 16.984 1 98.88 54 ALA B O 1
ATOM 3192 N N . ILE B 1 55 ? 12.891 23.328 14.938 1 98.81 55 ILE B N 1
ATOM 3193 C CA . ILE B 1 55 ? 13.789 24.375 14.477 1 98.81 55 ILE B CA 1
ATOM 3194 C C . ILE B 1 55 ? 13.055 25.719 14.461 1 98.81 55 ILE B C 1
ATOM 3196 O O . ILE B 1 55 ? 13.594 26.734 14.891 1 98.81 55 ILE B O 1
ATOM 3200 N N . PHE B 1 56 ? 11.758 25.719 13.969 1 98.81 56 PHE B N 1
ATOM 3201 C CA . PHE B 1 56 ? 10.961 26.938 13.992 1 98.81 56 PHE B CA 1
ATOM 3202 C C . PHE B 1 56 ? 10.836 27.469 15.414 1 98.81 56 PHE B C 1
ATOM 3204 O O . PHE B 1 56 ? 11.023 28.672 15.648 1 98.81 56 PHE B O 1
ATOM 3211 N N . ALA B 1 57 ? 10.586 26.609 16.359 1 98.88 57 ALA B N 1
ATOM 3212 C CA . ALA B 1 57 ? 10.422 27 17.75 1 98.88 57 ALA B CA 1
ATOM 3213 C C . ALA B 1 57 ? 11.711 27.594 18.312 1 98.88 57 ALA B C 1
ATOM 3215 O O . ALA B 1 57 ? 11.695 28.609 19 1 98.88 57 ALA B O 1
ATOM 3216 N N . ALA B 1 58 ? 12.812 26.922 18 1 98.81 58 ALA B N 1
ATOM 3217 C CA . ALA B 1 58 ? 14.117 27.391 18.453 1 98.81 58 ALA B CA 1
ATOM 3218 C C . ALA B 1 58 ? 14.422 28.781 17.875 1 98.81 58 ALA B C 1
ATOM 3220 O O . ALA B 1 58 ? 14.859 29.672 18.609 1 98.81 58 ALA B O 1
ATOM 3221 N N . ARG B 1 59 ? 14.164 28.984 16.625 1 98.25 59 ARG B N 1
ATOM 3222 C CA . ARG B 1 59 ? 14.43 30.25 15.953 1 98.25 59 ARG B CA 1
ATOM 3223 C C . ARG B 1 59 ? 13.516 31.359 16.469 1 98.25 59 ARG B C 1
ATOM 3225 O O . ARG B 1 59 ? 13.867 32.531 16.438 1 98.25 59 ARG B O 1
ATOM 3232 N N . ALA B 1 60 ? 12.406 30.938 16.984 1 98.5 60 ALA B N 1
ATOM 3233 C CA . ALA B 1 60 ? 11.461 31.906 17.547 1 98.5 60 ALA B CA 1
ATOM 3234 C C . ALA B 1 60 ? 11.898 32.312 18.953 1 98.5 60 ALA B C 1
ATOM 3236 O O . ALA B 1 60 ? 11.289 33.219 19.562 1 98.5 60 ALA B O 1
ATOM 3237 N N . GLY B 1 61 ? 12.93 31.641 19.516 1 98.38 61 GLY B N 1
ATOM 3238 C CA . GLY B 1 61 ? 13.5 32.156 20.75 1 98.38 61 GLY B CA 1
ATOM 3239 C C . GLY B 1 61 ? 13.391 31.172 21.906 1 98.38 61 GLY B C 1
ATOM 3240 O O . GLY B 1 61 ? 13.773 31.484 23.031 1 98.38 61 GLY B O 1
ATOM 3241 N N . ALA B 1 62 ? 12.93 29.969 21.672 1 98.81 62 ALA B N 1
ATOM 3242 C CA . ALA B 1 62 ? 12.812 28.984 22.75 1 98.81 62 ALA B CA 1
ATOM 3243 C C . ALA B 1 62 ? 14.164 28.75 23.422 1 98.81 62 ALA B C 1
ATOM 3245 O O . ALA B 1 62 ? 15.195 28.672 22.75 1 98.81 62 ALA B O 1
ATOM 3246 N N . ARG B 1 63 ? 14.078 28.609 24.719 1 98.62 63 ARG B N 1
ATOM 3247 C CA . ARG B 1 63 ? 15.281 28.297 25.469 1 98.62 63 ARG B CA 1
ATOM 3248 C C . ARG B 1 63 ? 15.695 26.844 25.266 1 98.62 63 ARG B C 1
ATOM 3250 O O . ARG B 1 63 ? 16.891 26.531 25.203 1 98.62 63 ARG B O 1
ATOM 3257 N N . LYS B 1 64 ? 14.727 26.031 25.188 1 98.88 64 LYS B N 1
ATOM 3258 C CA . LYS B 1 64 ? 14.922 24.594 25.016 1 98.88 64 LYS B CA 1
ATOM 3259 C C . LYS B 1 64 ? 13.773 23.984 24.234 1 98.88 64 LYS B C 1
ATOM 3261 O O . LYS B 1 64 ? 12.609 24.344 24.422 1 98.88 64 LYS B O 1
ATOM 3266 N N . VAL B 1 65 ? 14.148 23.062 23.297 1 98.94 65 VAL B N 1
ATOM 3267 C CA . VAL B 1 65 ? 13.156 22.312 22.547 1 98.94 65 VAL B CA 1
ATOM 3268 C C . VAL B 1 65 ? 13.453 20.812 22.656 1 98.94 65 VAL B C 1
ATOM 3270 O O . VAL B 1 65 ? 14.555 20.359 22.328 1 98.94 65 VAL B O 1
ATOM 3273 N N . TYR B 1 66 ? 12.477 20.062 23.188 1 98.94 66 TYR B N 1
ATOM 3274 C CA . TYR B 1 66 ? 12.516 18.609 23.094 1 98.94 66 TYR B CA 1
ATOM 3275 C C . TYR B 1 66 ? 11.742 18.125 21.875 1 98.94 66 TYR B C 1
ATOM 3277 O O . TYR B 1 66 ? 10.523 18.312 21.797 1 98.94 66 TYR B O 1
ATOM 3285 N N . ALA B 1 67 ? 12.469 17.5 20.953 1 98.81 67 ALA B N 1
ATOM 3286 C CA . ALA B 1 67 ? 11.875 17 19.719 1 98.81 67 ALA B CA 1
ATOM 3287 C C . ALA B 1 67 ? 11.789 15.477 19.734 1 98.81 67 ALA B C 1
ATOM 3289 O O . ALA B 1 67 ? 12.805 14.789 19.641 1 98.81 67 ALA B O 1
ATOM 3290 N N . VAL B 1 68 ? 10.555 14.961 19.766 1 98.19 68 VAL B N 1
ATOM 3291 C CA . VAL B 1 68 ? 10.383 13.523 19.953 1 98.19 68 VAL B CA 1
ATOM 3292 C C . VAL B 1 68 ? 9.922 12.891 18.641 1 98.19 68 VAL B C 1
ATOM 3294 O O . VAL B 1 68 ? 8.984 13.367 18 1 98.19 68 VAL B O 1
ATOM 3297 N N . GLU B 1 69 ? 10.586 11.867 18.219 1 96.06 69 GLU B N 1
ATOM 3298 C CA . GLU B 1 69 ? 10.273 11.125 17 1 96.06 69 GLU B CA 1
ATOM 3299 C C . GLU B 1 69 ? 10.492 9.625 17.203 1 96.06 69 GLU B C 1
ATOM 3301 O O . GLU B 1 69 ? 11.562 9.203 17.641 1 96.06 69 GLU B O 1
ATOM 3306 N N . ALA B 1 70 ? 9.445 8.883 16.812 1 92.31 70 ALA B N 1
ATOM 3307 C CA . ALA B 1 70 ? 9.469 7.449 17.078 1 92.31 70 ALA B CA 1
ATOM 3308 C C . ALA B 1 70 ? 10.344 6.715 16.078 1 92.31 70 ALA B C 1
ATOM 3310 O O . ALA B 1 70 ? 11.008 5.727 16.422 1 92.31 70 ALA B O 1
ATOM 3311 N N . THR B 1 71 ? 10.359 7.152 14.844 1 89.62 71 THR B N 1
ATOM 3312 C CA . THR B 1 71 ? 11.008 6.402 13.773 1 89.62 71 THR B CA 1
ATOM 3313 C C . THR B 1 71 ? 12.469 6.824 13.625 1 89.62 71 THR B C 1
ATOM 3315 O O . THR B 1 71 ? 12.93 7.738 14.312 1 89.62 71 THR B O 1
ATOM 3318 N N . ASP B 1 72 ? 13.18 6.238 12.68 1 91.19 72 ASP B N 1
ATOM 3319 C CA . ASP B 1 72 ? 14.578 6.539 12.391 1 91.19 72 ASP B CA 1
ATOM 3320 C C . ASP B 1 72 ? 14.727 7.93 11.781 1 91.19 72 ASP B C 1
ATOM 3322 O O . ASP B 1 72 ? 15.844 8.445 11.656 1 91.19 72 ASP B O 1
ATOM 3326 N N . MET B 1 73 ? 13.633 8.531 11.516 1 93.81 73 MET B N 1
ATOM 3327 C CA . MET B 1 73 ? 13.695 9.914 11.055 1 93.81 73 MET B CA 1
ATOM 3328 C C . MET B 1 73 ? 14.391 10.797 12.086 1 93.81 73 MET B C 1
ATOM 3330 O O . MET B 1 73 ? 14.938 11.852 11.742 1 93.81 73 MET B O 1
ATOM 3334 N N . ALA B 1 74 ? 14.398 10.305 13.32 1 96.44 74 ALA B N 1
ATOM 3335 C CA . ALA B 1 74 ? 15.07 11.023 14.398 1 96.44 74 ALA B CA 1
ATOM 3336 C C . ALA B 1 74 ? 16.547 11.25 14.078 1 96.44 74 ALA B C 1
ATOM 3338 O O . ALA B 1 74 ? 17.109 12.281 14.445 1 96.44 74 ALA B O 1
ATOM 3339 N N . LYS B 1 75 ? 17.156 10.336 13.359 1 96.44 75 LYS B N 1
ATOM 3340 C CA . LYS B 1 75 ? 18.562 10.461 12.977 1 96.44 75 LYS B CA 1
ATOM 3341 C C . LYS B 1 75 ? 18.766 11.625 12.016 1 96.44 75 LYS B C 1
ATOM 3343 O O . LYS B 1 75 ? 19.703 12.414 12.18 1 96.44 75 LYS B O 1
ATOM 3348 N N . HIS B 1 76 ? 17.859 11.734 11.078 1 96.56 76 HIS B N 1
ATOM 3349 C CA . HIS B 1 76 ? 17.922 12.844 10.133 1 96.56 76 HIS B CA 1
ATOM 3350 C C . HIS B 1 76 ? 17.625 14.172 10.828 1 96.56 76 HIS B C 1
ATOM 3352 O O . HIS B 1 76 ? 18.25 15.188 10.508 1 96.56 76 HIS B O 1
ATOM 3358 N N . ALA B 1 77 ? 16.672 14.117 11.75 1 97.88 77 ALA B N 1
ATOM 3359 C CA . ALA B 1 77 ? 16.359 15.32 12.508 1 97.88 77 ALA B CA 1
ATOM 3360 C C . ALA B 1 77 ? 17.562 15.82 13.289 1 97.88 77 ALA B C 1
ATOM 3362 O O . ALA B 1 77 ? 17.844 17.016 13.305 1 97.88 77 ALA B O 1
ATOM 3363 N N . ARG B 1 78 ? 18.266 14.906 13.93 1 98.19 78 ARG B N 1
ATOM 3364 C CA . ARG B 1 78 ? 19.469 15.266 14.688 1 98.19 78 ARG B CA 1
ATOM 3365 C C . ARG B 1 78 ? 20.516 15.914 13.789 1 98.19 78 ARG B C 1
ATOM 3367 O O . ARG B 1 78 ? 21.109 16.922 14.148 1 98.19 78 ARG B O 1
ATOM 3374 N N . ARG B 1 79 ? 20.703 15.312 12.648 1 97.69 79 ARG B N 1
ATOM 3375 C CA . ARG B 1 79 ? 21.656 15.844 11.68 1 97.69 79 ARG B CA 1
ATOM 3376 C C . ARG B 1 79 ? 21.266 17.25 11.242 1 97.69 79 ARG B C 1
ATOM 3378 O O . ARG B 1 79 ? 22.109 18.141 11.172 1 97.69 79 ARG B O 1
ATOM 3385 N N . LEU B 1 80 ? 20.016 17.438 10.984 1 98.12 80 LEU B N 1
ATOM 3386 C CA . LEU B 1 80 ? 19.531 18.734 10.523 1 98.12 80 LEU B CA 1
ATOM 3387 C C . LEU B 1 80 ? 19.672 19.797 11.617 1 98.12 80 LEU B C 1
ATOM 3389 O O . LEU B 1 80 ? 20.156 20.906 11.359 1 98.12 80 LEU B O 1
ATOM 3393 N N . VAL B 1 81 ? 19.312 19.422 12.812 1 98.5 81 VAL B N 1
ATOM 3394 C CA . VAL B 1 81 ? 19.406 20.328 13.953 1 98.5 81 VAL B CA 1
ATOM 3395 C C . VAL B 1 81 ? 20.859 20.766 14.148 1 98.5 81 VAL B C 1
ATOM 3397 O O . VAL B 1 81 ? 21.141 21.969 14.312 1 98.5 81 VAL B O 1
ATOM 3400 N N . ALA B 1 82 ? 21.719 19.812 14.086 1 98.31 82 ALA B N 1
ATOM 3401 C CA . ALA B 1 82 ? 23.141 20.109 14.242 1 98.31 82 ALA B CA 1
ATOM 3402 C C . ALA B 1 82 ? 23.641 21.031 13.125 1 98.31 82 ALA B C 1
ATOM 3404 O O . ALA B 1 82 ? 24.375 21.984 13.383 1 98.31 82 ALA B O 1
ATOM 3405 N N . ALA B 1 83 ? 23.219 20.766 11.961 1 97.81 83 ALA B N 1
ATOM 3406 C CA . ALA B 1 83 ? 23.641 21.562 10.805 1 97.81 83 ALA B CA 1
ATOM 3407 C C . ALA B 1 83 ? 23.141 23 10.906 1 97.81 83 ALA B C 1
ATOM 3409 O O . ALA B 1 83 ? 23.75 23.906 10.344 1 97.81 83 ALA B O 1
ATOM 3410 N N . GLN B 1 84 ? 22.031 23.219 11.617 1 97.62 84 GLN B N 1
ATOM 3411 C CA . GLN B 1 84 ? 21.469 24.562 11.797 1 97.62 84 GLN B CA 1
ATOM 3412 C C . GLN B 1 84 ? 22.125 25.266 12.984 1 97.62 84 GLN B C 1
ATOM 3414 O O . GLN B 1 84 ? 21.75 26.406 13.305 1 97.62 84 GLN B O 1
ATOM 3419 N N . GLY B 1 85 ? 23.078 24.578 13.68 1 97.81 85 GLY B N 1
ATOM 3420 C CA . GLY B 1 85 ? 23.719 25.172 14.844 1 97.81 85 GLY B CA 1
ATOM 3421 C C . GLY B 1 85 ? 22.828 25.203 16.062 1 97.81 85 GLY B C 1
ATOM 3422 O O . GLY B 1 85 ? 22.984 26.078 16.922 1 97.81 85 GLY B O 1
ATOM 3423 N N . LEU B 1 86 ? 21.875 24.266 16.141 1 98.38 86 LEU B N 1
ATOM 3424 C CA . LEU B 1 86 ? 20.875 24.359 17.203 1 98.38 86 LEU B CA 1
ATOM 3425 C C . LEU B 1 86 ? 20.969 23.172 18.156 1 98.38 86 LEU B C 1
ATOM 3427 O O . LEU B 1 86 ? 20.031 22.891 18.891 1 98.38 86 LEU B O 1
ATOM 3431 N N . ALA B 1 87 ? 22.094 22.422 18.172 1 96.88 87 ALA B N 1
ATOM 3432 C CA . ALA B 1 87 ? 22.266 21.219 18.984 1 96.88 87 ALA B CA 1
ATOM 3433 C C . ALA B 1 87 ? 22.172 21.562 20.469 1 96.88 87 ALA B C 1
ATOM 3435 O O . ALA B 1 87 ? 21.875 20.688 21.297 1 96.88 87 ALA B O 1
ATOM 3436 N N . GLY B 1 88 ? 22.453 22.766 20.812 1 97.19 88 GLY B N 1
ATOM 3437 C CA . GLY B 1 88 ? 22.375 23.188 22.203 1 97.19 88 GLY B CA 1
ATOM 3438 C C . GLY B 1 88 ? 20.953 23.516 22.656 1 97.19 88 GLY B C 1
ATOM 3439 O O . GLY B 1 88 ? 20.641 23.469 23.844 1 97.19 88 GLY B O 1
ATOM 3440 N N . THR B 1 89 ? 20.125 23.859 21.781 1 98.5 89 THR B N 1
ATOM 3441 C CA . THR B 1 89 ? 18.766 24.312 22.078 1 98.5 89 THR B CA 1
ATOM 3442 C C . THR B 1 89 ? 17.766 23.188 21.812 1 98.5 89 THR B C 1
ATOM 3444 O O . THR B 1 89 ? 16.812 23.016 22.578 1 98.5 89 THR B O 1
ATOM 3447 N N . VAL B 1 90 ? 17.984 22.422 20.734 1 98.88 90 VAL B N 1
ATOM 3448 C CA . VAL B 1 90 ? 17.062 21.359 20.344 1 98.88 90 VAL B CA 1
ATOM 3449 C C . VAL B 1 90 ? 17.656 20 20.672 1 98.88 90 VAL B C 1
ATOM 3451 O O . VAL B 1 90 ? 18.75 19.656 20.219 1 98.88 90 VAL B O 1
ATOM 3454 N N . GLU B 1 91 ? 16.984 19.281 21.453 1 98.81 91 GLU B N 1
ATOM 3455 C CA . GLU B 1 91 ? 17.344 17.906 21.766 1 98.81 91 GLU B CA 1
ATOM 3456 C C . GLU B 1 91 ? 16.391 16.922 21.094 1 98.81 91 GLU B C 1
ATOM 3458 O O . GLU B 1 91 ? 15.203 16.891 21.422 1 98.81 91 GLU B O 1
ATOM 3463 N N . VAL B 1 92 ? 16.922 16.125 20.203 1 98.62 92 VAL B N 1
ATOM 3464 C CA . VAL B 1 92 ? 16.109 15.133 19.5 1 98.62 92 VAL B CA 1
ATOM 3465 C C . VAL B 1 92 ? 16.109 13.828 20.297 1 98.62 92 VAL B C 1
ATOM 3467 O O . VAL B 1 92 ? 17.172 13.289 20.625 1 98.62 92 VAL B O 1
ATOM 3470 N N . ILE B 1 93 ? 14.945 13.367 20.594 1 98.44 93 ILE B N 1
ATOM 3471 C CA . ILE B 1 93 ? 14.773 12.141 21.359 1 98.44 93 ILE B CA 1
ATOM 3472 C C . ILE B 1 93 ? 14.023 11.102 20.516 1 98.44 93 ILE B C 1
ATOM 3474 O O . ILE B 1 93 ? 12.891 11.344 20.094 1 98.44 93 ILE B O 1
ATOM 3478 N N . GLN B 1 94 ? 14.664 9.961 20.219 1 96.56 94 GLN B N 1
ATOM 3479 C CA . GLN B 1 94 ? 13.984 8.898 19.484 1 96.56 94 GLN B CA 1
ATOM 3480 C C . GLN B 1 94 ? 13.195 7.996 20.438 1 96.56 94 GLN B C 1
ATOM 3482 O O . GLN B 1 94 ? 13.781 7.328 21.281 1 96.56 94 GLN B O 1
ATOM 3487 N N . GLY B 1 95 ? 11.883 8.016 20.266 1 95.12 95 GLY B N 1
ATOM 3488 C CA . GLY B 1 95 ? 10.969 7.227 21.078 1 95.12 95 GLY B CA 1
ATOM 3489 C C . GLY B 1 95 ? 9.516 7.594 20.875 1 95.12 95 GLY B C 1
ATOM 3490 O O . GLY B 1 95 ? 9.203 8.555 20.172 1 95.12 95 GLY B O 1
ATOM 3491 N N . VAL B 1 96 ? 8.68 6.785 21.422 1 94.12 96 VAL B N 1
ATOM 3492 C CA . VAL B 1 96 ? 7.254 7.102 21.422 1 94.12 96 VAL B CA 1
ATOM 3493 C C . VAL B 1 96 ? 6.926 8 22.609 1 94.12 96 VAL B C 1
ATOM 3495 O O . VAL B 1 96 ? 7.465 7.812 23.703 1 94.12 96 VAL B O 1
ATOM 3498 N N . ILE B 1 97 ? 6.094 8.969 22.359 1 94.31 97 ILE B N 1
ATOM 3499 C CA . ILE B 1 97 ? 5.836 10.023 23.344 1 94.31 97 ILE B CA 1
ATOM 3500 C C . ILE B 1 97 ? 5.305 9.398 24.625 1 94.31 97 ILE B C 1
ATOM 3502 O O . ILE B 1 97 ? 5.566 9.906 25.719 1 94.31 97 ILE B O 1
ATOM 3506 N N . GLU B 1 98 ? 4.633 8.281 24.531 1 93.56 98 GLU B N 1
ATOM 3507 C CA . GLU B 1 98 ? 4.043 7.605 25.672 1 93.56 98 GLU B CA 1
ATOM 3508 C C . GLU B 1 98 ? 5.121 7.055 26.609 1 93.56 98 GLU B C 1
ATOM 3510 O O . GLU B 1 98 ? 4.895 6.91 27.812 1 93.56 98 GLU B O 1
ATOM 3515 N N . SER B 1 99 ? 6.293 6.859 26.047 1 95.06 99 SER B N 1
ATOM 3516 C CA . SER B 1 99 ? 7.328 6.184 26.828 1 95.06 99 SER B CA 1
ATOM 3517 C C . SER B 1 99 ? 8.469 7.133 27.172 1 95.06 99 SER B C 1
ATOM 3519 O O . SER B 1 99 ? 9.266 6.848 28.062 1 95.06 99 SER B O 1
ATOM 3521 N N . VAL B 1 100 ? 8.508 8.227 26.547 1 96.25 100 VAL B N 1
ATOM 3522 C CA . VAL B 1 100 ? 9.602 9.172 26.75 1 96.25 100 VAL B CA 1
ATOM 3523 C C . VAL B 1 100 ? 9.43 9.883 28.094 1 96.25 100 VAL B C 1
ATOM 3525 O O . VAL B 1 100 ? 8.305 10.094 28.547 1 96.25 100 VAL B O 1
ATOM 3528 N N . GLU B 1 101 ? 10.641 10.203 28.719 1 97.19 101 GLU B N 1
ATOM 3529 C CA . GLU B 1 101 ? 10.68 11.047 29.922 1 97.19 101 GLU B CA 1
A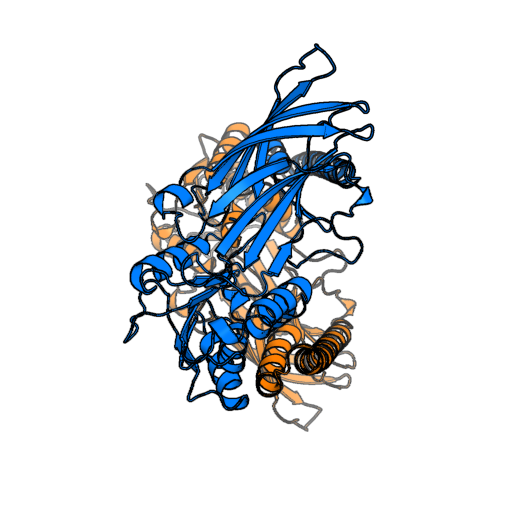TOM 3530 C C . GLU B 1 101 ? 11.477 12.32 29.672 1 97.19 101 GLU B C 1
ATOM 3532 O O . GLU B 1 101 ? 12.508 12.297 29 1 97.19 101 GLU B O 1
ATOM 3537 N N . LEU B 1 102 ? 10.922 13.391 30.125 1 97.88 102 LEU B N 1
ATOM 3538 C CA . LEU B 1 102 ? 11.609 14.672 30.047 1 97.88 102 LEU B CA 1
ATOM 3539 C C . LEU B 1 102 ? 12.062 15.133 31.422 1 97.88 102 LEU B C 1
ATOM 3541 O O . LEU B 1 102 ? 11.406 14.844 32.438 1 97.88 102 LEU B O 1
ATOM 3545 N N . PRO B 1 103 ? 13.125 15.844 31.531 1 97.69 103 PRO B N 1
ATOM 3546 C CA . PRO B 1 103 ? 13.641 16.297 32.812 1 97.69 103 PRO B CA 1
ATOM 3547 C C . PRO B 1 103 ? 12.852 17.484 33.375 1 97.69 103 PRO B C 1
ATOM 3549 O O . PRO B 1 103 ? 13.102 17.906 34.531 1 97.69 103 PRO B O 1
ATOM 3552 N N . GLU B 1 104 ? 11.914 18.109 32.656 1 98.25 104 GLU B N 1
ATOM 3553 C CA . GLU B 1 104 ? 11.102 19.25 33.062 1 98.25 104 GLU B CA 1
ATOM 3554 C C . GLU B 1 104 ? 9.789 19.297 32.312 1 98.25 104 GLU B C 1
ATOM 3556 O O . GLU B 1 104 ? 9.648 18.641 31.266 1 98.25 104 GLU B O 1
ATOM 3561 N N . GLN B 1 105 ? 8.82 20.031 32.875 1 98.5 105 GLN B N 1
ATOM 3562 C CA . GLN B 1 105 ? 7.602 20.328 32.156 1 98.5 105 GLN B CA 1
ATOM 3563 C C . GLN B 1 105 ? 7.844 21.406 31.094 1 98.5 105 GLN B C 1
ATOM 3565 O O . GLN B 1 105 ? 8.867 22.078 31.109 1 98.5 105 GLN B O 1
ATOM 3570 N N . VAL B 1 106 ? 6.895 21.516 30.234 1 98.88 106 VAL B N 1
ATOM 3571 C CA . VAL B 1 106 ? 7.133 22.406 29.109 1 98.88 106 VAL B CA 1
ATOM 3572 C C . VAL B 1 106 ? 6.066 23.5 29.078 1 98.88 106 VAL B C 1
ATOM 3574 O O . VAL B 1 106 ? 4.984 23.344 29.641 1 98.88 106 VAL B O 1
ATOM 3577 N N . ASP B 1 107 ? 6.359 24.609 28.391 1 98.88 107 ASP B N 1
ATOM 3578 C CA . ASP B 1 107 ? 5.457 25.75 28.266 1 98.88 107 ASP B CA 1
ATOM 3579 C C . ASP B 1 107 ? 4.539 25.609 27.047 1 98.88 107 ASP B C 1
ATOM 3581 O O . ASP B 1 107 ? 3.414 26.109 27.047 1 98.88 107 ASP B O 1
ATOM 3585 N N . ILE B 1 108 ? 5.09 25 26.047 1 98.94 108 ILE B N 1
ATOM 3586 C CA . ILE B 1 108 ? 4.398 24.891 24.766 1 98.94 108 ILE B CA 1
ATOM 3587 C C . ILE B 1 108 ? 4.566 23.484 24.203 1 98.94 108 ILE B C 1
ATOM 3589 O O . ILE B 1 108 ? 5.656 22.906 24.266 1 98.94 108 ILE B O 1
ATOM 3593 N N . ILE B 1 109 ? 3.5 22.922 23.688 1 98.94 109 ILE B N 1
ATOM 3594 C CA . ILE B 1 109 ? 3.57 21.719 22.859 1 98.94 109 ILE B CA 1
ATOM 3595 C C . ILE B 1 109 ? 3.162 22.047 21.422 1 98.94 109 ILE B C 1
ATOM 3597 O O . ILE B 1 109 ? 2.119 22.656 21.188 1 98.94 109 ILE B O 1
ATOM 3601 N N . ILE B 1 110 ? 3.988 21.766 20.5 1 98.88 110 ILE B N 1
ATOM 3602 C CA . ILE B 1 110 ? 3.713 21.938 19.078 1 98.88 110 ILE B CA 1
ATOM 3603 C C . ILE B 1 110 ? 3.734 20.578 18.375 1 98.88 110 ILE B C 1
ATOM 3605 O O . ILE B 1 110 ? 4.543 19.703 18.719 1 98.88 110 ILE B O 1
ATOM 3609 N N . SER B 1 111 ? 2.787 20.328 17.484 1 98.5 111 SER B N 1
ATOM 3610 C CA . SER B 1 111 ? 2.719 19.062 16.781 1 98.5 111 SER B CA 1
ATOM 3611 C C . SER B 1 111 ? 1.877 19.172 15.516 1 98.5 111 SER B C 1
ATOM 3613 O O . SER B 1 111 ? 0.876 19.891 15.492 1 98.5 111 SER B O 1
ATOM 3615 N N . GLU B 1 112 ? 2.314 18.547 14.461 1 96.31 112 GLU B N 1
ATOM 3616 C CA . GLU B 1 112 ? 1.479 18.312 13.289 1 96.31 112 GLU B CA 1
ATOM 3617 C C . GLU B 1 112 ? 0.828 16.938 13.344 1 96.31 112 GLU B C 1
ATOM 3619 O O . GLU B 1 112 ? 1.382 15.961 12.828 1 96.31 112 GLU B O 1
ATOM 3624 N N . TRP B 1 113 ? -0.383 16.844 13.883 1 95.44 113 TRP B N 1
ATOM 3625 C CA . TRP B 1 113 ? -0.97 15.555 14.227 1 95.44 113 TRP B CA 1
ATOM 3626 C C . TRP B 1 113 ? -2.137 15.219 13.305 1 95.44 113 TRP B C 1
ATOM 3628 O O . TRP B 1 113 ? -2.602 14.078 13.266 1 95.44 113 TRP B O 1
ATOM 3638 N N . MET B 1 114 ? -2.555 16.109 12.461 1 96.12 114 MET B N 1
ATOM 3639 C CA . MET B 1 114 ? -3.824 15.953 11.758 1 96.12 114 MET B CA 1
ATOM 3640 C C . MET B 1 114 ? -3.715 14.883 10.672 1 96.12 114 MET B C 1
ATOM 3642 O O . MET B 1 114 ? -2.656 14.711 10.062 1 96.12 114 MET B O 1
ATOM 3646 N N . GLY B 1 115 ? -4.797 14.258 10.414 1 94.19 115 GLY B N 1
ATOM 3647 C CA . GLY B 1 115 ? -4.977 13.367 9.281 1 94.19 115 GLY B CA 1
ATOM 3648 C C . GLY B 1 115 ? -6.176 13.719 8.422 1 94.19 115 GLY B C 1
ATOM 3649 O O . GLY B 1 115 ? -6.742 14.805 8.555 1 94.19 115 GLY B O 1
ATOM 3650 N N . TYR B 1 116 ? -6.527 12.773 7.516 1 93.75 116 TYR B N 1
ATOM 3651 C CA . TYR B 1 116 ? -7.688 13 6.66 1 93.75 116 TYR B CA 1
ATOM 3652 C C . TYR B 1 116 ? -8.93 13.281 7.492 1 93.75 116 TYR B C 1
ATOM 3654 O O . TYR B 1 116 ? -9.195 12.594 8.484 1 93.75 116 TYR B O 1
ATOM 3662 N N . PHE B 1 117 ? -9.602 14.305 7.109 1 96.88 117 PHE B N 1
ATOM 3663 C CA . PHE B 1 117 ? -10.812 14.727 7.805 1 96.88 117 PHE B CA 1
ATOM 3664 C C . PHE B 1 117 ? -10.547 14.891 9.297 1 96.88 117 PHE B C 1
ATOM 3666 O O . PHE B 1 117 ? -11.367 14.492 10.125 1 96.88 117 PHE B O 1
ATOM 3673 N N . LEU B 1 118 ? -9.344 15.234 9.672 1 96.88 118 LEU B N 1
ATOM 3674 C CA . LEU B 1 118 ? -8.844 15.695 10.961 1 96.88 118 LEU B CA 1
ATOM 3675 C C . LEU B 1 118 ? -8.414 14.523 11.836 1 96.88 118 LEU B C 1
ATOM 3677 O O . LEU B 1 118 ? -7.297 14.508 12.359 1 96.88 118 LEU B O 1
ATOM 3681 N N . LEU B 1 119 ? -9.258 13.508 11.891 1 93.19 119 LEU B N 1
ATOM 3682 C CA . LEU B 1 119 ? -9.078 12.562 12.984 1 93.19 119 LEU B CA 1
ATOM 3683 C C . LEU B 1 119 ? -8.5 11.25 12.477 1 93.19 119 LEU B C 1
ATOM 3685 O O . LEU B 1 119 ? -8.133 10.375 13.266 1 93.19 119 LEU B O 1
ATOM 3689 N N . ARG B 1 120 ? -8.391 11.172 11.188 1 85.69 120 ARG B N 1
ATOM 3690 C CA . ARG B 1 120 ? -7.777 9.961 10.664 1 85.69 120 ARG B CA 1
ATOM 3691 C C . ARG B 1 120 ? -6.32 9.844 11.102 1 85.69 120 ARG B C 1
ATOM 3693 O O . ARG B 1 120 ? -5.648 10.859 11.297 1 85.69 120 ARG B O 1
ATOM 3700 N N . GLU B 1 121 ? -5.73 8.625 11.328 1 77.94 121 GLU B N 1
ATOM 3701 C CA . GLU B 1 121 ? -4.398 8.25 11.789 1 77.94 121 GLU B CA 1
ATOM 3702 C C . GLU B 1 121 ? -4.32 8.25 13.312 1 77.94 121 GLU B C 1
ATOM 3704 O O . GLU B 1 121 ? -3.393 7.684 13.891 1 77.94 121 GLU B O 1
ATOM 3709 N N . SER B 1 122 ? -5.156 8.984 14.078 1 79.69 122 SER B N 1
ATOM 3710 C CA . SER B 1 122 ? -5.328 8.922 15.531 1 79.69 122 SER B CA 1
ATOM 3711 C C . SER B 1 122 ? -4.07 9.383 16.25 1 79.69 122 SER B C 1
ATOM 3713 O O . SER B 1 122 ? -3.701 8.812 17.281 1 79.69 122 SER B O 1
ATOM 3715 N N . MET B 1 123 ? -3.4 10.391 15.641 1 88.25 123 MET B N 1
ATOM 3716 C CA . MET B 1 123 ? -2.166 10.891 16.234 1 88.25 123 MET B CA 1
ATOM 3717 C C . MET B 1 123 ? -2.467 11.883 17.359 1 88.25 123 MET B C 1
ATOM 3719 O O . MET B 1 123 ? -1.614 12.141 18.203 1 88.25 123 MET B O 1
ATOM 3723 N N . LEU B 1 124 ? -3.652 12.406 17.406 1 94.5 124 LEU B N 1
ATOM 3724 C CA . LEU B 1 124 ? -4.027 13.367 18.438 1 94.5 124 LEU B CA 1
ATOM 3725 C C . LEU B 1 124 ? -3.988 12.734 19.828 1 94.5 124 LEU B C 1
ATOM 3727 O O . LEU B 1 124 ? -3.732 13.414 20.812 1 94.5 124 LEU B O 1
ATOM 3731 N N . ASP B 1 125 ? -4.152 11.414 19.938 1 94.5 125 ASP B N 1
ATOM 3732 C CA . ASP B 1 125 ? -4.035 10.703 21.203 1 94.5 125 ASP B CA 1
ATOM 3733 C C . ASP B 1 125 ? -2.688 10.984 21.859 1 94.5 125 ASP B C 1
ATOM 3735 O O . ASP B 1 125 ? -2.629 11.312 23.047 1 94.5 125 ASP B O 1
ATOM 3739 N N . SER B 1 126 ? -1.693 10.891 21.062 1 94.88 126 SER B N 1
ATOM 3740 C CA . SER B 1 126 ? -0.34 11.062 21.578 1 94.88 126 SER B CA 1
ATOM 3741 C C . SER B 1 126 ? -0.105 12.5 22.047 1 94.88 126 SER B C 1
ATOM 3743 O O . SER B 1 126 ? 0.601 12.727 23.031 1 94.88 126 SER B O 1
ATOM 3745 N N . VAL B 1 127 ? -0.665 13.422 21.359 1 97.5 127 VAL B N 1
ATOM 3746 C CA . VAL B 1 127 ? -0.516 14.82 21.734 1 97.5 127 VAL B CA 1
ATOM 3747 C C . VAL B 1 127 ? -1.198 15.07 23.078 1 97.5 127 VAL B C 1
ATOM 3749 O O . VAL B 1 127 ? -0.654 15.773 23.938 1 97.5 127 VAL B O 1
ATOM 3752 N N . LEU B 1 128 ? -2.357 14.477 23.234 1 97.81 128 LEU B N 1
ATOM 3753 C CA . LEU B 1 128 ? -3.078 14.656 24.484 1 97.81 128 LEU B CA 1
ATOM 3754 C C . LEU B 1 128 ? -2.344 13.977 25.641 1 97.81 128 LEU B C 1
ATOM 3756 O O . LEU B 1 128 ? -2.316 14.492 26.75 1 97.81 128 LEU B O 1
ATOM 3760 N N . VAL B 1 129 ? -1.75 12.844 25.344 1 97.62 129 VAL B N 1
ATOM 3761 C CA . VAL B 1 129 ? -0.924 12.18 26.344 1 97.62 129 VAL B CA 1
ATOM 3762 C C . VAL B 1 129 ? 0.237 13.094 26.75 1 97.62 129 VAL B C 1
ATOM 3764 O O . VAL B 1 129 ? 0.513 13.281 27.938 1 97.62 129 VAL B O 1
ATOM 3767 N N . ALA B 1 130 ? 0.874 13.664 25.797 1 98.5 130 ALA B N 1
ATOM 3768 C CA . ALA B 1 130 ? 1.98 14.586 26.047 1 98.5 130 ALA B CA 1
ATOM 3769 C C . ALA B 1 130 ? 1.517 15.789 26.859 1 98.5 130 ALA B C 1
ATOM 3771 O O . ALA B 1 130 ? 2.195 16.203 27.797 1 98.5 130 ALA B O 1
ATOM 3772 N N . ARG B 1 131 ? 0.378 16.328 26.469 1 98.69 131 ARG B N 1
ATOM 3773 C CA . ARG B 1 131 ? -0.193 17.469 27.188 1 98.69 131 ARG B CA 1
ATOM 3774 C C . ARG B 1 131 ? -0.406 17.156 28.656 1 98.69 131 ARG B C 1
ATOM 3776 O O . ARG B 1 131 ? 0.03 17.906 29.531 1 98.69 131 ARG B O 1
ATOM 3783 N N . ASN B 1 132 ? -1.012 16.031 28.906 1 98.12 132 ASN B N 1
ATOM 3784 C CA . ASN B 1 132 ? -1.353 15.641 30.266 1 98.12 132 ASN B CA 1
ATOM 3785 C C . ASN B 1 132 ? -0.105 15.359 31.094 1 98.12 132 ASN B C 1
ATOM 3787 O O . ASN B 1 132 ? -0.084 15.617 32.312 1 98.12 132 ASN B O 1
ATOM 3791 N N . LYS B 1 133 ? 0.883 14.914 30.453 1 97.94 133 LYS B N 1
ATOM 3792 C CA . LYS B 1 133 ? 2.084 14.469 31.156 1 97.94 133 LYS B CA 1
ATOM 3793 C C . LYS B 1 133 ? 3.07 15.625 31.344 1 97.94 133 LYS B C 1
ATOM 3795 O O . LYS B 1 133 ? 3.736 15.719 32.375 1 97.94 133 LYS B O 1
ATOM 3800 N N . PHE B 1 134 ? 3.156 16.5 30.328 1 98.69 134 PHE B N 1
ATOM 3801 C CA . PHE B 1 134 ? 4.352 17.344 30.312 1 98.69 134 PHE B CA 1
ATOM 3802 C C . PHE B 1 134 ? 3.977 18.812 30.328 1 98.69 134 PHE B C 1
ATOM 3804 O O . PHE B 1 134 ? 4.805 19.672 30.656 1 98.69 134 PHE B O 1
ATOM 3811 N N . LEU B 1 135 ? 2.775 19.188 29.891 1 98.81 135 LEU B N 1
ATOM 3812 C CA . LEU B 1 135 ? 2.445 20.609 29.734 1 98.81 135 LEU B CA 1
ATOM 3813 C C . LEU B 1 135 ? 2.215 21.266 31.078 1 98.81 135 LEU B C 1
ATOM 3815 O O . LEU B 1 135 ? 1.492 20.719 31.922 1 98.81 135 LEU B O 1
ATOM 3819 N N . LYS B 1 136 ? 2.83 22.406 31.328 1 98.56 136 LYS B N 1
ATOM 3820 C CA . LYS B 1 136 ? 2.596 23.188 32.531 1 98.56 136 LYS B CA 1
ATOM 3821 C C . LYS B 1 136 ? 1.151 23.672 32.625 1 98.56 136 LYS B C 1
ATOM 3823 O O . LYS B 1 136 ? 0.51 23.891 31.578 1 98.56 136 LYS B O 1
ATOM 3828 N N . PRO B 1 137 ? 0.682 23.844 33.875 1 97.69 137 PRO B N 1
ATOM 3829 C CA . PRO B 1 137 ? -0.6 24.547 33.969 1 97.69 137 PRO B CA 1
ATOM 3830 C C . PRO B 1 137 ? -0.592 25.875 33.219 1 97.69 137 PRO B C 1
ATOM 3832 O O . PRO B 1 137 ? 0.327 26.688 33.406 1 97.69 137 PRO B O 1
ATOM 3835 N N . GLY B 1 138 ? -1.529 26.047 32.344 1 97.75 138 GLY B N 1
ATOM 3836 C CA . GLY B 1 138 ? -1.615 27.281 31.594 1 97.75 138 GLY B CA 1
ATOM 3837 C C . GLY B 1 138 ? -0.769 27.266 30.328 1 97.75 138 GLY B C 1
ATOM 3838 O O . GLY B 1 138 ? -0.737 28.234 29.594 1 97.75 138 GLY B O 1
ATOM 3839 N N . GLY B 1 139 ? -0.034 26.188 30.078 1 98.69 139 GLY B N 1
ATOM 3840 C CA . GLY B 1 139 ? 0.782 26.062 28.891 1 98.69 139 GLY B CA 1
ATOM 3841 C C . GLY B 1 139 ? -0.03 26.094 27.609 1 98.69 139 GLY B C 1
ATOM 3842 O O . GLY B 1 139 ? -1.259 26 27.641 1 98.69 139 GLY B O 1
ATOM 3843 N N . ALA B 1 140 ? 0.654 26.266 26.5 1 98.88 140 ALA B N 1
ATOM 3844 C CA . ALA B 1 140 ? -0.028 26.484 25.219 1 98.88 140 ALA B CA 1
ATOM 3845 C C . ALA B 1 140 ? 0.15 25.297 24.297 1 98.88 140 ALA B C 1
ATOM 3847 O O . ALA B 1 140 ? 1.124 24.547 24.406 1 98.88 140 ALA B O 1
ATOM 3848 N N . LEU B 1 141 ? -0.832 25.141 23.422 1 98.81 141 LEU B N 1
ATOM 3849 C CA . LEU B 1 141 ? -0.752 24.141 22.359 1 98.81 141 LEU B CA 1
ATOM 3850 C C . LEU B 1 141 ? -0.727 24.812 20.984 1 98.81 141 LEU B C 1
ATOM 3852 O O . LEU B 1 141 ? -1.447 25.797 20.75 1 98.81 141 LEU B O 1
ATOM 3856 N N . TYR B 1 142 ? 0.08 24.344 20.141 1 98.81 142 TYR B N 1
ATOM 3857 C CA . TYR B 1 142 ? 0.178 24.781 18.75 1 98.81 142 TYR B CA 1
ATOM 3858 C C . TYR B 1 142 ? 0.029 23.609 17.797 1 98.81 142 TYR B C 1
ATOM 3860 O O . TYR B 1 142 ? 0.994 22.875 17.531 1 98.81 142 TYR B O 1
ATOM 3868 N N . PRO B 1 143 ? -1.16 23.453 17.188 1 98.75 143 PRO B N 1
ATOM 3869 C CA . PRO B 1 143 ? -2.354 24.297 17.297 1 98.75 143 PRO B CA 1
ATOM 3870 C C . PRO B 1 143 ? -3.135 24.047 18.594 1 98.75 143 PRO B C 1
ATOM 3872 O O . PRO B 1 143 ? -2.957 23.016 19.234 1 98.75 143 PRO B O 1
ATOM 3875 N N . SER B 1 144 ? -4.043 24.984 18.875 1 98.81 144 SER B N 1
ATOM 3876 C CA . SER B 1 144 ? -4.77 24.938 20.141 1 98.81 144 SER B CA 1
ATOM 3877 C C . SER B 1 144 ? -6.23 24.547 19.922 1 98.81 144 SER B C 1
ATOM 3879 O O . SER B 1 144 ? -6.91 24.109 20.844 1 98.81 144 SER B O 1
ATOM 3881 N N . HIS B 1 145 ? -6.75 24.781 18.734 1 98.75 145 HIS B N 1
ATOM 3882 C CA . HIS B 1 145 ? -8.148 24.5 18.406 1 98.75 145 HIS B CA 1
ATOM 3883 C C . HIS B 1 145 ? -8.266 23.844 17.031 1 98.75 145 HIS B C 1
ATOM 3885 O O . HIS B 1 145 ? -7.406 24.031 16.172 1 98.75 145 HIS B O 1
ATOM 3891 N N . ALA B 1 146 ? -9.266 23.094 16.844 1 98.69 146 ALA B N 1
ATOM 3892 C CA . ALA B 1 146 ? -9.562 22.438 15.57 1 98.69 146 ALA B CA 1
ATOM 3893 C C . ALA B 1 146 ? -11.062 22.406 15.305 1 98.69 146 ALA B C 1
ATOM 3895 O O . ALA B 1 146 ? -11.859 22.328 16.234 1 98.69 146 ALA B O 1
ATOM 3896 N N . ARG B 1 147 ? -11.453 22.5 14.062 1 98.56 147 ARG B N 1
ATOM 3897 C CA . ARG B 1 147 ? -12.844 22.375 13.656 1 98.56 147 ARG B CA 1
ATOM 3898 C C . ARG B 1 147 ? -12.984 21.484 12.422 1 98.56 147 ARG B C 1
ATOM 3900 O O . ARG B 1 147 ? -12.094 21.453 11.57 1 98.56 147 ARG B O 1
ATOM 3907 N N . MET B 1 148 ? -14.062 20.797 12.328 1 98.5 148 MET B N 1
ATOM 3908 C CA . MET B 1 148 ? -14.422 19.969 11.18 1 98.5 148 MET B CA 1
ATOM 3909 C C . MET B 1 148 ? -15.625 20.531 10.445 1 98.5 148 MET B C 1
ATOM 3911 O O . MET B 1 148 ? -16.562 21.016 11.078 1 98.5 148 MET B O 1
ATOM 3915 N N . PHE B 1 149 ? -15.586 20.391 9.141 1 98.69 149 PHE B N 1
ATOM 3916 C CA . PHE B 1 149 ? -16.641 20.984 8.32 1 98.69 149 PHE B CA 1
ATOM 3917 C C . PHE B 1 149 ? -17.156 19.969 7.305 1 98.69 149 PHE B C 1
ATOM 3919 O O . PHE B 1 149 ? -16.469 19.016 6.953 1 98.69 149 PHE B O 1
ATOM 3926 N N . LEU B 1 150 ? -18.375 20.219 6.828 1 98.44 150 LEU B N 1
ATOM 3927 C CA . LEU B 1 150 ? -19.031 19.469 5.762 1 98.44 150 LEU B CA 1
ATOM 3928 C C . LEU B 1 150 ? -19.703 20.422 4.777 1 98.44 150 LEU B C 1
ATOM 3930 O O . LEU B 1 150 ? -20.359 21.391 5.184 1 98.44 150 LEU B O 1
ATOM 3934 N N . ALA B 1 151 ? -19.547 20.172 3.51 1 98.38 151 ALA B N 1
ATOM 3935 C CA . ALA B 1 151 ? -20.156 21.016 2.49 1 98.38 151 ALA B CA 1
ATOM 3936 C C . ALA B 1 151 ? -20.781 20.172 1.378 1 98.38 151 ALA B C 1
ATOM 3938 O O . ALA B 1 151 ? -20.203 19.156 0.972 1 98.38 151 ALA B O 1
ATOM 3939 N N . PRO B 1 152 ? -21.906 20.578 0.891 1 98.25 152 PRO B N 1
ATOM 3940 C CA . PRO B 1 152 ? -22.469 19.906 -0.283 1 98.25 152 PRO B CA 1
ATOM 3941 C C . PRO B 1 152 ? -21.766 20.312 -1.582 1 98.25 152 PRO B C 1
ATOM 3943 O O . PRO B 1 152 ? -21.547 21.5 -1.827 1 98.25 152 PRO B O 1
ATOM 3946 N N . ILE B 1 153 ? -21.453 19.359 -2.406 1 98.25 153 ILE B N 1
ATOM 3947 C CA . ILE B 1 153 ? -20.734 19.703 -3.635 1 98.25 153 ILE B CA 1
ATOM 3948 C C . ILE B 1 153 ? -21.328 18.922 -4.809 1 98.25 153 ILE B C 1
ATOM 3950 O O . ILE B 1 153 ? -22.031 17.922 -4.609 1 98.25 153 ILE B O 1
ATOM 3954 N N . THR B 1 154 ? -21.016 19.453 -5.961 1 96.69 154 THR B N 1
ATOM 3955 C CA . THR B 1 154 ? -21.219 18.703 -7.199 1 96.69 154 THR B CA 1
ATOM 3956 C C . THR B 1 154 ? -19.875 18.219 -7.754 1 96.69 154 THR B C 1
ATOM 3958 O O . THR B 1 154 ? -18.844 18.844 -7.512 1 96.69 154 THR B O 1
ATOM 3961 N N . THR B 1 155 ? -19.891 17.047 -8.289 1 94.81 155 THR B N 1
ATOM 3962 C CA . THR B 1 155 ? -18.656 16.484 -8.859 1 94.81 155 THR B CA 1
ATOM 3963 C C . THR B 1 155 ? -18.984 15.469 -9.945 1 94.81 155 THR B C 1
ATOM 3965 O O . THR B 1 155 ? -20.016 14.789 -9.875 1 94.81 155 THR B O 1
ATOM 3968 N N . ASN B 1 156 ? -18.094 15.367 -10.922 1 89.19 156 ASN B N 1
ATOM 3969 C CA . ASN B 1 156 ? -18.266 14.367 -11.961 1 89.19 156 ASN B CA 1
ATOM 3970 C C . ASN B 1 156 ? -17.641 13.023 -11.562 1 89.19 156 ASN B C 1
ATOM 3972 O O . ASN B 1 156 ? -17.766 12.039 -12.289 1 89.19 156 ASN B O 1
ATOM 3976 N N . GLN B 1 157 ? -17.078 12.961 -10.453 1 88.56 157 GLN B N 1
ATOM 3977 C CA . GLN B 1 157 ? -16.406 11.75 -9.992 1 88.56 157 GLN B CA 1
ATOM 3978 C C . GLN B 1 157 ? -17.422 10.664 -9.641 1 88.56 157 GLN B C 1
ATOM 3980 O O . GLN B 1 157 ? -17.109 9.477 -9.742 1 88.56 157 GLN B O 1
ATOM 3985 N N . THR B 1 158 ? -18.609 11.117 -9.281 1 86 158 THR B N 1
ATOM 3986 C CA . THR B 1 158 ? -19.641 10.156 -8.922 1 86 158 THR B CA 1
ATOM 3987 C C . THR B 1 158 ? -20.016 9.289 -10.117 1 86 158 THR B C 1
ATOM 3989 O O . THR B 1 158 ? -20.109 8.07 -10 1 86 158 THR B O 1
ATOM 3992 N N . GLN B 1 159 ? -20.156 9.953 -11.18 1 85.44 159 GLN B N 1
ATOM 3993 C CA . GLN B 1 159 ? -20.484 9.227 -12.398 1 85.44 159 GLN B CA 1
ATOM 3994 C C . GLN B 1 159 ? -19.375 8.266 -12.797 1 85.44 159 GLN B C 1
ATOM 3996 O O . GLN B 1 159 ? -19.641 7.133 -13.203 1 85.44 159 GLN B O 1
ATOM 4001 N N . ARG B 1 160 ? -18.203 8.719 -12.664 1 87.5 160 ARG B N 1
ATOM 4002 C CA . ARG B 1 160 ? -17.062 7.883 -12.992 1 87.5 160 ARG B CA 1
ATOM 4003 C C . ARG B 1 160 ? -16.984 6.66 -12.086 1 87.5 160 ARG B C 1
ATOM 4005 O O . ARG B 1 160 ? -16.766 5.543 -12.555 1 87.5 160 ARG B O 1
ATOM 4012 N N . ARG B 1 161 ? -17.219 6.867 -10.867 1 88.06 161 ARG B N 1
ATOM 4013 C CA . ARG B 1 161 ? -17.172 5.781 -9.898 1 88.06 161 ARG B CA 1
ATOM 4014 C C . ARG B 1 161 ? -18.281 4.773 -10.148 1 88.06 161 ARG B C 1
ATOM 4016 O O . ARG B 1 161 ? -18.078 3.564 -10.016 1 88.06 161 ARG B O 1
ATOM 4023 N N . GLN B 1 162 ? -19.391 5.285 -10.523 1 87.06 162 GLN B N 1
ATOM 4024 C CA . GLN B 1 162 ? -20.516 4.406 -10.859 1 87.06 162 GLN B CA 1
ATOM 4025 C C . GLN B 1 162 ? -20.203 3.58 -12.102 1 87.06 162 GLN B C 1
ATOM 4027 O O . GLN B 1 162 ? -20.531 2.393 -12.164 1 87.06 162 GLN B O 1
ATOM 4032 N N . ALA B 1 163 ? -19.609 4.266 -13.008 1 90.5 163 ALA B N 1
ATOM 4033 C CA . ALA B 1 163 ? -19.219 3.559 -14.227 1 90.5 163 ALA B CA 1
ATOM 4034 C C . ALA B 1 163 ? -18.203 2.469 -13.93 1 90.5 163 ALA B C 1
ATOM 4036 O O . ALA B 1 163 ? -18.266 1.373 -14.492 1 90.5 163 ALA B O 1
ATOM 4037 N N . GLU B 1 164 ? -17.344 2.797 -13.086 1 89.94 164 GLU B N 1
ATOM 4038 C CA . GLU B 1 164 ? -16.328 1.821 -12.688 1 89.94 164 GLU B CA 1
ATOM 4039 C C . GLU B 1 164 ? -16.953 0.64 -11.953 1 89.94 164 GLU B C 1
ATOM 4041 O O . GLU B 1 164 ? -16.562 -0.509 -12.172 1 89.94 164 GLU B O 1
ATOM 4046 N N . LEU B 1 165 ? -17.875 0.909 -11.109 1 90.38 165 LEU B N 1
ATOM 4047 C CA . LEU B 1 165 ? -18.609 -0.15 -10.414 1 90.38 165 LEU B CA 1
ATOM 4048 C C . LEU B 1 165 ? -19.328 -1.056 -11.406 1 90.38 165 LEU B C 1
ATOM 4050 O O . LEU B 1 165 ? -19.234 -2.281 -11.312 1 90.38 165 LEU B O 1
ATOM 4054 N N . GLU B 1 166 ? -19.938 -0.437 -12.336 1 92.19 166 GLU B N 1
ATOM 4055 C CA . GLU B 1 166 ? -20.656 -1.205 -13.352 1 92.19 166 GLU B CA 1
ATOM 4056 C C . GLU B 1 166 ? -19.688 -2.055 -14.18 1 92.19 166 GLU B C 1
ATOM 4058 O O . GLU B 1 166 ? -19.984 -3.215 -14.477 1 92.19 166 GLU B O 1
ATOM 4063 N N . ALA B 1 167 ? -18.656 -1.46 -14.492 1 93.62 167 ALA B N 1
ATOM 4064 C CA . ALA B 1 167 ? -17.641 -2.193 -15.234 1 93.62 167 ALA B CA 1
ATOM 4065 C C . ALA B 1 167 ? -17.125 -3.385 -14.438 1 93.62 167 ALA B C 1
ATOM 4067 O O . ALA B 1 167 ? -16.891 -4.461 -14.992 1 93.62 167 ALA B O 1
ATOM 4068 N N . ALA B 1 168 ? -16.938 -3.199 -13.188 1 92.31 168 ALA B N 1
ATOM 4069 C CA . ALA B 1 168 ? -16.484 -4.281 -12.312 1 92.31 168 ALA B CA 1
ATOM 4070 C C . ALA B 1 168 ? -17.5 -5.418 -12.273 1 92.31 168 ALA B C 1
ATOM 4072 O O . ALA B 1 168 ? -17.125 -6.594 -12.328 1 92.31 168 ALA B O 1
ATOM 4073 N N . VAL B 1 169 ? -18.734 -5.059 -12.227 1 93.5 169 VAL B N 1
ATOM 4074 C CA . VAL B 1 169 ? -19.812 -6.047 -12.18 1 93.5 169 VAL B CA 1
ATOM 4075 C C . VAL B 1 169 ? -19.859 -6.816 -13.5 1 93.5 169 VAL B C 1
ATOM 4077 O O . VAL B 1 169 ? -19.969 -8.047 -13.508 1 93.5 169 VAL B O 1
ATOM 4080 N N . ASP B 1 170 ? -19.719 -6.078 -14.547 1 95.56 170 ASP B N 1
ATOM 4081 C CA . ASP B 1 170 ? -19.688 -6.715 -15.859 1 95.56 170 ASP B CA 1
ATOM 4082 C C . ASP B 1 170 ? -18.469 -7.633 -15.992 1 95.56 170 ASP B C 1
ATOM 4084 O O . ASP B 1 170 ? -18.578 -8.742 -16.516 1 95.56 170 ASP B O 1
ATOM 4088 N N . GLY B 1 171 ? -17.391 -7.117 -15.547 1 95.81 171 GLY B N 1
ATOM 4089 C CA . GLY B 1 171 ? -16.188 -7.938 -15.562 1 95.81 171 GLY B CA 1
ATOM 4090 C C . GLY B 1 171 ? -16.344 -9.227 -14.781 1 95.81 171 GLY B C 1
ATOM 4091 O O . GLY B 1 171 ? -15.836 -10.273 -15.195 1 95.81 171 GLY B O 1
ATOM 4092 N N . TRP B 1 172 ? -16.984 -9.148 -13.688 1 96.69 172 TRP B N 1
ATOM 4093 C CA . TRP B 1 172 ? -17.25 -10.336 -12.883 1 96.69 172 TRP B CA 1
ATOM 4094 C C . TRP B 1 172 ? -18.094 -11.336 -13.656 1 96.69 172 TRP B C 1
ATOM 4096 O O . TRP B 1 172 ? -17.812 -12.539 -13.648 1 96.69 172 TRP B O 1
ATOM 4106 N N . SER B 1 173 ? -19.141 -10.891 -14.328 1 96.94 173 SER B N 1
ATOM 4107 C CA . SER B 1 173 ? -20 -11.758 -15.125 1 96.94 173 SER B CA 1
ATOM 4108 C C . SER B 1 173 ? -19.219 -12.492 -16.203 1 96.94 173 SER B C 1
ATOM 4110 O O . SER B 1 173 ? -19.391 -13.688 -16.406 1 96.94 173 SER B O 1
ATOM 4112 N N . ASP B 1 174 ? -18.375 -11.758 -16.844 1 97.12 174 ASP B N 1
ATOM 4113 C CA . ASP B 1 174 ? -17.516 -12.359 -17.859 1 97.12 174 ASP B CA 1
ATOM 4114 C C . ASP B 1 174 ? -16.594 -13.406 -17.234 1 97.12 174 ASP B C 1
ATOM 4116 O O . ASP B 1 174 ? -16.406 -14.492 -17.797 1 97.12 174 ASP B O 1
ATOM 4120 N N . PHE B 1 175 ? -16.109 -13.078 -16.156 1 97.25 175 PHE B N 1
ATOM 4121 C CA . PHE B 1 175 ? -15.219 -13.969 -15.43 1 97.25 175 PHE B CA 1
ATOM 4122 C C . PHE B 1 175 ? -15.922 -15.266 -15.062 1 97.25 175 PHE B C 1
ATOM 4124 O O . PHE B 1 175 ? -15.391 -16.359 -15.297 1 97.25 175 PHE B O 1
ATOM 4131 N N . VAL B 1 176 ? -17.078 -15.156 -14.492 1 97.5 176 VAL B N 1
ATOM 4132 C CA . VAL B 1 176 ? -17.875 -16.328 -14.102 1 97.5 176 VAL B CA 1
ATOM 4133 C C . VAL B 1 176 ? -18.156 -17.203 -15.32 1 97.5 176 VAL B C 1
ATOM 4135 O O . VAL B 1 176 ? -17.984 -18.422 -15.266 1 97.5 176 VAL B O 1
ATOM 4138 N N . ARG B 1 177 ? -18.484 -16.578 -16.406 1 97.25 177 ARG B N 1
ATOM 4139 C CA . ARG B 1 177 ? -18.75 -17.297 -17.641 1 97.25 177 ARG B CA 1
ATOM 4140 C C . ARG B 1 177 ? -17.5 -18.031 -18.125 1 97.25 177 ARG B C 1
ATOM 4142 O O . ARG B 1 177 ? -17.562 -19.203 -18.5 1 97.25 177 ARG B O 1
ATOM 4149 N N . GLU B 1 178 ? -16.406 -17.406 -18.109 1 96.44 178 GLU B N 1
ATOM 4150 C CA . GLU B 1 178 ? -15.156 -17.984 -18.609 1 96.44 178 GLU B CA 1
ATOM 4151 C C . GLU B 1 178 ? -14.703 -19.156 -17.75 1 96.44 178 GLU B C 1
ATOM 4153 O O . GLU B 1 178 ? -14.297 -20.203 -18.266 1 96.44 178 GLU B O 1
ATOM 4158 N N . VAL B 1 179 ? -14.766 -18.969 -16.453 1 96.94 179 VAL B N 1
ATOM 4159 C CA . VAL B 1 179 ? -14.344 -20.031 -15.555 1 96.94 179 VAL B CA 1
ATOM 4160 C C . VAL B 1 179 ? -15.227 -21.266 -15.75 1 96.94 179 VAL B C 1
ATOM 4162 O O . VAL B 1 179 ? -14.734 -22.391 -15.734 1 96.94 179 VAL B O 1
ATOM 4165 N N . LYS B 1 180 ? -16.5 -21.016 -15.945 1 97.5 180 LYS B N 1
ATOM 4166 C CA . LYS B 1 180 ? -17.406 -22.125 -16.234 1 97.5 180 LYS B CA 1
ATOM 4167 C C . LYS B 1 180 ? -17.078 -22.797 -17.562 1 97.5 180 LYS B C 1
ATOM 4169 O O . LYS B 1 180 ? -17.016 -24.016 -17.656 1 97.5 180 LYS B O 1
ATOM 4174 N N . GLN B 1 181 ? -16.812 -21.969 -18.531 1 97 181 GLN B N 1
ATOM 4175 C CA . GLN B 1 181 ? -16.531 -22.484 -19.875 1 97 181 GLN B CA 1
ATOM 4176 C C . GLN B 1 181 ? -15.211 -23.25 -19.906 1 97 181 GLN B C 1
ATOM 4178 O O . GLN B 1 181 ? -15.141 -24.344 -20.469 1 97 181 GLN B O 1
ATOM 4183 N N . TYR B 1 182 ? -14.203 -22.75 -19.266 1 96.56 182 TYR B N 1
ATOM 4184 C CA . TYR B 1 182 ? -12.859 -23.312 -19.391 1 96.56 182 TYR B CA 1
ATOM 4185 C C . TYR B 1 182 ? -12.625 -24.422 -18.375 1 96.56 182 TYR B C 1
ATOM 4187 O O . TYR B 1 182 ? -11.922 -25.391 -18.656 1 96.56 182 TYR B O 1
ATOM 4195 N N . TYR B 1 183 ? -13.266 -24.312 -17.156 1 97.12 183 TYR B N 1
ATOM 4196 C CA . TYR B 1 183 ? -12.867 -25.203 -16.078 1 97.12 183 TYR B CA 1
ATOM 4197 C C . TYR B 1 183 ? -14.07 -25.906 -15.469 1 97.12 183 TYR B C 1
ATOM 4199 O O . TYR B 1 183 ? -13.938 -26.688 -14.523 1 97.12 183 TYR B O 1
ATOM 4207 N N . ASP B 1 184 ? -15.297 -25.562 -15.914 1 96.62 184 ASP B N 1
ATOM 4208 C CA . ASP B 1 184 ? -16.547 -26.172 -15.477 1 96.62 184 ASP B CA 1
ATOM 4209 C C . ASP B 1 184 ? -16.797 -25.906 -13.992 1 96.62 184 ASP B C 1
ATOM 4211 O O . ASP B 1 184 ? -17.172 -26.828 -13.25 1 96.62 184 ASP B O 1
ATOM 4215 N N . VAL B 1 185 ? -16.469 -24.734 -13.562 1 97.25 185 VAL B N 1
ATOM 4216 C CA . VAL B 1 185 ? -16.766 -24.297 -12.203 1 97.25 185 VAL B CA 1
ATOM 4217 C C . VAL B 1 185 ? -17.672 -23.062 -12.25 1 97.25 185 VAL B C 1
ATOM 4219 O O . VAL B 1 185 ? -17.297 -22.016 -12.773 1 97.25 185 VAL B O 1
ATOM 4222 N N . ASP B 1 186 ? -18.844 -23.234 -11.781 1 97.62 186 ASP B N 1
ATOM 4223 C CA . ASP B 1 186 ? -19.797 -22.125 -11.719 1 97.62 186 ASP B CA 1
ATOM 4224 C C . ASP B 1 186 ? -19.609 -21.297 -10.438 1 97.62 186 ASP B C 1
ATOM 4226 O O . ASP B 1 186 ? -19.953 -21.75 -9.352 1 97.62 186 ASP B O 1
ATOM 4230 N N . MET B 1 187 ? -19.109 -20.094 -10.555 1 97.12 187 MET B N 1
ATOM 4231 C CA . MET B 1 187 ? -18.812 -19.25 -9.391 1 97.12 187 MET B CA 1
ATOM 4232 C C . MET B 1 187 ? -19.922 -18.234 -9.148 1 97.12 187 MET B C 1
ATOM 4234 O O . MET B 1 187 ? -19.734 -17.281 -8.391 1 97.12 187 MET B O 1
ATOM 4238 N N . SER B 1 188 ? -21.078 -18.375 -9.703 1 97.31 188 SER B N 1
ATOM 4239 C CA . SER B 1 188 ? -22.156 -17.406 -9.641 1 97.31 188 SER B CA 1
ATOM 4240 C C . SER B 1 188 ? -22.656 -17.219 -8.203 1 97.31 188 SER B C 1
ATOM 4242 O O . SER B 1 188 ? -23.188 -16.172 -7.859 1 97.31 188 SER B O 1
ATOM 4244 N N . CYS B 1 189 ? -22.438 -18.234 -7.355 1 97.25 189 CYS B N 1
ATOM 4245 C CA . CYS B 1 189 ? -22.875 -18.156 -5.969 1 97.25 189 CYS B CA 1
ATOM 4246 C C . CYS B 1 189 ? -22.125 -17.062 -5.215 1 97.25 189 CYS B C 1
ATOM 4248 O O . CYS B 1 189 ? -22.531 -16.656 -4.129 1 97.25 189 CYS B O 1
ATOM 4250 N N . LEU B 1 190 ? -20.969 -16.625 -5.789 1 97.25 190 LEU B N 1
ATOM 4251 C CA . LEU B 1 190 ? -20.156 -15.609 -5.129 1 97.25 190 LEU B CA 1
ATOM 4252 C C . LEU B 1 190 ? -20.453 -14.219 -5.684 1 97.25 190 LEU B C 1
ATOM 4254 O O . LEU B 1 190 ? -19.844 -13.234 -5.258 1 97.25 190 LEU B O 1
ATOM 4258 N N . THR B 1 191 ? -21.375 -14.109 -6.609 1 96.88 191 THR B N 1
ATOM 4259 C CA . THR B 1 191 ? -21.656 -12.875 -7.324 1 96.88 191 THR B CA 1
ATOM 4260 C C . THR B 1 191 ? -22.125 -11.789 -6.355 1 96.88 191 THR B C 1
ATOM 4262 O O . THR B 1 191 ? -21.625 -10.664 -6.391 1 96.88 191 THR B O 1
ATOM 4265 N N . GLU B 1 192 ? -23.047 -12.148 -5.449 1 95.31 192 GLU B N 1
ATOM 4266 C CA . GLU B 1 192 ? -23.578 -11.172 -4.5 1 95.31 192 GLU B CA 1
ATOM 4267 C C . GLU B 1 192 ? -22.469 -10.656 -3.574 1 95.31 192 GLU B C 1
ATOM 4269 O O . GLU B 1 192 ? -22.391 -9.461 -3.311 1 95.31 192 GLU B O 1
ATOM 4274 N N . ALA B 1 193 ? -21.688 -11.594 -3.154 1 93.81 193 ALA B N 1
ATOM 4275 C CA . ALA B 1 193 ? -20.594 -11.211 -2.271 1 93.81 193 ALA B CA 1
ATOM 4276 C C . ALA B 1 193 ? -19.609 -10.289 -2.988 1 93.81 193 ALA B C 1
ATOM 4278 O O . ALA B 1 193 ? -19.125 -9.32 -2.408 1 93.81 193 ALA B O 1
ATOM 4279 N N . TYR B 1 194 ? -19.281 -10.539 -4.254 1 95.12 194 TYR B N 1
ATOM 4280 C CA . TYR B 1 194 ? -18.391 -9.703 -5.051 1 95.12 194 TYR B CA 1
ATOM 4281 C C . TYR B 1 194 ? -18.984 -8.305 -5.242 1 95.12 194 TYR B C 1
ATOM 4283 O O . TYR B 1 194 ? -18.297 -7.305 -5.074 1 95.12 194 TYR B O 1
ATOM 4291 N N . GLN B 1 195 ? -20.266 -8.258 -5.566 1 91.69 195 GLN B N 1
ATOM 4292 C CA . GLN B 1 195 ? -20.953 -6.988 -5.793 1 91.69 195 GLN B CA 1
ATOM 4293 C C . GLN B 1 195 ? -20.953 -6.133 -4.531 1 91.69 195 GLN B C 1
ATOM 4295 O O . GLN B 1 195 ? -20.734 -4.922 -4.594 1 91.69 195 GLN B O 1
ATOM 4300 N N . GLU B 1 196 ? -21.172 -6.785 -3.434 1 89 196 GLU B N 1
ATOM 4301 C CA . GLU B 1 196 ? -21.141 -6.07 -2.162 1 89 196 GLU B CA 1
ATOM 4302 C C . GLU B 1 196 ? -19.75 -5.52 -1.868 1 89 196 GLU B C 1
ATOM 4304 O O . GLU B 1 196 ? -19.609 -4.383 -1.413 1 89 196 GLU B O 1
ATOM 4309 N N . GLU B 1 197 ? -18.766 -6.328 -2.107 1 88.94 197 GLU B N 1
ATOM 4310 C CA . GLU B 1 197 ? -17.375 -5.91 -1.947 1 88.94 197 GLU B CA 1
ATOM 4311 C C . GLU B 1 197 ? -17.062 -4.703 -2.826 1 88.94 197 GLU B C 1
ATOM 4313 O O . GLU B 1 197 ? -16.438 -3.742 -2.369 1 88.94 197 GLU B O 1
ATOM 4318 N N . GLN B 1 198 ? -17.484 -4.695 -4.062 1 88.38 198 GLN B N 1
ATOM 4319 C CA . GLN B 1 198 ? -17.234 -3.613 -5.004 1 88.38 198 GLN B CA 1
ATOM 4320 C C . GLN B 1 198 ? -18.016 -2.363 -4.637 1 88.38 198 GLN B C 1
ATOM 4322 O O . GLN B 1 198 ? -17.516 -1.245 -4.742 1 88.38 198 GLN B O 1
ATOM 4327 N N . ALA B 1 199 ? -19.219 -2.615 -4.195 1 83.31 199 ALA B N 1
ATOM 4328 C CA . ALA B 1 199 ? -20.031 -1.485 -3.752 1 83.31 199 ALA B CA 1
ATOM 4329 C C . ALA B 1 199 ? -19.391 -0.776 -2.564 1 83.31 199 ALA B C 1
ATOM 4331 O O . ALA B 1 199 ? -19.359 0.455 -2.51 1 83.31 199 ALA B O 1
ATOM 4332 N N . ASP B 1 200 ? -18.875 -1.566 -1.698 1 81.69 200 ASP B N 1
ATOM 4333 C CA . ASP B 1 200 ? -18.188 -0.997 -0.545 1 81.69 200 ASP B CA 1
ATOM 4334 C C . ASP B 1 200 ? -16.984 -0.158 -0.981 1 81.69 200 ASP B C 1
ATOM 4336 O O . ASP B 1 200 ? -16.781 0.956 -0.491 1 81.69 200 ASP B O 1
ATOM 4340 N N . TYR B 1 201 ? -16.281 -0.581 -1.903 1 79 201 TYR B N 1
ATOM 4341 C CA . TYR B 1 201 ? -15.07 0.088 -2.369 1 79 201 TYR B CA 1
ATOM 4342 C C . TYR B 1 201 ? -15.414 1.347 -3.158 1 79 201 TYR B C 1
ATOM 4344 O O . TYR B 1 201 ? -14.867 2.418 -2.898 1 79 201 TYR B O 1
ATOM 4352 N N . PHE B 1 202 ? -16.328 1.23 -4.078 1 77 202 PHE B N 1
ATOM 4353 C CA . PHE B 1 202 ? -16.578 2.322 -5.012 1 77 202 PHE B CA 1
ATOM 4354 C C . PHE B 1 202 ? -17.547 3.332 -4.406 1 77 202 PHE B C 1
ATOM 4356 O O . PHE B 1 202 ? -17.484 4.523 -4.715 1 77 202 PHE B O 1
ATOM 4363 N N . SER B 1 203 ? -18.359 2.807 -3.443 1 77.62 203 SER B N 1
ATOM 4364 C CA . SER B 1 203 ? -19.438 3.697 -3.012 1 77.62 203 SER B CA 1
ATOM 4365 C C . SER B 1 203 ? -19.266 4.098 -1.55 1 77.62 203 SER B C 1
ATOM 4367 O O . SER B 1 203 ? -19.828 5.102 -1.107 1 77.62 203 SER B O 1
ATOM 4369 N N . ARG B 1 204 ? -18.5 3.393 -0.853 1 82.81 204 ARG B N 1
ATOM 4370 C CA . ARG B 1 204 ? -18.5 3.654 0.583 1 82.81 204 ARG B CA 1
ATOM 4371 C C . ARG B 1 204 ? -17.125 4.109 1.062 1 82.81 204 ARG B C 1
ATOM 4373 O O . ARG B 1 204 ? -16.922 4.344 2.256 1 82.81 204 ARG B O 1
ATOM 4380 N N . THR B 1 205 ? -16.281 4.234 0.179 1 83.94 205 THR B N 1
ATOM 4381 C CA . THR B 1 205 ? -14.969 4.75 0.559 1 83.94 205 THR B CA 1
ATOM 4382 C C . THR B 1 205 ? -14.828 6.219 0.171 1 83.94 205 THR B C 1
ATOM 4384 O O . THR B 1 205 ? -14.992 6.574 -0.998 1 83.94 205 THR B O 1
ATOM 4387 N N . ALA B 1 206 ? -14.57 6.969 1.184 1 91.31 206 ALA B N 1
ATOM 4388 C CA . ALA B 1 206 ? -14.289 8.375 0.908 1 91.31 206 ALA B CA 1
ATOM 4389 C C . ALA B 1 206 ? -13.023 8.531 0.078 1 91.31 206 ALA B C 1
ATOM 4391 O O . ALA B 1 206 ? -12.117 7.688 0.149 1 91.31 206 ALA B O 1
ATOM 4392 N N . ALA B 1 207 ? -13.023 9.578 -0.702 1 91 207 ALA B N 1
ATOM 4393 C CA . ALA B 1 207 ? -11.859 9.797 -1.565 1 91 207 ALA B CA 1
ATOM 4394 C C . ALA B 1 207 ? -11.18 11.117 -1.241 1 91 207 ALA B C 1
ATOM 4396 O O . ALA B 1 207 ? -11.844 12.117 -0.972 1 91 207 ALA B O 1
ATOM 4397 N N . TRP B 1 208 ? -9.883 11.016 -1.255 1 93.75 208 TRP B N 1
ATOM 4398 C CA . TRP B 1 208 ? -9.109 12.258 -1.273 1 93.75 208 TRP B CA 1
ATOM 4399 C C . TRP B 1 208 ? -9.406 13.07 -2.529 1 93.75 208 TRP B C 1
ATOM 4401 O O . TRP B 1 208 ? -9.516 12.508 -3.625 1 93.75 208 TRP B O 1
ATOM 4411 N N . ALA B 1 209 ? -9.625 14.383 -2.418 1 95.44 209 ALA B N 1
ATOM 4412 C CA . ALA B 1 209 ? -9.836 15.227 -3.59 1 95.44 209 ALA B CA 1
ATOM 4413 C C . ALA B 1 209 ? -9.297 16.641 -3.359 1 95.44 209 ALA B C 1
ATOM 4415 O O . ALA B 1 209 ? -9.148 17.078 -2.215 1 95.44 209 ALA B O 1
ATOM 4416 N N . ASP B 1 210 ? -8.898 17.234 -4.441 1 97.38 210 ASP B N 1
ATOM 4417 C CA . ASP B 1 210 ? -8.695 18.672 -4.504 1 97.38 210 ASP B CA 1
ATOM 4418 C C . ASP B 1 210 ? -9.938 19.391 -5.02 1 97.38 210 ASP B C 1
ATOM 4420 O O . ASP B 1 210 ? -10.031 19.703 -6.203 1 97.38 210 ASP B O 1
ATOM 4424 N N . VAL B 1 211 ? -10.883 19.578 -4.086 1 97.56 211 VAL B N 1
ATOM 4425 C CA . VAL B 1 211 ? -12.18 20.156 -4.441 1 97.56 211 VAL B CA 1
ATOM 4426 C C . VAL B 1 211 ? -12.008 21.641 -4.793 1 97.56 211 VAL B C 1
ATOM 4428 O O . VAL B 1 211 ? -11.383 22.391 -4.043 1 97.56 211 VAL B O 1
ATOM 4431 N N . HIS B 1 212 ? -12.492 22.031 -5.887 1 97.25 212 HIS B N 1
ATOM 4432 C CA . HIS B 1 212 ? -12.508 23.453 -6.254 1 97.25 212 HIS B CA 1
ATOM 4433 C C . HIS B 1 212 ? -13.672 24.188 -5.598 1 97.25 212 HIS B C 1
ATOM 4435 O O . HIS B 1 212 ? -14.781 23.641 -5.512 1 97.25 212 HIS B O 1
ATOM 4441 N N . PRO B 1 213 ? -13.414 25.391 -5.195 1 96.94 213 PRO B N 1
ATOM 4442 C CA . PRO B 1 213 ? -14.484 26.141 -4.531 1 96.94 213 PRO B CA 1
ATOM 4443 C C . PRO B 1 213 ? -15.742 26.266 -5.395 1 96.94 213 PRO B C 1
ATOM 4445 O O . PRO B 1 213 ? -16.859 26.359 -4.863 1 96.94 213 PRO B O 1
ATOM 4448 N N . SER B 1 214 ? -15.648 26.188 -6.719 1 96.06 214 SER B N 1
ATOM 4449 C CA . SER B 1 214 ? -16.781 26.328 -7.617 1 96.06 214 SER B CA 1
ATOM 4450 C C . SER B 1 214 ? -17.703 25.125 -7.539 1 96.06 214 SER B C 1
ATOM 4452 O O . SER B 1 214 ? -18.844 25.156 -8.016 1 96.06 214 SER B O 1
ATOM 4454 N N . GLN B 1 215 ? -17.234 24.094 -6.926 1 97.5 215 GLN B N 1
ATOM 4455 C CA . GLN B 1 215 ? -18.031 22.875 -6.816 1 97.5 215 GLN B CA 1
ATOM 4456 C C . GLN B 1 215 ? -19.016 22.969 -5.648 1 97.5 215 GLN B C 1
ATOM 4458 O O . GLN B 1 215 ? -19.922 22.141 -5.535 1 97.5 215 GLN B O 1
ATOM 4463 N N . ALA B 1 216 ? -18.812 23.875 -4.773 1 97.69 216 ALA B N 1
ATOM 4464 C CA . ALA B 1 216 ? -19.672 24.031 -3.602 1 97.69 216 ALA B CA 1
ATOM 4465 C C . ALA B 1 216 ? -21.062 24.531 -3.996 1 97.69 216 ALA B C 1
ATOM 4467 O O . ALA B 1 216 ? -21.188 25.453 -4.797 1 97.69 216 ALA B O 1
ATOM 4468 N N . LEU B 1 217 ? -22.031 23.969 -3.416 1 98.25 217 LEU B N 1
ATOM 4469 C CA . LEU B 1 217 ? -23.422 24.344 -3.721 1 98.25 217 LEU B CA 1
ATOM 4470 C C . LEU B 1 217 ? -24 25.203 -2.613 1 98.25 217 LEU B C 1
ATOM 4472 O O . LEU B 1 217 ? -25.109 25.734 -2.75 1 98.25 217 LEU B O 1
ATOM 4476 N N . GLY B 1 218 ? -23.328 25.359 -1.519 1 97.75 218 GLY B N 1
ATOM 4477 C CA . GLY B 1 218 ? -23.688 26.141 -0.347 1 97.75 218 GLY B CA 1
ATOM 4478 C C . GLY B 1 218 ? -22.547 26.25 0.661 1 97.75 218 GLY B C 1
ATOM 4479 O O . GLY B 1 218 ? -21.5 25.641 0.48 1 97.75 218 GLY B O 1
ATOM 4480 N N . PRO B 1 219 ? -22.766 27.047 1.639 1 97.56 219 PRO B N 1
ATOM 4481 C CA . PRO B 1 219 ? -21.734 27.172 2.68 1 97.56 219 PRO B CA 1
ATOM 4482 C C . PRO B 1 219 ? -21.562 25.875 3.48 1 97.56 219 PRO B C 1
ATOM 4484 O O . PRO B 1 219 ? -22.484 25.062 3.566 1 97.56 219 PRO B O 1
ATOM 4487 N N . PRO B 1 220 ? -20.422 25.719 4.027 1 98.31 220 PRO B N 1
ATOM 4488 C CA . PRO B 1 220 ? -20.203 24.547 4.867 1 98.31 220 PRO B CA 1
ATOM 4489 C C . PRO B 1 220 ? -20.891 24.641 6.23 1 98.31 220 PRO B C 1
ATOM 4491 O O . PRO B 1 220 ? -21.203 25.75 6.684 1 98.31 220 PRO B O 1
ATOM 4494 N N . ALA B 1 221 ? -21.141 23.562 6.77 1 98.31 221 ALA B N 1
ATOM 4495 C CA . ALA B 1 221 ? -21.562 23.453 8.164 1 98.31 221 ALA B CA 1
ATOM 4496 C C . ALA B 1 221 ? -20.406 23.047 9.062 1 98.31 221 ALA B C 1
ATOM 4498 O O . ALA B 1 221 ? -19.625 22.156 8.703 1 98.31 221 ALA B O 1
ATOM 4499 N N . CYS B 1 222 ? -20.203 23.656 10.172 1 98.31 222 CYS B N 1
ATOM 4500 C CA . CYS B 1 222 ? -19.234 23.203 11.172 1 98.31 222 CYS B CA 1
ATOM 4501 C C . CYS B 1 222 ? -19.781 22 11.938 1 98.31 222 CYS B C 1
ATOM 4503 O O . CYS B 1 222 ? -20.781 22.109 12.641 1 98.31 222 CYS B O 1
ATOM 4505 N N . LEU B 1 223 ? -19.156 20.969 11.844 1 97.94 223 LEU B N 1
ATOM 4506 C CA . LEU B 1 223 ? -19.609 19.719 12.461 1 97.94 223 LEU B CA 1
ATOM 4507 C C . LEU B 1 223 ? -19.188 19.656 13.93 1 97.94 223 LEU B C 1
ATOM 4509 O O . LEU B 1 223 ? -19.984 19.266 14.789 1 97.94 223 LEU B O 1
ATOM 4513 N N . LYS B 1 224 ? -17.953 19.969 14.172 1 97.69 224 LYS B N 1
ATOM 4514 C CA . LYS B 1 224 ? -17.359 19.797 15.5 1 97.69 224 LYS B CA 1
ATOM 4515 C C . LYS B 1 224 ? -16.25 20.828 15.734 1 97.69 224 LYS B C 1
ATOM 4517 O O . LYS B 1 224 ? -15.484 21.125 14.82 1 97.69 224 LYS B O 1
ATOM 4522 N N . SER B 1 225 ? -16.203 21.312 16.906 1 97.94 225 SER B N 1
ATOM 4523 C CA . SER B 1 225 ? -15.125 22.203 17.344 1 97.94 225 SER B CA 1
ATOM 4524 C C . SER B 1 225 ? -14.406 21.609 18.562 1 97.94 225 SER B C 1
ATOM 4526 O O . SER B 1 225 ? -15.039 21.25 19.547 1 97.94 225 SER B O 1
ATOM 4528 N N . TYR B 1 226 ? -13.109 21.547 18.484 1 98 226 TYR B N 1
ATOM 4529 C CA . TYR B 1 226 ? -12.312 21.016 19.578 1 98 226 TYR B CA 1
ATOM 4530 C C . TYR B 1 226 ? -11.445 22.109 20.203 1 98 226 TYR B C 1
ATOM 4532 O O . TYR B 1 226 ? -10.805 22.891 19.484 1 98 226 TYR B O 1
ATOM 4540 N N . ASP B 1 227 ? -11.508 22.219 21.484 1 98.56 227 ASP B N 1
ATOM 4541 C CA . ASP B 1 227 ? -10.484 22.875 22.281 1 98.56 227 ASP B CA 1
ATOM 4542 C C . ASP B 1 227 ? -9.477 21.859 22.828 1 98.56 227 ASP B C 1
ATOM 4544 O O . ASP B 1 227 ? -9.781 21.125 23.766 1 98.56 227 ASP B O 1
ATOM 4548 N N . LEU B 1 228 ? -8.312 21.875 22.266 1 98.44 228 LEU B N 1
ATOM 4549 C CA . LEU B 1 228 ? -7.348 20.812 22.547 1 98.44 228 LEU B CA 1
ATOM 4550 C C . LEU B 1 228 ? -6.801 20.938 23.953 1 98.44 228 LEU B C 1
ATOM 4552 O O . LEU B 1 228 ? -6.23 19.984 24.5 1 98.44 228 LEU B O 1
ATOM 4556 N N . LEU B 1 229 ? -6.91 22.109 24.531 1 98.25 229 LEU B N 1
ATOM 4557 C CA . LEU B 1 229 ? -6.445 22.312 25.906 1 98.25 229 LEU B CA 1
ATOM 4558 C C . LEU B 1 229 ? -7.367 21.625 26.891 1 98.25 229 LEU B C 1
ATOM 4560 O O . LEU B 1 229 ? -6.945 21.281 28 1 98.25 229 LEU B O 1
ATOM 4564 N N . MET B 1 230 ? -8.633 21.359 26.422 1 97.75 230 MET B N 1
ATOM 4565 C CA . MET B 1 230 ? -9.633 20.828 27.359 1 97.75 230 MET B CA 1
ATOM 4566 C C . MET B 1 230 ? -10.062 19.422 26.953 1 97.75 230 MET B C 1
ATOM 4568 O O . MET B 1 230 ? -10.633 18.688 27.75 1 97.75 230 MET B O 1
ATOM 4572 N N . LEU B 1 231 ? -9.836 19.078 25.766 1 97.94 231 LEU B N 1
ATOM 4573 C CA . LEU B 1 231 ? -10.289 17.797 25.203 1 97.94 231 LEU B CA 1
ATOM 4574 C C . LEU B 1 231 ? -9.672 16.625 25.969 1 97.94 231 LEU B C 1
ATOM 4576 O O . LEU B 1 231 ? -8.453 16.578 26.141 1 97.94 231 LEU B O 1
ATOM 4580 N N . THR B 1 232 ? -10.469 15.68 26.406 1 97.62 232 THR B N 1
ATOM 4581 C CA . THR B 1 232 ? -9.953 14.508 27.109 1 97.62 232 THR B CA 1
ATOM 4582 C C . THR B 1 232 ? -9.75 13.344 26.141 1 97.62 232 THR B C 1
ATOM 4584 O O . THR B 1 232 ? -10.344 13.32 25.062 1 97.62 232 THR B O 1
ATOM 4587 N N . LEU B 1 233 ? -8.922 12.477 26.547 1 96 233 LEU B N 1
ATOM 4588 C CA . LEU B 1 233 ? -8.695 11.273 25.75 1 96 233 LEU B CA 1
ATOM 4589 C C . LEU B 1 233 ? -9.984 10.477 25.594 1 96 233 LEU B C 1
ATOM 4591 O O . LEU B 1 233 ? -10.25 9.914 24.531 1 96 233 LEU B O 1
ATOM 4595 N N . GLU B 1 234 ? -10.805 10.422 26.609 1 95.88 234 GLU B N 1
ATOM 4596 C CA . GLU B 1 234 ? -12.078 9.719 26.578 1 95.88 234 GLU B CA 1
ATOM 4597 C C . GLU B 1 234 ? -13.023 10.328 25.547 1 95.88 234 GLU B C 1
ATOM 4599 O O . GLU B 1 234 ? -13.648 9.617 24.766 1 95.88 234 GLU B O 1
ATOM 4604 N N . GLU B 1 235 ? -13.086 11.633 25.578 1 95.12 235 GLU B N 1
ATOM 4605 C CA . GLU B 1 235 ? -13.93 12.336 24.609 1 95.12 235 GLU B CA 1
ATOM 4606 C C . GLU B 1 235 ? -13.453 12.086 23.188 1 95.12 235 GLU B C 1
ATOM 4608 O O . GLU B 1 235 ? -14.266 11.898 22.281 1 95.12 235 GLU B O 1
ATOM 4613 N N . LEU B 1 236 ? -12.156 12.109 23.016 1 94.38 236 LEU B N 1
ATOM 4614 C CA . LEU B 1 236 ? -11.578 11.922 21.688 1 94.38 236 LEU B CA 1
ATOM 4615 C C . LEU B 1 236 ? -11.852 10.516 21.172 1 94.38 236 LEU B C 1
ATOM 4617 O O . LEU B 1 236 ? -12.102 10.32 19.984 1 94.38 236 LEU B O 1
ATOM 4621 N N . LYS B 1 237 ? -11.805 9.531 22.016 1 91.56 237 LYS B N 1
ATOM 4622 C CA . LYS B 1 237 ? -11.945 8.133 21.625 1 91.56 237 LYS B CA 1
ATOM 4623 C C . LYS B 1 237 ? -13.406 7.758 21.422 1 91.56 237 LYS B C 1
ATOM 4625 O O . LYS B 1 237 ? -13.711 6.758 20.766 1 91.56 237 LYS B O 1
ATOM 4630 N N . ALA B 1 238 ? -14.297 8.594 21.984 1 92.56 238 ALA B N 1
ATOM 4631 C CA . ALA B 1 238 ? -15.719 8.352 21.797 1 92.56 238 ALA B CA 1
ATOM 4632 C C . ALA B 1 238 ? -16.141 8.648 20.359 1 92.56 238 ALA B C 1
ATOM 4634 O O . ALA B 1 238 ? -15.477 9.414 19.656 1 92.56 238 ALA B O 1
ATOM 4635 N N . ASP B 1 239 ? -17.203 8.008 19.938 1 93.62 239 ASP B N 1
ATOM 4636 C CA . ASP B 1 239 ? -17.75 8.289 18.609 1 93.62 239 ASP B CA 1
ATOM 4637 C C . ASP B 1 239 ? -18.109 9.766 18.469 1 93.62 239 ASP B C 1
ATOM 4639 O O . ASP B 1 239 ? -18.766 10.336 19.344 1 93.62 239 ASP B O 1
ATOM 4643 N N . LEU B 1 240 ? -17.625 10.305 17.422 1 95.75 240 LEU B N 1
ATOM 4644 C CA . LEU B 1 240 ? -18.031 11.672 17.109 1 95.75 240 LEU B CA 1
ATOM 4645 C C . LEU B 1 240 ? -19.469 11.711 16.594 1 95.75 240 LEU B C 1
ATOM 4647 O O . LEU B 1 240 ? -19.812 10.961 15.688 1 95.75 240 LEU B O 1
ATOM 4651 N N . GLN B 1 241 ? -20.281 12.492 17.234 1 96.56 241 GLN B N 1
ATOM 4652 C CA . GLN B 1 241 ? -21.641 12.742 16.797 1 96.56 241 GLN B CA 1
ATOM 4653 C C . GLN B 1 241 ? -21.875 14.227 16.531 1 96.56 241 GLN B C 1
ATOM 4655 O O . GLN B 1 241 ? -21.578 15.07 17.375 1 96.56 241 GLN B O 1
ATOM 4660 N N . ALA B 1 242 ? -22.359 14.484 15.367 1 97.56 242 ALA B N 1
ATOM 4661 C CA . ALA B 1 242 ? -22.594 15.883 15.008 1 97.56 242 ALA B CA 1
ATOM 4662 C C . ALA B 1 242 ? -23.859 16.016 14.164 1 97.56 242 ALA B C 1
ATOM 4664 O O . ALA B 1 242 ? -24.141 15.164 13.328 1 97.56 242 ALA B O 1
ATOM 4665 N N . SER B 1 243 ? -24.594 17.047 14.406 1 97.81 243 SER B N 1
ATOM 4666 C CA . SER B 1 243 ? -25.703 17.422 13.539 1 97.81 243 SER B CA 1
ATOM 4667 C C . SER B 1 243 ? -25.281 18.5 12.547 1 97.81 243 SER B C 1
ATOM 4669 O O . SER B 1 243 ? -24.359 19.266 12.805 1 97.81 243 SER B O 1
ATOM 4671 N N . PHE B 1 244 ? -25.969 18.469 11.406 1 98.12 244 PHE B N 1
ATOM 4672 C CA . PHE B 1 244 ? -25.641 19.5 10.43 1 98.12 244 PHE B CA 1
ATOM 4673 C C . PHE B 1 244 ? -26.875 19.953 9.672 1 98.12 244 PHE B C 1
ATOM 4675 O O . PHE B 1 244 ? -27.891 19.25 9.648 1 98.12 244 PHE B O 1
ATOM 4682 N N . LYS B 1 245 ? -26.781 21.141 9.203 1 97.75 245 LYS B N 1
ATOM 4683 C CA . LYS B 1 245 ? -27.734 21.766 8.289 1 97.75 245 LYS B CA 1
ATOM 4684 C C . LYS B 1 245 ? -27.031 22.438 7.125 1 97.75 245 LYS B C 1
ATOM 4686 O O . LYS B 1 245 ? -26.234 23.359 7.324 1 97.75 245 LYS B O 1
ATOM 4691 N N . LEU B 1 246 ? -27.328 21.953 5.949 1 97.88 246 LEU B N 1
ATOM 4692 C CA . LEU B 1 246 ? -26.703 22.484 4.742 1 97.88 246 LEU B CA 1
ATOM 4693 C C . LEU B 1 246 ? -27.75 23.188 3.867 1 97.88 246 LEU B C 1
ATOM 4695 O O . LEU B 1 246 ? -28.641 22.547 3.324 1 97.88 246 LEU B O 1
ATOM 4699 N N . ARG B 1 247 ? -27.547 24.438 3.734 1 97.25 247 ARG B N 1
ATOM 4700 C CA . ARG B 1 247 ? -28.453 25.203 2.865 1 97.25 247 ARG B CA 1
ATOM 4701 C C . ARG B 1 247 ? -27.844 25.375 1.478 1 97.25 247 ARG B C 1
ATOM 4703 O O . ARG B 1 247 ? -26.75 25.922 1.337 1 97.25 247 ARG B O 1
ATOM 4710 N N . LEU B 1 248 ? -28.594 25.047 0.458 1 97.44 248 LEU B N 1
ATOM 4711 C CA . LEU B 1 248 ? -28.109 25.156 -0.913 1 97.44 248 LEU B CA 1
ATOM 4712 C C . LEU B 1 248 ? -28.359 26.562 -1.461 1 97.44 248 LEU B C 1
ATOM 4714 O O . LEU B 1 248 ? -29.469 27.078 -1.366 1 97.44 248 LEU B O 1
ATOM 4718 N N . LEU B 1 249 ? -27.391 27.125 -1.977 1 97.19 249 LEU B N 1
ATOM 4719 C CA . LEU B 1 249 ? -27.5 28.438 -2.625 1 97.19 249 LEU B CA 1
ATOM 4720 C C . LEU B 1 249 ? -27.516 28.281 -4.145 1 97.19 249 LEU B C 1
ATOM 4722 O O . LEU B 1 249 ? -27.766 29.25 -4.863 1 97.19 249 LEU B O 1
ATOM 4726 N N . GLN B 1 250 ? -27.188 27.141 -4.629 1 95.75 250 GLN B N 1
ATOM 4727 C CA . GLN B 1 250 ? -27.266 26.734 -6.027 1 95.75 250 GLN B CA 1
ATOM 4728 C C . GLN B 1 250 ? -28.031 25.422 -6.184 1 95.75 250 GLN B C 1
ATOM 4730 O O . GLN B 1 250 ? -28.047 24.609 -5.258 1 95.75 250 GLN B O 1
ATOM 4735 N N . PRO B 1 251 ? -28.594 25.344 -7.324 1 94.44 251 PRO B N 1
ATOM 4736 C CA . PRO B 1 251 ? -29.297 24.062 -7.516 1 94.44 251 PRO B CA 1
ATOM 4737 C C . PRO B 1 251 ? -28.344 22.891 -7.66 1 94.44 251 PRO B C 1
ATOM 4739 O O . PRO B 1 251 ? -27.219 23.047 -8.156 1 94.44 251 PRO B O 1
ATOM 4742 N N . GLY B 1 252 ? -28.844 21.672 -7.285 1 89.94 252 GLY B N 1
ATOM 4743 C CA . GLY B 1 252 ? -28.078 20.438 -7.41 1 89.94 252 GLY B CA 1
ATOM 4744 C C . GLY B 1 252 ? -27.953 19.969 -8.844 1 89.94 252 GLY B C 1
ATOM 4745 O O . GLY B 1 252 ? -28.125 20.734 -9.781 1 89.94 252 GLY B O 1
ATOM 4746 N N . PRO B 1 253 ? -27.516 18.797 -8.867 1 94.94 253 PRO B N 1
ATOM 4747 C CA . PRO B 1 253 ? -27.547 17.719 -7.871 1 94.94 253 PRO B CA 1
ATOM 4748 C C . PRO B 1 253 ? -26.406 17.812 -6.859 1 94.94 253 PRO B C 1
ATOM 4750 O O . PRO B 1 253 ? -25.281 18.188 -7.223 1 94.94 253 PRO B O 1
ATOM 4753 N N . VAL B 1 254 ? -26.719 17.469 -5.586 1 96.75 254 VAL B N 1
ATOM 4754 C CA . VAL B 1 254 ? -25.688 17.219 -4.586 1 96.75 254 VAL B CA 1
ATOM 4755 C C . VAL B 1 254 ? -25.125 15.812 -4.77 1 96.75 254 VAL B C 1
ATOM 4757 O O . VAL B 1 254 ? -25.75 14.828 -4.344 1 96.75 254 VAL B O 1
ATOM 4760 N N . GLU B 1 255 ? -23.922 15.773 -5.332 1 95.62 255 GLU B N 1
ATOM 4761 C CA . GLU B 1 255 ? -23.328 14.484 -5.695 1 95.62 255 GLU B CA 1
ATOM 4762 C C . GLU B 1 255 ? -22.469 13.938 -4.57 1 95.62 255 GLU B C 1
ATOM 4764 O O . GLU B 1 255 ? -22.188 12.734 -4.523 1 95.62 255 GLU B O 1
ATOM 4769 N N . ALA B 1 256 ? -22.031 14.797 -3.689 1 96.88 256 ALA B N 1
ATOM 4770 C CA . ALA B 1 256 ? -21.188 14.367 -2.586 1 96.88 256 ALA B CA 1
ATOM 4771 C C . ALA B 1 256 ? -21.156 15.398 -1.465 1 96.88 256 ALA B C 1
ATOM 4773 O O . ALA B 1 256 ? -21.656 16.516 -1.633 1 96.88 256 ALA B O 1
ATOM 4774 N N . LEU B 1 257 ? -20.703 14.961 -0.363 1 97.5 257 LEU B N 1
ATOM 4775 C CA . LEU B 1 257 ? -20.328 15.836 0.742 1 97.5 257 LEU B CA 1
ATOM 4776 C C . LEU B 1 257 ? -18.812 15.922 0.887 1 97.5 257 LEU B C 1
ATOM 4778 O O . LEU B 1 257 ? -18.125 14.898 0.913 1 97.5 257 LEU B O 1
ATOM 4782 N N . ALA B 1 258 ? -18.312 17.109 0.937 1 98.31 258 ALA B N 1
ATOM 4783 C CA . ALA B 1 258 ? -16.875 17.312 1.145 1 98.31 258 ALA B CA 1
ATOM 4784 C C . ALA B 1 258 ? -16.578 17.609 2.611 1 98.31 258 ALA B C 1
ATOM 4786 O O . ALA B 1 258 ? -17.109 18.562 3.182 1 98.31 2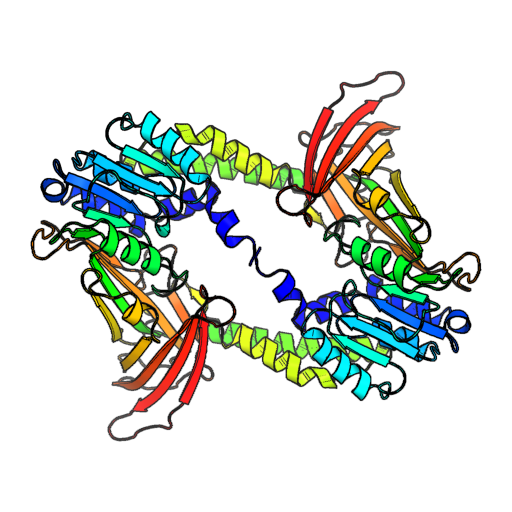58 ALA B O 1
ATOM 4787 N N . GLY B 1 259 ? -15.734 16.766 3.188 1 98.38 259 GLY B N 1
ATOM 4788 C CA . GLY B 1 259 ? -15.281 16.969 4.551 1 98.38 259 GLY B CA 1
ATOM 4789 C C . GLY B 1 259 ? -13.875 17.547 4.629 1 98.38 259 GLY B C 1
ATOM 4790 O O . GLY B 1 259 ? -12.977 17.109 3.9 1 98.38 259 GLY B O 1
ATOM 4791 N N . TYR B 1 260 ? -13.695 18.516 5.438 1 98.56 260 TYR B N 1
ATOM 4792 C CA . TYR B 1 260 ? -12.383 19.125 5.645 1 98.56 260 TYR B CA 1
ATOM 4793 C C . TYR B 1 260 ? -12.273 19.734 7.035 1 98.56 260 TYR B C 1
ATOM 4795 O O . TYR B 1 260 ? -13.164 19.547 7.871 1 98.56 260 TYR B O 1
ATOM 4803 N N . PHE B 1 261 ? -11.117 20.391 7.367 1 98.75 261 PHE B N 1
ATOM 4804 C CA . PHE B 1 261 ? -10.922 20.891 8.719 1 98.75 261 PHE B CA 1
ATOM 4805 C C . PHE B 1 261 ? -10.062 22.156 8.711 1 98.75 261 PHE B C 1
ATOM 4807 O O . PHE B 1 261 ? -9.461 22.484 7.695 1 98.75 261 PHE B O 1
ATOM 4814 N N . ASP B 1 262 ? -10.109 22.859 9.75 1 98.44 262 ASP B N 1
ATOM 4815 C CA . ASP B 1 262 ? -9.109 23.891 10.047 1 98.44 262 ASP B CA 1
ATOM 4816 C C . ASP B 1 262 ? -8.586 23.75 11.469 1 98.44 262 ASP B C 1
ATOM 4818 O O . ASP B 1 262 ? -9.203 23.078 12.305 1 98.44 262 ASP B O 1
ATOM 4822 N N . VAL B 1 263 ? -7.398 24.234 11.672 1 98.75 263 VAL B N 1
ATOM 4823 C CA . VAL B 1 263 ? -6.824 24.328 13.008 1 98.75 263 VAL B CA 1
ATOM 4824 C C . VAL B 1 263 ? -6.359 25.766 13.273 1 98.75 263 VAL B C 1
ATOM 4826 O O . VAL B 1 263 ? -6.043 26.5 12.336 1 98.75 263 VAL B O 1
ATOM 4829 N N . GLN B 1 264 ? -6.41 26.125 14.555 1 98.81 264 GLN B N 1
ATOM 4830 C CA . GLN B 1 264 ? -6.031 27.484 14.938 1 98.81 264 GLN B CA 1
ATOM 4831 C C . GLN B 1 264 ? -4.918 27.469 15.977 1 98.81 264 GLN B C 1
ATOM 4833 O O . GLN B 1 264 ? -4.934 26.656 16.891 1 98.81 264 GLN B O 1
ATOM 4838 N N . PHE B 1 265 ? -3.953 28.359 15.742 1 98.88 265 PHE B N 1
ATOM 4839 C CA . PHE B 1 265 ? -2.842 28.578 16.656 1 98.88 265 PHE B CA 1
ATOM 4840 C C . PHE B 1 265 ? -3.109 29.797 17.547 1 98.88 265 PHE B C 1
ATOM 4842 O O . PHE B 1 265 ? -2.678 30.906 17.234 1 98.88 265 PHE B O 1
ATOM 4849 N N . ARG B 1 266 ? -3.783 29.5 18.719 1 98.56 266 ARG B N 1
ATOM 4850 C CA . ARG B 1 266 ? -4.195 30.594 19.578 1 98.56 266 ARG B CA 1
ATOM 4851 C C . ARG B 1 266 ? -3.414 30.578 20.891 1 98.56 266 ARG B C 1
ATOM 4853 O O . ARG B 1 266 ? -3.572 31.469 21.734 1 98.56 266 ARG B O 1
ATOM 4860 N N . GLY B 1 267 ? -2.604 29.641 21.078 1 98.38 267 GLY B N 1
ATOM 4861 C CA . GLY B 1 267 ? -1.932 29.484 22.359 1 98.38 267 GLY B CA 1
ATOM 4862 C C . GLY B 1 267 ? -2.855 29 23.453 1 98.38 267 GLY B C 1
ATOM 4863 O O . GLY B 1 267 ? -3.486 27.938 23.328 1 98.38 267 GLY B O 1
ATOM 4864 N N . SER B 1 268 ? -2.85 29.609 24.594 1 98.5 268 SER B N 1
ATOM 4865 C CA . SER B 1 268 ? -3.729 29.344 25.719 1 98.5 268 SER B CA 1
ATOM 4866 C C . SER B 1 268 ? -4.285 30.625 26.312 1 98.5 268 SER B C 1
ATOM 4868 O O . SER B 1 268 ? -3.844 31.719 25.953 1 98.5 268 SER B O 1
ATOM 4870 N N . PRO B 1 269 ? -5.359 30.516 27.125 1 97.75 269 PRO B N 1
ATOM 4871 C CA . PRO B 1 269 ? -5.871 31.719 27.766 1 97.75 269 PRO B CA 1
ATOM 4872 C C . PRO B 1 269 ? -4.809 32.438 28.594 1 97.75 269 PRO B C 1
ATOM 4874 O O . PRO B 1 269 ? -4.781 33.688 28.625 1 97.75 269 PRO B O 1
ATOM 4877 N N . GLU B 1 270 ? -3.865 31.781 29.172 1 97.44 270 GLU B N 1
ATOM 4878 C CA . GLU B 1 270 ? -2.82 32.344 30.016 1 97.44 270 GLU B CA 1
ATOM 4879 C C . GLU B 1 270 ? -1.649 32.844 29.172 1 97.44 270 GLU B C 1
ATOM 4881 O O . GLU B 1 270 ? -0.917 33.75 29.594 1 97.44 270 GLU B O 1
ATOM 4886 N N . ASN B 1 271 ? -1.513 32.25 28 1 97.25 271 ASN B N 1
ATOM 4887 C CA . ASN B 1 271 ? -0.474 32.625 27.047 1 97.25 271 ASN B CA 1
ATOM 4888 C C . ASN B 1 271 ? -1.023 32.719 25.625 1 97.25 271 ASN B C 1
ATOM 4890 O O . ASN B 1 271 ? -0.635 31.953 24.75 1 97.25 271 ASN B O 1
ATOM 4894 N N . PRO B 1 272 ? -1.84 33.688 25.375 1 98.38 272 PRO B N 1
ATOM 4895 C CA . PRO B 1 272 ? -2.465 33.812 24.062 1 98.38 272 PRO B CA 1
ATOM 4896 C C . PRO B 1 272 ? -1.476 34.25 22.969 1 98.38 272 PRO B C 1
ATOM 4898 O O . PRO B 1 272 ? -0.577 35.031 23.234 1 98.38 272 PRO B O 1
ATOM 4901 N N . ALA B 1 273 ? -1.639 33.688 21.812 1 98.5 273 ALA B N 1
ATOM 4902 C CA . ALA B 1 273 ? -0.828 34.125 20.688 1 98.5 273 ALA B CA 1
ATOM 4903 C C . ALA B 1 273 ? -1.052 35.625 20.391 1 98.5 273 ALA B C 1
ATOM 4905 O O . ALA B 1 273 ? -2.184 36.094 20.453 1 98.5 273 ALA B O 1
ATOM 4906 N N . ASP B 1 274 ? -0.036 36.375 20.094 1 98.25 274 ASP B N 1
ATOM 4907 C CA . ASP B 1 274 ? -0.16 37.75 19.656 1 98.25 274 ASP B CA 1
ATOM 4908 C C . ASP B 1 274 ? -0.823 37.844 18.281 1 98.25 274 ASP B C 1
ATOM 4910 O O . ASP B 1 274 ? -1.636 38.75 18.031 1 98.25 274 ASP B O 1
ATOM 4914 N N . SER B 1 275 ? -0.478 36.875 17.453 1 98.06 275 SER B N 1
ATOM 4915 C CA . SER B 1 275 ? -1.009 36.781 16.094 1 98.06 275 SER B CA 1
ATOM 4916 C C . SER B 1 275 ? -1.52 35.375 15.805 1 98.06 275 SER B C 1
ATOM 4918 O O . SER B 1 275 ? -0.788 34.531 15.266 1 98.06 275 SER B O 1
ATOM 4920 N N . PRO B 1 276 ? -2.771 35.156 16.109 1 98.25 276 PRO B N 1
ATOM 4921 C CA . PRO B 1 276 ? -3.307 33.844 15.82 1 98.25 276 PRO B CA 1
ATOM 4922 C C . PRO B 1 276 ? -3.254 33.5 14.328 1 98.25 276 PRO B C 1
ATOM 4924 O O . PRO B 1 276 ? -3.482 34.375 13.484 1 98.25 276 PRO B O 1
ATOM 4927 N N . VAL B 1 277 ? -2.879 32.312 14 1 98.62 277 VAL B N 1
ATOM 4928 C CA . VAL B 1 277 ? -2.797 31.797 12.641 1 98.62 277 VAL B CA 1
ATOM 4929 C C . VAL B 1 277 ? -3.818 30.672 12.445 1 98.62 277 VAL B C 1
ATOM 4931 O O . VAL B 1 277 ? -4.066 29.891 13.367 1 98.62 277 VAL B O 1
ATOM 4934 N N . THR B 1 278 ? -4.441 30.656 11.312 1 98.62 278 THR B N 1
ATOM 4935 C CA . THR B 1 278 ? -5.363 29.578 10.969 1 98.62 278 THR B CA 1
ATOM 4936 C C . THR B 1 278 ? -4.844 28.781 9.773 1 98.62 278 THR B C 1
ATOM 4938 O O . THR B 1 278 ? -4.434 29.359 8.766 1 98.62 278 THR B O 1
ATOM 4941 N N . LEU B 1 279 ? -4.723 27.484 9.906 1 98.69 279 LEU B N 1
ATOM 4942 C CA . LEU B 1 279 ? -4.477 26.547 8.82 1 98.69 279 LEU B CA 1
ATOM 4943 C C . LEU B 1 279 ? -5.77 25.859 8.391 1 98.69 279 LEU B C 1
ATOM 4945 O O . LEU B 1 279 ? -6.41 25.172 9.188 1 98.69 279 LEU B O 1
ATOM 4949 N N . THR B 1 280 ? -6.156 26.031 7.141 1 98.44 280 THR B N 1
ATOM 4950 C CA . THR B 1 280 ? -7.418 25.469 6.664 1 98.44 280 THR B CA 1
ATOM 4951 C C . THR B 1 280 ? -7.176 24.484 5.527 1 98.44 280 THR B C 1
ATOM 4953 O O . THR B 1 280 ? -6.258 24.672 4.723 1 98.44 280 THR B O 1
ATOM 4956 N N . THR B 1 281 ? -7.957 23.422 5.453 1 98.38 281 THR B N 1
ATOM 4957 C CA . THR B 1 281 ? -7.949 22.469 4.348 1 98.38 281 THR B CA 1
ATOM 4958 C C . THR B 1 281 ? -9.18 22.656 3.465 1 98.38 281 THR B C 1
ATOM 4960 O O . THR B 1 281 ? -9.523 21.766 2.674 1 98.38 281 THR B O 1
ATOM 4963 N N . ALA B 1 282 ? -9.891 23.781 3.627 1 98.25 282 ALA B N 1
ATOM 4964 C CA . ALA B 1 282 ? -11.062 24.078 2.807 1 98.25 282 ALA B CA 1
ATOM 4965 C C . ALA B 1 282 ? -10.688 24.172 1.33 1 98.25 282 ALA B C 1
ATOM 4967 O O . ALA B 1 282 ? -9.523 24.406 0.989 1 98.25 282 ALA B O 1
ATOM 4968 N N . PRO B 1 283 ? -11.664 23.922 0.46 1 97.81 283 PRO B N 1
ATOM 4969 C CA . PRO B 1 283 ? -11.406 24.109 -0.97 1 97.81 283 PRO B CA 1
ATOM 4970 C C . PRO B 1 283 ? -10.758 25.453 -1.283 1 97.81 283 PRO B C 1
ATOM 4972 O O . PRO B 1 283 ? -11.156 26.484 -0.733 1 97.81 283 PRO B O 1
ATOM 4975 N N . ASP B 1 284 ? -9.758 25.406 -2.09 1 97.38 284 ASP B N 1
ATOM 4976 C CA . ASP B 1 284 ? -8.953 26.562 -2.461 1 97.38 284 ASP B CA 1
ATOM 4977 C C . ASP B 1 284 ? -8.602 26.531 -3.947 1 97.38 284 ASP B C 1
ATOM 4979 O O . ASP B 1 284 ? -8.188 25.5 -4.473 1 97.38 284 ASP B O 1
ATOM 4983 N N . PRO B 1 285 ? -8.82 27.656 -4.699 1 95.06 285 PRO B N 1
ATOM 4984 C CA . PRO B 1 285 ? -8.57 27.688 -6.141 1 95.06 285 PRO B CA 1
ATOM 4985 C C . PRO B 1 285 ? -7.098 27.453 -6.488 1 95.06 285 PRO B C 1
ATOM 4987 O O . PRO B 1 285 ? -6.781 27.062 -7.613 1 95.06 285 PRO B O 1
ATOM 4990 N N . THR B 1 286 ? -6.168 27.672 -5.508 1 94.44 286 THR B N 1
ATOM 4991 C CA . THR B 1 286 ? -4.742 27.547 -5.785 1 94.44 286 THR B CA 1
ATOM 4992 C C . THR B 1 286 ? -4.266 26.125 -5.473 1 94.44 286 THR B C 1
ATOM 4994 O O . THR B 1 286 ? -3.078 25.828 -5.609 1 94.44 286 THR B O 1
ATOM 4997 N N . GLY B 1 287 ? -5.16 25.281 -5.02 1 94.81 287 GLY B N 1
ATOM 4998 C CA . GLY B 1 287 ? -4.812 23.891 -4.734 1 94.81 287 GLY B CA 1
ATOM 4999 C C . GLY B 1 287 ? -5.023 23.516 -3.283 1 94.81 287 GLY B C 1
ATOM 5000 O O . GLY B 1 287 ? -5.105 24.375 -2.412 1 94.81 287 GLY B O 1
ATOM 5001 N N . ALA B 1 288 ? -5.082 22.203 -3.076 1 95.75 288 ALA B N 1
ATOM 5002 C CA . ALA B 1 288 ? -5.359 21.688 -1.741 1 95.75 288 ALA B CA 1
ATOM 5003 C C . ALA B 1 288 ? -4.062 21.469 -0.959 1 95.75 288 ALA B C 1
ATOM 5005 O O . ALA B 1 288 ? -2.977 21.453 -1.542 1 95.75 288 ALA B O 1
ATOM 5006 N N . THR B 1 289 ? -4.16 21.406 0.348 1 96.69 289 THR B N 1
ATOM 5007 C CA . THR B 1 289 ? -3.098 20.859 1.187 1 96.69 289 THR B CA 1
ATOM 5008 C C . THR B 1 289 ? -2.908 19.375 0.911 1 96.69 289 THR B C 1
ATOM 5010 O O . THR B 1 289 ? -3.666 18.781 0.145 1 96.69 289 THR B O 1
ATOM 5013 N N . HIS B 1 290 ? -1.915 18.797 1.489 1 93.56 290 HIS B N 1
ATOM 5014 C CA . HIS B 1 290 ? -1.674 17.375 1.28 1 93.56 290 HIS B CA 1
ATOM 5015 C C . HIS B 1 290 ? -2.822 16.531 1.831 1 93.56 290 HIS B C 1
ATOM 5017 O O . HIS B 1 290 ? -3.002 15.383 1.429 1 93.56 290 HIS B O 1
ATOM 5023 N N . TRP B 1 291 ? -3.596 17.062 2.717 1 95.19 291 TRP B N 1
ATOM 5024 C CA . TRP B 1 291 ? -4.738 16.344 3.264 1 95.19 291 TRP B CA 1
ATOM 5025 C C . TRP B 1 291 ? -5.918 16.375 2.301 1 95.19 291 TRP B C 1
ATOM 5027 O O . TRP B 1 291 ? -6.766 15.484 2.314 1 95.19 291 TRP B O 1
ATOM 5037 N N . GLY B 1 292 ? -5.938 17.484 1.448 1 96.81 292 GLY B N 1
ATOM 5038 C CA . GLY B 1 292 ? -7.105 17.688 0.603 1 96.81 292 GLY B CA 1
ATOM 5039 C C . GLY B 1 292 ? -8.406 17.719 1.379 1 96.81 292 GLY B C 1
ATOM 5040 O O . GLY B 1 292 ? -8.477 18.297 2.465 1 96.81 292 GLY B O 1
ATOM 5041 N N . GLN B 1 293 ? -9.438 17.266 0.644 1 97.81 293 GLN B N 1
ATOM 5042 C CA . GLN B 1 293 ? -10.742 17.031 1.25 1 97.81 293 GLN B CA 1
ATOM 5043 C C . GLN B 1 293 ? -11.148 15.562 1.127 1 97.81 293 GLN B C 1
ATOM 5045 O O . GLN B 1 293 ? -10.664 14.844 0.247 1 97.81 293 GLN B O 1
ATOM 5050 N N . GLN B 1 294 ? -11.867 15.117 2.08 1 96.94 294 GLN B N 1
ATOM 5051 C CA . GLN B 1 294 ? -12.508 13.812 1.937 1 96.94 294 GLN B CA 1
ATOM 5052 C C . GLN B 1 294 ? -13.898 13.945 1.322 1 96.94 294 GLN B C 1
ATOM 5054 O O . GLN B 1 294 ? -14.75 14.664 1.85 1 96.94 294 GLN B O 1
ATOM 5059 N N . VAL B 1 295 ? -14.062 13.266 0.225 1 96.81 295 VAL B N 1
ATOM 5060 C CA . VAL B 1 295 ? -15.328 13.375 -0.5 1 96.81 295 VAL B CA 1
ATOM 5061 C C . VAL B 1 295 ? -16.172 12.125 -0.273 1 96.81 295 VAL B C 1
ATOM 5063 O O . VAL B 1 295 ? -15.727 11.008 -0.576 1 96.81 295 VAL B O 1
ATOM 5066 N N . PHE B 1 296 ? -17.312 12.312 0.281 1 95.94 296 PHE B N 1
ATOM 5067 C CA . PHE B 1 296 ? -18.297 11.258 0.529 1 95.94 296 PHE B CA 1
ATOM 5068 C C . PHE B 1 296 ? -19.344 11.234 -0.569 1 95.94 296 PHE B C 1
ATOM 5070 O O . PHE B 1 296 ? -20.281 12.031 -0.552 1 95.94 296 PHE B O 1
ATOM 5077 N N . PHE B 1 297 ? -19.234 10.297 -1.444 1 93.62 297 PHE B N 1
ATOM 5078 C CA . PHE B 1 297 ? -20.094 10.266 -2.625 1 93.62 297 PHE B CA 1
ATOM 5079 C C . PHE B 1 297 ? -21.484 9.766 -2.271 1 93.62 297 PHE B C 1
ATOM 5081 O O . PHE B 1 297 ? -21.641 8.703 -1.663 1 93.62 297 PHE B O 1
ATOM 5088 N N . MET B 1 298 ? -22.422 10.555 -2.668 1 90.31 298 MET B N 1
ATOM 5089 C CA . MET B 1 298 ? -23.812 10.203 -2.418 1 90.31 298 MET B CA 1
ATOM 5090 C C . MET B 1 298 ? -24.422 9.484 -3.617 1 90.31 298 MET B C 1
ATOM 5092 O O . MET B 1 298 ? -24.406 10.008 -4.73 1 90.31 298 MET B O 1
ATOM 5096 N N . HIS B 1 299 ? -24.969 8.289 -3.332 1 84.88 299 HIS B N 1
ATOM 5097 C CA . HIS B 1 299 ? -25.609 7.535 -4.402 1 84.88 299 HIS B CA 1
ATOM 5098 C C . HIS B 1 299 ? -27 7.059 -3.986 1 84.88 299 HIS B C 1
ATOM 5100 O O . HIS B 1 299 ? -27.125 6.285 -3.033 1 84.88 299 HIS B O 1
ATOM 5106 N N . PRO B 1 300 ? -28.031 7.387 -4.688 1 86.38 300 PRO B N 1
ATOM 5107 C CA . PRO B 1 300 ? -27.984 8.391 -5.758 1 86.38 300 PRO B CA 1
ATOM 5108 C C . PRO B 1 300 ? -27.766 9.805 -5.23 1 86.38 300 PRO B C 1
ATOM 5110 O O . PRO B 1 300 ? -28 10.07 -4.051 1 86.38 300 PRO B O 1
ATOM 5113 N N . GLY B 1 301 ? -27.297 10.633 -6.109 1 91.75 301 GLY B N 1
ATOM 5114 C CA . GLY B 1 301 ? -27.203 12.039 -5.75 1 91.75 301 GLY B CA 1
ATOM 5115 C C . GLY B 1 301 ? -28.547 12.656 -5.402 1 91.75 301 GLY B C 1
ATOM 5116 O O . GLY B 1 301 ? -29.594 12.102 -5.727 1 91.75 301 GLY B O 1
ATOM 5117 N N . ILE B 1 302 ? -28.5 13.805 -4.715 1 93.69 302 ILE B N 1
ATOM 5118 C CA . ILE B 1 302 ? -29.734 14.469 -4.285 1 93.69 302 ILE B CA 1
ATOM 5119 C C . ILE B 1 302 ? -30.078 15.586 -5.266 1 93.69 302 ILE B C 1
ATOM 5121 O O . ILE B 1 302 ? -29.375 16.594 -5.355 1 93.69 302 ILE B O 1
ATOM 5125 N N . GLN B 1 303 ? -31.156 15.398 -5.934 1 93.38 303 GLN B N 1
ATOM 5126 C CA . GLN B 1 303 ? -31.703 16.484 -6.738 1 93.38 303 GLN B CA 1
ATOM 5127 C C . GLN B 1 303 ? -32.375 17.531 -5.855 1 93.38 303 GLN B C 1
ATOM 5129 O O . GLN B 1 303 ? -33.281 17.219 -5.09 1 93.38 303 GLN B O 1
ATOM 5134 N N . ALA B 1 304 ? -31.891 18.75 -5.945 1 93.31 304 ALA B N 1
ATOM 5135 C CA . ALA B 1 304 ? -32.438 19.797 -5.078 1 93.31 304 ALA B CA 1
ATOM 5136 C C . ALA B 1 304 ? -32.344 21.172 -5.727 1 93.31 304 ALA B C 1
ATOM 5138 O O . ALA B 1 304 ? -31.359 21.453 -6.422 1 93.31 304 ALA B O 1
ATOM 5139 N N . ASP B 1 305 ? -33.312 21.984 -5.461 1 93.75 305 ASP B N 1
ATOM 5140 C CA . ASP B 1 305 ? -33.312 23.359 -5.953 1 93.75 305 ASP B CA 1
ATOM 5141 C C . ASP B 1 305 ? -32.594 24.297 -4.98 1 93.75 305 ASP B C 1
ATOM 5143 O O . ASP B 1 305 ? -32.312 23.922 -3.832 1 93.75 305 ASP B O 1
ATOM 5147 N N . GLU B 1 306 ? -32.312 25.391 -5.574 1 94.94 306 GLU B N 1
ATOM 5148 C CA . GLU B 1 306 ? -31.797 26.453 -4.707 1 94.94 306 GLU B CA 1
ATOM 5149 C C . GLU B 1 306 ? -32.75 26.703 -3.531 1 94.94 306 GLU B C 1
ATOM 5151 O O . GLU B 1 306 ? -33.969 26.734 -3.703 1 94.94 306 GLU B O 1
ATOM 5156 N N . GLY B 1 307 ? -32.156 26.859 -2.396 1 93.94 307 GLY B N 1
ATOM 5157 C CA . GLY B 1 307 ? -32.938 27.125 -1.214 1 93.94 307 GLY B CA 1
ATOM 5158 C C . GLY B 1 307 ? -33.281 25.891 -0.412 1 93.94 307 GLY B C 1
ATOM 5159 O O . GLY B 1 307 ? -33.688 25.984 0.743 1 93.94 307 GLY B O 1
ATOM 5160 N N . THR B 1 308 ? -33.031 24.766 -1.015 1 95.12 308 THR B N 1
ATOM 5161 C CA . THR B 1 308 ? -33.219 23.5 -0.316 1 95.12 308 THR B CA 1
ATOM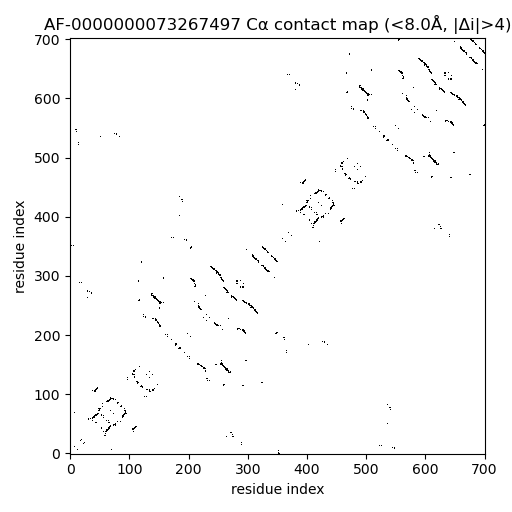 5162 C C . THR B 1 308 ? -32.25 23.359 0.843 1 95.12 308 THR B C 1
ATOM 5164 O O . THR B 1 308 ? -31.125 23.859 0.778 1 95.12 308 THR B O 1
ATOM 5167 N N . THR B 1 309 ? -32.75 22.719 1.905 1 97.12 309 THR B N 1
ATOM 5168 C CA . THR B 1 309 ? -31.906 22.422 3.047 1 97.12 309 THR B CA 1
ATOM 5169 C C . THR B 1 309 ? -31.75 20.906 3.23 1 97.12 309 THR B C 1
ATOM 5171 O O . THR B 1 309 ? -32.719 20.172 3.133 1 97.12 309 THR B O 1
ATOM 5174 N N . ILE B 1 310 ? -30.547 20.484 3.391 1 97.19 310 ILE B N 1
ATOM 5175 C CA . ILE B 1 310 ? -30.266 19.094 3.787 1 97.19 310 ILE B CA 1
ATOM 5176 C C . ILE B 1 310 ? -29.891 19.062 5.27 1 97.19 310 ILE B C 1
ATOM 5178 O O . ILE B 1 310 ? -28.922 19.672 5.691 1 97.19 310 ILE B O 1
ATOM 5182 N N . GLU B 1 311 ? -30.672 18.359 6.027 1 97.19 311 GLU B N 1
ATOM 5183 C CA . GLU B 1 311 ? -30.453 18.234 7.461 1 97.19 311 GLU B CA 1
ATOM 5184 C C . GLU B 1 311 ? -30.125 16.797 7.848 1 97.19 311 GLU B C 1
ATOM 5186 O O . GLU B 1 311 ? -30.672 15.859 7.262 1 97.19 311 GLU B O 1
ATOM 5191 N N . GLY B 1 312 ? -29.219 16.703 8.859 1 97.06 312 GLY B N 1
ATOM 5192 C CA . GLY B 1 312 ? -28.906 15.352 9.25 1 97.06 312 GLY B CA 1
ATOM 5193 C C . GLY B 1 312 ? -27.859 15.273 10.352 1 97.06 312 GLY B C 1
ATOM 5194 O O . GLY B 1 312 ? -27.656 16.234 11.094 1 97.06 312 GLY B O 1
ATOM 5195 N N . SER B 1 313 ? -27.391 14.07 10.469 1 97.81 313 SER B N 1
ATOM 5196 C CA . SER B 1 313 ? -26.359 13.805 11.477 1 97.81 313 SER B CA 1
ATOM 5197 C C . SER B 1 313 ? -25.234 12.961 10.898 1 97.81 313 SER B C 1
ATOM 5199 O O . SER B 1 313 ? -25.453 12.188 9.961 1 97.81 313 SER B O 1
ATOM 5201 N N . LEU B 1 314 ? -24.062 13.203 11.398 1 97.75 314 LEU B N 1
ATOM 5202 C CA . LEU B 1 314 ? -22.875 12.438 11.039 1 97.75 314 LEU B CA 1
ATOM 5203 C C . LEU B 1 314 ? -22.266 11.789 12.273 1 97.75 314 LEU B C 1
ATOM 5205 O O . LEU B 1 314 ? -22.109 12.43 13.312 1 97.75 314 LEU B O 1
ATOM 5209 N N . SER B 1 315 ? -22.016 10.516 12.156 1 97.12 315 SER B N 1
ATOM 5210 C CA . SER B 1 315 ? -21.281 9.781 13.18 1 97.12 315 SER B CA 1
ATOM 5211 C C . SER B 1 315 ? -19.969 9.227 12.633 1 97.12 315 SER B C 1
ATOM 5213 O O . SER B 1 315 ? -19.938 8.703 11.516 1 97.12 315 SER B O 1
ATOM 5215 N N . MET B 1 316 ? -18.922 9.391 13.359 1 95.69 316 MET B N 1
ATOM 5216 C CA . MET B 1 316 ? -17.609 8.906 12.961 1 95.69 316 MET B CA 1
ATOM 5217 C C . MET B 1 316 ? -16.969 8.102 14.086 1 95.69 316 MET B C 1
ATOM 5219 O O . MET B 1 316 ? -16.938 8.547 15.234 1 95.69 316 MET B O 1
ATOM 5223 N N . SER B 1 317 ? -16.5 6.914 13.758 1 94.31 317 SER B N 1
ATOM 5224 C CA . SER B 1 317 ? -15.883 6.035 14.742 1 94.31 317 SER B CA 1
ATOM 5225 C C . SER B 1 317 ? -14.656 5.332 14.164 1 94.31 317 SER B C 1
ATOM 5227 O O . SER B 1 317 ? -14.562 5.137 12.953 1 94.31 317 SER B O 1
ATOM 5229 N N . ARG B 1 318 ? -13.711 5.012 15.055 1 90 318 ARG B N 1
ATOM 5230 C CA . ARG B 1 318 ? -12.555 4.219 14.648 1 90 318 ARG B CA 1
ATOM 5231 C C . ARG B 1 318 ? -12.969 2.797 14.281 1 90 318 ARG B C 1
ATOM 5233 O O . ARG B 1 318 ? -13.82 2.201 14.945 1 90 318 ARG B O 1
ATOM 5240 N N . ARG B 1 319 ? -12.383 2.316 13.242 1 85.56 319 ARG B N 1
ATOM 5241 C CA . ARG B 1 319 ? -12.68 0.943 12.852 1 85.56 319 ARG B CA 1
ATOM 5242 C C . ARG B 1 319 ? -12.172 -0.046 13.898 1 85.56 319 ARG B C 1
ATOM 5244 O O . ARG B 1 319 ? -11.094 0.147 14.469 1 85.56 319 ARG B O 1
ATOM 5251 N N . SER B 1 320 ? -12.844 -1.1 14.016 1 80.12 320 SER B N 1
ATOM 5252 C CA . SER B 1 320 ? -12.508 -2.086 15.039 1 80.12 320 SER B CA 1
ATOM 5253 C C . SER B 1 320 ? -11.234 -2.842 14.672 1 80.12 320 SER B C 1
ATOM 5255 O O . SER B 1 320 ? -10.461 -3.225 15.547 1 80.12 320 SER B O 1
ATOM 5257 N N . ASP B 1 321 ? -10.984 -3.006 13.391 1 73.94 321 ASP B N 1
ATOM 5258 C CA . ASP B 1 321 ? -9.844 -3.814 12.953 1 73.94 321 ASP B CA 1
ATOM 5259 C C . ASP B 1 321 ? -8.586 -2.963 12.82 1 73.94 321 ASP B C 1
ATOM 5261 O O . ASP B 1 321 ? -7.473 -3.494 12.773 1 73.94 321 ASP B O 1
ATOM 5265 N N . ASN B 1 322 ? -8.773 -1.722 12.656 1 73.88 322 ASN B N 1
ATOM 5266 C CA . ASN B 1 322 ? -7.66 -0.785 12.516 1 73.88 322 ASN B CA 1
ATOM 5267 C C . ASN B 1 322 ? -8.031 0.604 13.031 1 73.88 322 ASN B C 1
ATOM 5269 O O . ASN B 1 322 ? -8.672 1.381 12.32 1 73.88 322 ASN B O 1
ATOM 5273 N N . HIS B 1 323 ? -7.551 0.937 14.102 1 74.62 323 HIS B N 1
ATOM 5274 C CA . HIS B 1 323 ? -7.973 2.15 14.789 1 74.62 323 HIS B CA 1
ATOM 5275 C C . HIS B 1 323 ? -7.547 3.398 14.023 1 74.62 323 HIS B C 1
ATOM 5277 O O . HIS B 1 323 ? -7.996 4.504 14.328 1 74.62 323 HIS B O 1
ATOM 5283 N N . ARG B 1 324 ? -6.758 3.24 13.016 1 74.75 324 ARG B N 1
ATOM 5284 C CA . ARG B 1 324 ? -6.305 4.387 12.234 1 74.75 324 ARG B CA 1
ATOM 5285 C C . ARG B 1 324 ? -7.273 4.688 11.094 1 74.75 324 ARG B C 1
ATOM 5287 O O . ARG B 1 324 ? -7.168 5.73 10.445 1 74.75 324 ARG B O 1
ATOM 5294 N N . LEU B 1 325 ? -8.195 3.824 10.883 1 81 325 LEU B N 1
ATOM 5295 C CA . LEU B 1 325 ? -9.227 4 9.867 1 81 325 LEU B CA 1
ATOM 5296 C C . LEU B 1 325 ? -10.562 4.383 10.508 1 81 325 LEU B C 1
ATOM 5298 O O . LEU B 1 325 ? -10.773 4.133 11.695 1 81 325 LEU B O 1
ATOM 5302 N N . MET B 1 326 ? -11.367 5.09 9.711 1 91.12 326 MET B N 1
ATOM 5303 C CA . MET B 1 326 ? -12.602 5.613 10.289 1 91.12 326 MET B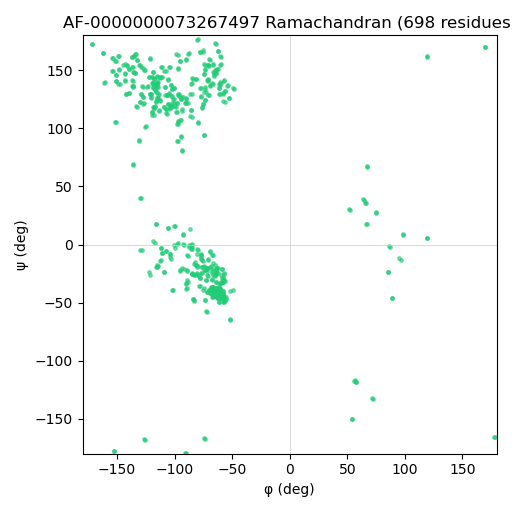 CA 1
ATOM 5304 C C . MET B 1 326 ? -13.82 5.109 9.516 1 91.12 326 MET B C 1
ATOM 5306 O O . MET B 1 326 ? -13.766 4.973 8.289 1 91.12 326 MET B O 1
ATOM 5310 N N . ASP B 1 327 ? -14.844 4.875 10.289 1 92.62 327 ASP B N 1
ATOM 5311 C CA . ASP B 1 327 ? -16.172 4.684 9.727 1 92.62 327 ASP B CA 1
ATOM 5312 C C . ASP B 1 327 ? -17.031 5.934 9.906 1 92.62 327 ASP B C 1
ATOM 5314 O O . ASP B 1 327 ? -16.984 6.578 10.953 1 92.62 327 ASP B O 1
ATOM 5318 N N . VAL B 1 328 ? -17.734 6.227 8.844 1 95.62 328 VAL B N 1
ATOM 5319 C CA . VAL B 1 328 ? -18.578 7.414 8.875 1 95.62 328 VAL B CA 1
ATOM 5320 C C . VAL B 1 328 ? -20.016 7.051 8.469 1 95.62 328 VAL B C 1
ATOM 5322 O O . VAL B 1 328 ? -20.219 6.41 7.434 1 95.62 328 VAL B O 1
ATOM 5325 N N . VAL B 1 329 ? -20.969 7.414 9.305 1 96 329 VAL B N 1
ATOM 5326 C CA . VAL B 1 329 ? -22.391 7.238 9 1 96 329 VAL B CA 1
ATOM 5327 C C . VAL B 1 329 ? -23.062 8.602 8.867 1 96 329 VAL B C 1
ATOM 5329 O O . VAL B 1 329 ? -23 9.422 9.781 1 96 329 VAL B O 1
ATOM 5332 N N . VAL B 1 330 ? -23.719 8.781 7.754 1 96.81 330 VAL B N 1
ATOM 5333 C CA . VAL B 1 330 ? -24.438 10.031 7.527 1 96.81 330 VAL B CA 1
ATOM 5334 C C . VAL B 1 330 ? -25.922 9.75 7.367 1 96.81 330 VAL B C 1
ATOM 5336 O O . VAL B 1 330 ? -26.328 9.023 6.457 1 96.81 330 VAL B O 1
ATOM 5339 N N . LYS B 1 331 ? -26.672 10.289 8.242 1 97.31 331 LYS B N 1
ATOM 5340 C CA . LYS B 1 331 ? -28.125 10.305 8.117 1 97.31 331 LYS B CA 1
ATOM 5341 C C . LYS B 1 331 ? -28.641 11.68 7.703 1 97.31 331 LYS B C 1
ATOM 5343 O O . LYS B 1 331 ? -28.234 12.695 8.266 1 97.31 331 LYS B O 1
ATOM 5348 N N . HIS B 1 332 ? -29.484 11.664 6.672 1 96.94 332 HIS B N 1
ATOM 5349 C CA . HIS B 1 332 ? -29.875 12.977 6.188 1 96.94 332 HIS B CA 1
ATOM 5350 C C . HIS B 1 332 ? -31.266 12.93 5.547 1 96.94 332 HIS B C 1
ATOM 5352 O O . HIS B 1 332 ? -31.734 11.859 5.164 1 96.94 332 HIS B O 1
ATOM 5358 N N . LYS B 1 333 ? -31.906 14.047 5.488 1 96.75 333 LYS B N 1
ATOM 5359 C CA . LYS B 1 333 ? -33.156 14.258 4.781 1 96.75 333 LYS B CA 1
ATOM 5360 C C . LYS B 1 333 ? -33.188 15.617 4.09 1 96.75 333 LYS B C 1
ATOM 5362 O O . LYS B 1 333 ? -32.5 16.547 4.508 1 96.75 333 LYS B O 1
ATOM 5367 N N . VAL B 1 334 ? -33.969 15.672 3.082 1 96.12 334 VAL B N 1
ATOM 5368 C CA . VAL B 1 334 ? -34.125 16.891 2.305 1 96.12 334 VAL B CA 1
ATOM 5369 C C . VAL B 1 334 ? -35.344 17.656 2.775 1 96.12 334 VAL B C 1
ATOM 5371 O O . VAL B 1 334 ? -36.406 17.078 2.949 1 96.12 334 VAL B O 1
ATOM 5374 N N . ILE B 1 335 ? -35.125 18.906 3.033 1 94.19 335 ILE B N 1
ATOM 5375 C CA . ILE B 1 335 ? -36.219 19.781 3.451 1 94.19 335 ILE B CA 1
ATOM 5376 C C . ILE B 1 335 ? -36.406 20.875 2.422 1 94.19 335 ILE B C 1
ATOM 5378 O O . ILE B 1 335 ? -35.5 21.688 2.172 1 94.19 335 ILE B O 1
ATOM 5382 N N . THR B 1 336 ? -37.531 20.891 1.876 1 89.94 336 THR B N 1
ATOM 5383 C CA . THR B 1 336 ? -37.938 21.938 0.951 1 89.94 336 THR B CA 1
ATOM 5384 C C . THR B 1 336 ? -39.156 22.672 1.479 1 89.94 336 THR B C 1
ATOM 5386 O O . THR B 1 336 ? -40.281 22.156 1.429 1 89.94 336 THR B O 1
ATOM 5389 N N . GLY B 1 337 ? -38.969 23.938 1.865 1 83.81 337 GLY B N 1
ATOM 5390 C CA . GLY B 1 337 ? -40.062 24.625 2.529 1 83.81 337 GLY B CA 1
ATOM 5391 C C . GLY B 1 337 ? -40.562 23.906 3.768 1 83.81 337 GLY B C 1
ATOM 5392 O O . GLY B 1 337 ? -39.781 23.656 4.695 1 83.81 337 GLY B O 1
ATOM 5393 N N . LEU B 1 338 ? -41.812 23.484 3.697 1 84.56 338 LEU B N 1
ATOM 5394 C CA . LEU B 1 338 ? -42.375 22.812 4.852 1 84.56 338 LEU B CA 1
ATOM 5395 C C . LEU B 1 338 ? -42.375 21.297 4.652 1 84.56 338 LEU B C 1
ATOM 5397 O O . LEU B 1 338 ? -42.781 20.547 5.547 1 84.56 338 LEU B O 1
ATOM 5401 N N . ARG B 1 339 ? -41.875 20.797 3.457 1 87.19 339 ARG B N 1
ATOM 5402 C CA . ARG B 1 339 ? -41.906 19.375 3.15 1 87.19 339 ARG B CA 1
ATOM 5403 C C . ARG B 1 339 ? -40.594 18.719 3.531 1 87.19 339 ARG B C 1
ATOM 5405 O O . ARG B 1 339 ? -39.5 19.188 3.162 1 87.19 339 ARG B O 1
ATOM 5412 N N . GLU B 1 340 ? -40.719 17.703 4.285 1 90.62 340 GLU B N 1
ATOM 5413 C CA . GLU B 1 340 ? -39.562 16.891 4.68 1 90.62 340 GLU B CA 1
ATOM 5414 C C . GLU B 1 340 ? -39.5 15.602 3.881 1 90.62 340 GLU B C 1
ATOM 5416 O O . GLU B 1 340 ? -40.469 14.859 3.803 1 90.62 340 GLU B O 1
ATOM 5421 N N . GLY B 1 341 ? -38.375 15.422 3.336 1 91.44 341 GLY B N 1
ATOM 5422 C CA . GLY B 1 341 ? -38.188 14.18 2.6 1 91.44 341 GLY B CA 1
ATOM 5423 C C . GLY B 1 341 ? -37.875 12.992 3.498 1 91.44 341 GLY B C 1
ATOM 5424 O O . GLY B 1 341 ? -37.781 13.141 4.719 1 91.44 341 GLY B O 1
ATOM 5425 N N . GLN B 1 342 ? -37.781 11.867 2.85 1 92.81 342 GLN B N 1
ATOM 5426 C CA . GLN B 1 342 ? -37.438 10.641 3.568 1 92.81 342 GLN B CA 1
ATOM 5427 C C . GLN B 1 342 ? -35.969 10.648 4.012 1 92.81 342 GLN B C 1
ATOM 5429 O O . GLN B 1 342 ? -35.094 11.094 3.266 1 92.81 342 GLN B O 1
ATOM 5434 N N . GLU B 1 343 ? -35.781 10.141 5.203 1 94.69 343 GLU B N 1
ATOM 5435 C CA . GLU B 1 343 ? -34.406 10.047 5.727 1 94.69 343 GLU B CA 1
ATOM 5436 C C . GLU B 1 343 ? -33.625 8.938 5.035 1 94.69 343 GLU B C 1
ATOM 5438 O O . GLU B 1 343 ? -34.156 7.848 4.805 1 94.69 343 GLU B O 1
ATOM 5443 N N . ARG B 1 344 ? -32.438 9.281 4.691 1 94.94 344 ARG B N 1
ATOM 5444 C CA . ARG B 1 344 ? -31.5 8.344 4.086 1 94.94 344 ARG B CA 1
ATOM 5445 C C . ARG B 1 344 ? -30.266 8.164 4.965 1 94.94 344 ARG B C 1
ATOM 5447 O O . ARG B 1 344 ? -29.844 9.102 5.637 1 94.94 344 ARG B O 1
ATOM 5454 N N . THR B 1 345 ? -29.766 6.914 5.008 1 94.31 345 THR B N 1
ATOM 5455 C CA . THR B 1 345 ? -28.531 6.625 5.727 1 94.31 345 THR B CA 1
ATOM 5456 C C . THR B 1 345 ? -27.453 6.145 4.766 1 94.31 345 THR B C 1
ATOM 5458 O O . THR B 1 345 ? -27.656 5.203 4 1 94.31 345 THR B O 1
ATOM 5461 N N . ASP B 1 346 ? -26.359 6.828 4.777 1 92.5 346 ASP B N 1
ATOM 5462 C CA . ASP B 1 346 ? -25.203 6.449 3.973 1 92.5 346 ASP B CA 1
ATOM 5463 C C . ASP B 1 346 ? -24.016 6.07 4.863 1 92.5 346 ASP B C 1
ATOM 5465 O O . ASP B 1 346 ? -23.734 6.75 5.852 1 92.5 346 ASP B O 1
ATOM 5469 N N . LEU B 1 347 ? -23.391 5.004 4.492 1 91.44 347 LEU B N 1
ATOM 5470 C CA . LEU B 1 347 ? -22.219 4.523 5.23 1 91.44 347 LEU B CA 1
ATOM 5471 C C . LEU B 1 347 ? -20.938 4.75 4.43 1 91.44 347 LEU B C 1
ATOM 5473 O O . LEU B 1 347 ? -20.906 4.473 3.227 1 91.44 347 LEU B O 1
ATOM 5477 N N . PHE B 1 348 ? -19.906 5.254 5.125 1 92.94 348 PHE B N 1
ATOM 5478 C CA . PHE B 1 348 ? -18.625 5.52 4.465 1 92.94 348 PHE B CA 1
ATOM 5479 C C . PHE B 1 348 ? -17.469 5.02 5.316 1 92.94 348 PHE B C 1
ATOM 5481 O O . PHE B 1 348 ? -17.625 4.754 6.508 1 92.94 348 PHE B O 1
ATOM 5488 N N . HIS B 1 349 ? -16.312 4.887 4.621 1 90.62 349 HIS B N 1
ATOM 5489 C CA . HIS B 1 349 ? -15.023 4.594 5.254 1 90.62 349 HIS B CA 1
ATOM 5490 C C . HIS B 1 349 ? -13.953 5.586 4.82 1 90.62 349 HIS B C 1
ATOM 5492 O O . HIS B 1 349 ? -13.914 5.988 3.654 1 90.62 349 HIS B O 1
ATOM 5498 N N . ILE B 1 350 ? -13.234 5.996 5.773 1 89.88 350 ILE B N 1
ATOM 5499 C CA . ILE B 1 350 ? -12.023 6.75 5.469 1 89.88 350 ILE B CA 1
ATOM 5500 C C . ILE B 1 350 ? -10.797 5.863 5.672 1 89.88 350 ILE B C 1
ATOM 5502 O O . ILE B 1 350 ? -10.516 5.43 6.793 1 89.88 350 ILE B O 1
ATOM 5506 N N . GLU B 1 351 ? -10.086 5.648 4.602 1 83.06 351 GLU B N 1
ATOM 5507 C CA . GLU B 1 351 ? -8.938 4.758 4.672 1 83.06 351 GLU B CA 1
ATOM 5508 C C . GLU B 1 351 ? -7.629 5.543 4.691 1 83.06 351 GLU B C 1
ATOM 5510 O O . GLU B 1 351 ? -7.559 6.656 4.168 1 83.06 351 GLU B O 1
#

Organism: Auxenochlorella protothecoides (NCBI:txid3075)